Protein 1HFO (pdb70)

InterPro domains:
  IPR001398 Macrophage migration inhibitory factor [PF01187] (2-114)
  IPR001398 Macrophage migration inhibitory factor [PTHR11954] (1-114)
  IPR014347 Tautomerase/MIF superfamily [G3DSA:3.30.429.10] (1-114)
  IPR014347 Tautomerase/MIF superfamily [SSF55331] (2-114)

CATH classification: 3.30.429.10

Foldseek 3Di:
DEKEKEKQDDPVLQDPCNQVVVLVLLCVQLVHDSVPYYYYYHYNDQDDFPRHNPIAMEIEDEDQHSDDPVRVVVVLVVVLVSCCVRRVGDSVRYYYHYYHDHQQVDDDPNRTD/DEKEKEKQADPVLADPCLQVVVLVVLCVVLVHDSVPYYYYYHYNDQDDFPNHRPIAMEIEDEDAQPPDDDCVVVVLVSVLVSCCVRNVGDSVRYYYHYYHDHQQPDDDPNRTD/DEKEKEKQDDPVLQDPCNQVVVLVLLCVQQVHDSVPYYYYYHYNDPDDAVNDRDIAMEIEDEEQGNFDPVRVVVVLVSVLVSCCVRRVGDSVRYYYHYYHDHQQPDDDPHHTD/DEKEKEKQADPVLFDPCLFVVLLVLLCVLQVHPSVPYYYYYHYNDQDAFPNHNPIAMEIEDEEADQDDPVRVVVVLVSVLVSCCVRRVGDSVRYYYHYHYDHFVPDDDPNRTD/DEKEKEKQDDPVLFDPCLQVVVLVLLCVQQVHDSVPYHYYYHYNDQDDFPNHRPIAMEIEDEEQDNDDPVSVVVSLVSVLVSCCVRRVGDSVRYYYHYYHDHQCPDDDPRHTD/DEKEKEKQADPVQQDPCLQVVVLVVLCVQQVHPSVPYHYYYHYNDQDDAPNHNPIAMEIEDEDQGNQDPVRVVVVLVVVLVSCCVRRVGDSVRYYYHYYHDHQQVADDPNHTD

Secondary structure (DSSP, 8-state):
-EEEEEESS-GGGS-TTHHHHHHHHHHHHHT--GGG-EEEEE-S-EEEETTB-SS-EEEEEEESSS-SHHHHHHHHHHHHHHHHHHH---GGGEEEEEEE--GGGEEETTEE-/-EEEEEE-S-GGGS-TTHHHHHHHHHHHHHT--GGG-EEEEE-S-EEEETTB-SS-EEEEEEEE--S----HHHHHHHHHHHHHHHH---GGGEEEEEEEE-GGGEEETTEE-/-EEEEEESS-GGGS-TTHHHHHHHHHHHHHT--GGG-EEEEE-S-EEEETTB-SS-EEEEEEESSS--TTTHHHHHHHHHHHHHHHH---GGGEEEEEEEPPGGGEEETTB--/-EEEEEESS-GGGS-TTHHHHHHHHHHHHTT--GGG-EEEEE-S-EEEETTB-SS-EEEEEEESSS--TTTHHHHHHHHHHHHHHHH---GGGEEEEEEE--GGGEEETTEE-/-EEEEEESS-GGGS-TTHHHHHHHHHHHHHT--GGG-EEEEE-S-EEEETTB-SS-EEEEEEESSS-SHHHHHHHHHHHHHHHHHHH---GGGEEEEEEEPPGGGEEETTEE-/-EEEEEESS-TTTS-TTHHHHHHHHHHHHHT--GGG-EEEEE-S-EEEETTB-SS-EEEEEEESSS--HHHHHHHHHHHHHHHHHHH---GGGEEEEEEEPPGGGEEETTEE-

Solvent-accessible surface area: 25885 Å² total; per-residue (Å²): 14,9,2,20,0,25,0,25,13,116,44,108,80,21,46,126,65,1,28,63,30,3,10,52,38,2,5,115,19,5,96,66,76,42,74,71,0,0,0,4,1,8,13,82,25,105,0,5,3,31,56,37,96,89,63,0,0,14,6,31,0,19,1,55,28,24,5,82,76,96,86,0,133,75,5,0,46,88,5,0,76,22,2,51,96,61,17,52,0,53,72,76,33,0,8,0,37,3,33,88,14,101,16,65,29,7,0,45,68,14,50,11,96,16,10,0,18,0,24,0,20,16,123,57,118,84,30,37,127,60,1,28,72,28,0,7,61,21,0,8,108,32,25,98,59,76,39,73,69,0,0,0,4,3,8,20,80,24,61,2,2,4,33,53,40,95,87,67,0,0,16,6,28,5,22,15,56,41,60,97,44,128,69,150,22,138,83,18,0,41,112,0,0,68,20,0,44,113,62,19,52,1,52,63,72,32,0,11,0,38,12,36,104,13,78,7,60,34,8,0,45,67,17,51,12,86,12,10,1,21,0,24,0,25,17,42,47,131,93,14,42,125,62,1,17,70,28,0,7,64,34,0,6,118,18,3,97,60,77,37,72,73,0,0,0,4,2,10,14,85,24,56,1,0,5,40,36,35,81,95,63,0,1,12,3,24,0,24,0,56,26,10,5,84,90,103,78,0,128,103,7,0,42,105,0,0,71,21,0,51,103,66,18,52,0,52,66,77,37,0,11,0,33,3,34,81,15,88,8,75,37,5,0,47,64,22,64,12,97,15,13,0,20,0,22,0,28,16,61,46,133,99,18,45,125,67,2,17,66,30,0,5,59,33,0,3,114,22,11,103,61,80,39,71,76,0,0,0,4,3,9,16,84,25,106,2,2,3,33,50,37,90,91,68,0,0,18,3,29,0,23,3,54,31,30,12,78,86,95,129,0,136,86,7,0,42,94,0,0,72,25,0,42,97,52,21,56,0,54,60,75,35,0,10,0,31,3,27,70,26,85,10,63,33,14,0,50,67,13,54,10,93,13,9,0,24,0,23,0,26,18,123,50,124,93,29,48,125,56,3,18,65,30,0,6,70,37,0,7,114,12,7,102,59,76,39,72,73,0,0,0,5,5,7,21,89,24,75,2,3,6,29,57,34,89,94,65,0,0,12,2,25,0,25,1,57,26,37,9,93,72,98,86,0,134,64,0,0,43,86,0,0,77,17,0,50,100,60,17,56,0,54,70,73,40,0,8,0,34,3,31,78,16,103,11,61,35,7,0,46,69,14,50,10,86,14,9,0,20,0,25,0,32,19,34,46,129,98,16,39,126,60,2,21,81,30,0,8,58,37,0,5,107,16,4,92,51,75,41,73,79,0,0,0,2,3,11,17,93,25,85,3,2,5,32,51,34,96,93,64,0,0,11,5,24,0,23,0,61,25,15,2,74,82,104,86,0,132,91,4,0,40,110,0,0,74,23,0,49,102,55,20,53,0,50,63,70,31,0,7,0,31,3,32,74,14,91,13,60,29,7,0,49,65,15,47,8,83

B-factor: mean 31.27, std 10.81, range [10.62, 74.81]

Organism: Trichinella spiralis (NCBI:txid6334)

Radius of gyration: 38.46 Å; Cα contacts (8 Å, |Δi|>4): 1638; chains: 6; bounding box: 83×84×82 Å

Structure (mmCIF, N/CA/C/O backbone):
data_1HFO
#
_entry.id   1HFO
#
_cell.length_a   110.128
_cell.length_b   88.344
_cell.length_c   86.355
_cell.angle_alpha   90.00
_cell.angle_beta   131.13
_cell.angle_gamma   90.00
#
_symmetry.space_group_name_H-M   'C 1 2 1'
#
loop_
_entity.id
_entity.type
_entity.pdbx_description
1 polymer 'MIGRATION INHIBITORY FACTOR'
2 water water
#
loop_
_atom_site.group_PDB
_atom_site.id
_atom_site.type_symbol
_atom_site.label_atom_id
_atom_site.label_alt_id
_atom_site.label_comp_id
_atom_site.label_asym_id
_atom_site.label_entity_id
_atom_site.label_seq_id
_atom_site.pdbx_PDB_ins_code
_atom_site.Cartn_x
_atom_site.Cartn_y
_atom_site.Cartn_z
_atom_site.occupancy
_atom_site.B_iso_or_equiv
_atom_site.auth_seq_id
_atom_site.auth_comp_id
_atom_site.auth_asym_id
_atom_site.auth_atom_id
_atom_site.pdbx_PDB_model_num
ATOM 1 N N . PRO A 1 1 ? 35.472 10.645 17.383 1.00 16.02 1 PRO A N 1
ATOM 2 C CA . PRO A 1 1 ? 35.177 10.499 15.931 1.00 21.31 1 PRO A CA 1
ATOM 3 C C . PRO A 1 1 ? 36.359 10.024 15.109 1.00 18.57 1 PRO A C 1
ATOM 4 O O . PRO A 1 1 ? 37.520 10.265 15.454 1.00 19.38 1 PRO A O 1
ATOM 8 N N . ILE A 1 2 ? 36.051 9.367 13.992 1.00 17.45 2 ILE A N 1
ATOM 9 C CA . ILE A 1 2 ? 37.073 8.888 13.102 1.00 17.96 2 ILE A CA 1
ATOM 10 C C . ILE A 1 2 ? 36.669 9.281 11.701 1.00 17.05 2 ILE A C 1
ATOM 11 O O . ILE A 1 2 ? 35.511 9.081 11.296 1.00 18.36 2 ILE A O 1
ATOM 16 N N . PHE A 1 3 ? 37.610 9.870 10.989 1.00 19.39 3 PHE A N 1
ATOM 17 C CA . PHE A 1 3 ? 37.386 10.192 9.597 1.00 18.61 3 PHE A CA 1
ATOM 18 C C . PHE A 1 3 ? 38.512 9.484 8.887 1.00 19.40 3 PHE A C 1
ATOM 19 O O . PHE A 1 3 ? 39.692 9.749 9.138 1.00 20.81 3 PHE A O 1
ATOM 27 N N . THR A 1 4 ? 38.156 8.559 8.008 1.00 18.53 4 THR A N 1
ATOM 28 C CA . THR A 1 4 ? 39.146 7.798 7.275 1.00 17.71 4 THR A CA 1
ATOM 29 C C . THR A 1 4 ? 38.822 7.895 5.781 1.00 20.73 4 THR A C 1
ATOM 30 O O . THR A 1 4 ? 37.661 7.768 5.383 1.00 22.44 4 THR A O 1
ATOM 34 N N . LEU A 1 5 ? 39.854 8.136 4.981 1.00 16.10 5 LEU A N 1
ATOM 35 C CA . LEU A 1 5 ? 39.708 8.314 3.536 1.00 19.27 5 LEU A CA 1
ATOM 36 C C . LEU A 1 5 ? 40.733 7.535 2.734 1.00 21.25 5 LEU A C 1
ATOM 37 O O . LEU A 1 5 ? 41.910 7.437 3.103 1.00 20.95 5 LEU A O 1
ATOM 42 N N . ASN A 1 6 ? 40.272 6.980 1.619 1.00 19.83 6 ASN A N 1
ATOM 43 C CA . ASN A 1 6 ? 41.135 6.251 0.714 1.00 17.69 6 ASN A CA 1
ATOM 44 C C . ASN A 1 6 ? 41.116 7.038 -0.594 1.00 16.64 6 ASN A C 1
ATOM 45 O O . ASN A 1 6 ? 40.054 7.440 -1.076 1.00 19.91 6 ASN A O 1
ATOM 50 N N . THR A 1 7 ? 42.293 7.256 -1.157 1.00 20.24 7 THR A N 1
ATOM 51 C CA . THR A 1 7 ? 42.383 8.050 -2.377 1.00 19.31 7 THR A CA 1
ATOM 52 C C . THR A 1 7 ? 43.502 7.593 -3.299 1.00 20.02 7 THR A C 1
ATOM 53 O O . THR A 1 7 ? 44.470 6.964 -2.865 1.00 20.33 7 THR A O 1
ATOM 57 N N . ASN A 1 8 ? 43.371 7.931 -4.583 1.00 24.62 8 ASN A N 1
ATOM 58 C CA . ASN A 1 8 ? 44.388 7.573 -5.557 1.00 26.40 8 ASN A CA 1
ATOM 59 C C . ASN A 1 8 ? 45.429 8.669 -5.762 1.00 28.42 8 ASN A C 1
ATOM 60 O O . ASN A 1 8 ? 46.428 8.454 -6.448 1.00 28.85 8 ASN A O 1
ATOM 65 N N . ILE A 1 9 ? 45.218 9.836 -5.159 1.00 27.24 9 ILE A N 1
ATOM 66 C CA . ILE A 1 9 ? 46.192 10.910 -5.318 1.00 29.27 9 ILE A CA 1
ATOM 67 C C . ILE A 1 9 ? 47.498 10.561 -4.621 1.00 29.38 9 ILE A C 1
ATOM 68 O O . ILE A 1 9 ? 47.583 9.582 -3.880 1.00 28.61 9 ILE A O 1
ATOM 73 N N . LYS A 1 10 ? 48.518 11.375 -4.854 1.00 30.39 10 LYS A N 1
ATOM 74 C CA . LYS A 1 10 ? 49.835 11.145 -4.281 1.00 30.61 10 LYS A CA 1
ATOM 75 C C . LYS A 1 10 ? 49.961 11.703 -2.867 1.00 28.58 10 LYS A C 1
ATOM 76 O O . LYS A 1 10 ? 49.319 12.691 -2.528 1.00 29.50 10 LYS A O 1
ATOM 82 N N . ALA A 1 11 ? 50.798 11.067 -2.056 1.00 27.77 11 ALA A N 1
ATOM 83 C CA . ALA A 1 11 ? 51.006 11.501 -0.674 1.00 23.45 11 ALA A CA 1
ATOM 84 C C . ALA A 1 11 ? 51.600 12.891 -0.660 1.00 28.84 11 ALA A C 1
ATOM 85 O O . ALA A 1 11 ? 51.275 13.724 0.195 1.00 26.38 11 ALA A O 1
ATOM 87 N N . THR A 1 12 ? 52.478 13.145 -1.618 1.00 28.79 12 THR A N 1
ATOM 88 C CA . THR A 1 12 ? 53.119 14.442 -1.677 1.00 31.02 12 THR A CA 1
ATOM 89 C C . THR A 1 12 ? 52.111 15.531 -2.052 1.00 26.32 12 THR A C 1
ATOM 90 O O . THR A 1 12 ? 52.426 16.723 -2.018 1.00 33.18 12 THR A O 1
ATOM 94 N N . ASP A 1 13 ? 50.888 15.128 -2.384 1.00 27.74 13 ASP A N 1
ATOM 95 C CA . ASP A 1 13 ? 49.860 16.097 -2.731 1.00 27.96 13 ASP A CA 1
ATOM 96 C C . ASP A 1 13 ? 48.891 16.364 -1.585 1.00 28.46 13 ASP A C 1
ATOM 97 O O . ASP A 1 13 ? 47.901 17.083 -1.736 1.00 28.78 13 ASP A O 1
ATOM 102 N N . VAL A 1 14 ? 49.176 15.765 -0.436 1.00 26.85 14 VAL A N 1
ATOM 103 C CA . VAL A 1 14 ? 48.379 15.991 0.772 1.00 21.46 14 VAL A CA 1
ATOM 104 C C . VAL A 1 14 ? 49.164 17.097 1.491 1.00 19.83 14 VAL A C 1
ATOM 105 O O . VAL A 1 14 ? 50.327 16.911 1.862 1.00 21.50 14 VAL A O 1
ATOM 109 N N . PRO A 1 15 ? 48.545 18.258 1.674 1.00 17.73 15 PRO A N 1
ATOM 110 C CA . PRO A 1 15 ? 49.254 19.352 2.349 1.00 22.21 15 PRO A CA 1
ATOM 111 C C . PRO A 1 15 ? 49.622 19.038 3.800 1.00 24.38 15 PRO A C 1
ATOM 112 O O . PRO A 1 15 ? 48.998 18.192 4.440 1.00 22.69 15 PRO A O 1
ATOM 116 N N . SER A 1 16 ? 50.636 19.740 4.310 1.00 21.06 16 SER A N 1
ATOM 117 C CA . SER A 1 16 ? 51.109 19.557 5.676 1.00 22.83 16 SER A CA 1
ATOM 118 C C . SER A 1 16 ? 50.027 19.859 6.721 1.00 23.44 16 SER A C 1
ATOM 119 O O . SER A 1 16 ? 50.086 19.330 7.830 1.00 24.60 16 SER A O 1
ATOM 122 N N . ASP A 1 17 ? 49.059 20.713 6.381 1.00 21.62 17 ASP A N 1
ATOM 123 C CA . ASP A 1 17 ? 47.980 21.038 7.317 1.00 23.22 17 ASP A CA 1
ATOM 124 C C . ASP A 1 17 ? 46.697 20.263 7.055 1.00 22.90 17 ASP A C 1
ATOM 125 O O . ASP A 1 17 ? 45.614 20.689 7.454 1.00 19.36 17 ASP A O 1
ATOM 130 N N . PHE A 1 18 ? 46.805 19.125 6.387 1.00 21.46 18 PHE A N 1
ATOM 131 C CA . PHE A 1 18 ? 45.592 18.356 6.129 1.00 19.15 18 PHE A CA 1
ATOM 132 C C . PHE A 1 18 ? 45.017 17.728 7.410 1.00 17.82 18 PHE A C 1
ATOM 133 O O . PHE A 1 18 ? 43.824 17.842 7.676 1.00 18.71 18 PHE A O 1
ATOM 141 N N . LEU A 1 19 ? 45.869 17.071 8.187 1.00 19.01 19 LEU A N 1
ATOM 142 C CA . LEU A 1 19 ? 45.415 16.407 9.407 1.00 18.11 19 LEU A CA 1
ATOM 143 C C . LEU A 1 19 ? 44.893 17.422 10.408 1.00 20.61 19 LEU A C 1
ATOM 144 O O . LEU A 1 19 ? 43.850 17.219 11.021 1.00 19.31 19 LEU A O 1
ATOM 149 N N . SER A 1 20 ? 45.594 18.541 10.571 1.00 20.77 20 SER A N 1
ATOM 150 C CA . SER A 1 20 ? 45.100 19.529 11.510 1.00 21.16 20 SER A CA 1
ATOM 151 C C . SER A 1 20 ? 43.761 20.140 11.074 1.00 17.65 20 SER A C 1
ATOM 152 O O . SER A 1 20 ? 42.824 20.213 11.862 1.00 19.01 20 SER A O 1
ATOM 155 N N . SER A 1 21 ? 43.667 20.578 9.820 1.00 19.19 21 SER A N 1
ATOM 156 C CA . SER A 1 21 ? 42.439 21.210 9.352 1.00 16.30 21 SER A CA 1
ATOM 157 C C . SER A 1 21 ? 41.259 20.254 9.359 1.00 15.76 21 SER A C 1
ATOM 158 O O . SER A 1 21 ? 40.139 20.670 9.629 1.00 20.16 21 SER A O 1
ATOM 161 N N . THR A 1 22 ? 41.526 18.991 9.053 1.00 17.52 22 THR A N 1
ATOM 162 C CA . THR A 1 22 ? 40.472 17.987 9.024 1.00 18.05 22 THR A CA 1
ATOM 163 C C . THR A 1 22 ? 40.069 17.655 10.468 1.00 16.31 22 THR A C 1
ATOM 164 O O . THR A 1 22 ? 38.883 17.544 10.778 1.00 17.37 22 THR A O 1
ATOM 168 N N . SER A 1 23 ? 41.053 17.534 11.357 1.00 16.57 23 SER A N 1
ATOM 169 C CA . SER A 1 23 ? 40.736 17.244 12.772 1.00 16.81 23 SER A CA 1
ATOM 170 C C . SER A 1 23 ? 39.856 18.359 13.338 1.00 17.71 23 SER A C 1
ATOM 171 O O . SER A 1 23 ? 38.879 18.122 14.040 1.00 17.69 23 SER A O 1
ATOM 174 N N . ALA A 1 24 ? 40.228 19.597 13.034 1.00 16.53 24 ALA A N 1
ATOM 175 C CA . ALA A 1 24 ? 39.468 20.746 13.486 1.00 17.31 24 ALA A CA 1
ATOM 176 C C . ALA A 1 24 ? 38.038 20.712 12.946 1.00 18.22 24 ALA A C 1
ATOM 177 O O . ALA A 1 24 ? 37.092 20.886 13.685 1.00 20.39 24 ALA A O 1
ATOM 179 N N . LEU A 1 25 ? 37.882 20.474 11.646 1.00 18.28 25 LEU A N 1
ATOM 180 C CA . LEU A 1 25 ? 36.555 20.455 11.051 1.00 19.22 25 LEU A CA 1
ATOM 181 C C . LEU A 1 25 ? 35.653 19.347 11.605 1.00 19.80 25 LEU A C 1
ATOM 182 O O . LEU A 1 25 ? 34.477 19.580 11.889 1.00 21.15 25 LEU A O 1
ATOM 187 N N . VAL A 1 26 ? 36.212 18.148 11.747 1.00 19.91 26 VAL A N 1
ATOM 188 C CA . VAL A 1 26 ? 35.434 17.030 12.265 1.00 18.84 26 VAL A CA 1
ATOM 189 C C . VAL A 1 26 ? 34.947 17.306 13.686 1.00 18.06 26 VAL A C 1
ATOM 190 O O . VAL A 1 26 ? 33.796 17.065 14.010 1.00 20.79 26 VAL A O 1
ATOM 194 N N . GLY A 1 27 ? 35.833 17.800 14.540 1.00 18.84 27 GLY A N 1
ATOM 195 C CA . GLY A 1 27 ? 35.445 18.077 15.913 1.00 19.48 27 GLY A CA 1
ATOM 196 C C . GLY A 1 27 ? 34.422 19.186 15.991 1.00 23.54 27 GLY A C 1
ATOM 197 O O . GLY A 1 27 ? 33.438 19.113 16.727 1.00 24.80 27 GLY A O 1
ATOM 198 N N . ASN A 1 28 ? 34.653 20.234 15.221 1.00 26.29 28 ASN A N 1
ATOM 199 C CA . ASN A 1 28 ? 33.726 21.336 15.240 1.00 28.00 28 ASN A CA 1
ATOM 200 C C . ASN A 1 28 ? 32.338 20.920 14.702 1.00 27.50 28 ASN A C 1
ATOM 201 O O . ASN A 1 28 ? 31.329 21.259 15.319 1.00 29.08 28 ASN A O 1
ATOM 206 N N . ILE A 1 29 ? 32.250 20.159 13.605 1.00 25.54 29 ILE A N 1
ATOM 207 C CA . ILE A 1 29 ? 30.921 19.782 13.106 1.00 26.12 29 ILE A CA 1
ATOM 208 C C . ILE A 1 29 ? 30.163 18.760 13.955 1.00 26.31 29 ILE A C 1
ATOM 209 O O . ILE A 1 29 ? 28.934 18.753 13.962 1.00 27.84 29 ILE A O 1
ATOM 214 N N . LEU A 1 30 ? 30.884 17.881 14.648 1.00 25.60 30 LEU A N 1
ATOM 215 C CA . LEU A 1 30 ? 30.236 16.882 15.494 1.00 24.76 30 LEU A CA 1
ATOM 216 C C . LEU A 1 30 ? 30.183 17.364 16.940 1.00 27.93 30 LEU A C 1
ATOM 217 O O . LEU A 1 30 ? 29.570 16.728 17.783 1.00 27.46 30 LEU A O 1
ATOM 222 N N . SER A 1 31 ? 30.809 18.503 17.215 1.00 27.07 31 SER A N 1
ATOM 223 C CA . SER A 1 31 ? 30.836 19.058 18.570 1.00 28.11 31 SER A CA 1
ATOM 224 C C . SER A 1 31 ? 31.498 18.110 19.564 1.00 28.30 31 SER A C 1
ATOM 225 O O . SER A 1 31 ? 30.984 17.874 20.666 1.00 29.85 31 SER A O 1
ATOM 228 N N . LYS A 1 32 ? 32.639 17.553 19.160 1.00 24.14 32 LYS A N 1
ATOM 229 C CA . LYS A 1 32 ? 33.402 16.655 20.020 1.00 24.52 32 LYS A CA 1
ATOM 230 C C . LYS A 1 32 ? 34.773 17.268 20.288 1.00 21.94 32 LYS A C 1
ATOM 231 O O . LYS A 1 32 ? 35.270 18.057 19.493 1.00 21.85 32 LYS A O 1
ATOM 237 N N . PRO A 1 33 ? 35.402 16.902 21.407 1.00 20.89 33 PRO A N 1
ATOM 238 C CA . PRO A 1 33 ? 36.721 17.467 21.697 1.00 23.12 33 PRO A CA 1
ATOM 239 C C . PRO A 1 33 ? 37.744 16.944 20.707 1.00 23.16 33 PRO A C 1
ATOM 240 O O . PRO A 1 33 ? 37.690 15.783 20.296 1.00 23.41 33 PRO A O 1
ATOM 244 N N . GLY A 1 34 ? 38.697 17.793 20.339 1.00 24.60 34 GLY A N 1
ATOM 245 C CA . GLY A 1 34 ? 39.719 17.371 19.403 1.00 22.59 34 GLY A CA 1
ATOM 246 C C . GLY A 1 34 ? 40.529 16.169 19.858 1.00 19.02 34 GLY A C 1
ATOM 247 O O . GLY A 1 34 ? 41.069 15.437 19.033 1.00 21.22 34 GLY A O 1
ATOM 248 N N . SER A 1 35 ? 40.625 15.952 21.170 1.00 21.44 35 SER A N 1
ATOM 249 C CA . SER A 1 35 ? 41.397 14.851 21.702 1.00 21.86 35 SER A CA 1
ATOM 250 C C . SER A 1 35 ? 40.813 13.487 21.338 1.00 20.10 35 SER A C 1
ATOM 251 O O . SER A 1 35 ? 41.515 12.477 21.339 1.00 24.35 35 SER A O 1
ATOM 254 N N . TYR A 1 36 ? 39.524 13.475 21.007 1.00 17.50 36 TYR A N 1
ATOM 255 C CA . TYR A 1 36 ? 38.840 12.246 20.608 1.00 17.09 36 TYR A CA 1
ATOM 256 C C . TYR A 1 36 ? 38.725 12.127 19.085 1.00 17.20 36 TYR A C 1
ATOM 257 O O . TYR A 1 36 ? 38.137 11.175 18.585 1.00 17.06 36 TYR A O 1
ATOM 266 N N . VAL A 1 37 ? 39.280 13.086 18.345 1.00 14.00 37 VAL A N 1
ATOM 267 C CA . VAL A 1 37 ? 39.176 13.025 16.885 1.00 15.69 37 VAL A CA 1
ATOM 268 C C . VAL A 1 37 ? 40.370 12.359 16.214 1.00 15.87 37 VAL A C 1
ATOM 269 O O . VAL A 1 37 ? 41.529 12.766 16.421 1.00 17.25 37 VAL A O 1
ATOM 273 N N . ALA A 1 38 ? 40.095 11.327 15.413 1.00 15.94 38 ALA A N 1
ATOM 274 C CA . ALA A 1 38 ? 41.156 10.645 14.691 1.00 14.60 38 ALA A CA 1
ATOM 275 C C . ALA A 1 38 ? 40.909 10.854 13.210 1.00 15.32 38 ALA A C 1
ATOM 276 O O . ALA A 1 38 ? 39.773 10.749 12.735 1.00 16.45 38 ALA A O 1
ATOM 278 N N . VAL A 1 39 ? 41.982 11.175 12.503 1.00 16.62 39 VAL A N 1
ATOM 279 C CA . VAL A 1 39 ? 41.922 11.401 11.062 1.00 16.77 39 VAL A CA 1
ATOM 280 C C . VAL A 1 39 ? 42.960 10.539 10.386 1.00 16.42 39 VAL A C 1
ATOM 281 O O . VAL A 1 39 ? 44.120 10.496 10.791 1.00 15.70 39 VAL A O 1
ATOM 285 N N . HIS A 1 40 ? 42.549 9.887 9.297 1.00 19.09 40 HIS A N 1
ATOM 286 C CA . HIS A 1 40 ? 43.425 8.992 8.567 1.00 17.61 40 HIS A CA 1
ATOM 287 C C . HIS A 1 40 ? 43.212 9.178 7.071 1.00 14.72 40 HIS A C 1
ATOM 288 O O . HIS A 1 40 ? 42.068 9.301 6.637 1.00 16.30 40 HIS A O 1
ATOM 295 N N . ILE A 1 41 ? 44.307 9.212 6.318 1.00 19.28 41 ILE A N 1
ATOM 296 C CA . ILE A 1 41 ? 44.208 9.288 4.861 1.00 17.55 41 ILE A CA 1
ATOM 297 C C . ILE A 1 41 ? 45.197 8.289 4.294 1.00 20.82 41 ILE A C 1
ATOM 2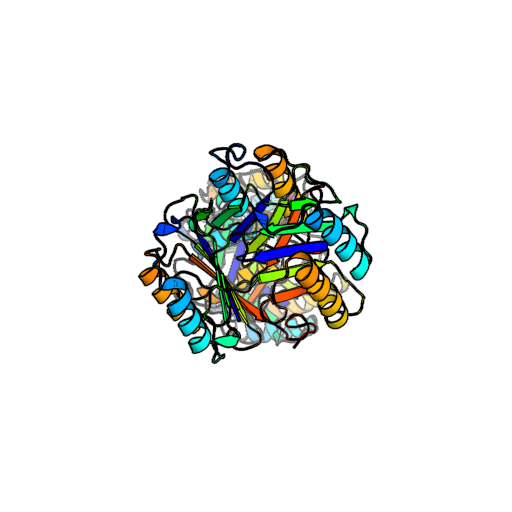98 O O . ILE A 1 41 ? 46.375 8.274 4.654 1.00 19.49 41 ILE A O 1
ATOM 303 N N . ASN A 1 42 ? 44.686 7.420 3.428 1.00 21.67 42 ASN A N 1
ATOM 304 C CA . ASN A 1 42 ? 45.464 6.379 2.778 1.00 19.03 42 ASN A CA 1
ATOM 305 C C . ASN A 1 42 ? 45.554 6.814 1.316 1.00 22.04 42 ASN A C 1
ATOM 306 O O . ASN A 1 42 ? 44.554 6.810 0.599 1.00 21.15 42 ASN A O 1
ATOM 311 N N . THR A 1 43 ? 46.751 7.207 0.898 1.00 22.55 43 THR A N 1
ATOM 312 C CA . THR A 1 43 ? 46.967 7.715 -0.462 1.00 24.32 43 THR A CA 1
ATOM 313 C C . THR A 1 43 ? 47.640 6.727 -1.392 1.00 24.49 43 THR A C 1
ATOM 314 O O . THR A 1 43 ? 48.035 5.632 -0.985 1.00 27.99 43 THR A O 1
ATOM 318 N N . ASP A 1 44 ? 47.794 7.144 -2.648 1.00 25.12 44 ASP A N 1
ATOM 319 C CA . ASP A 1 44 ? 48.446 6.330 -3.668 1.00 28.50 44 ASP A CA 1
ATOM 320 C C . ASP A 1 44 ? 47.791 4.965 -3.824 1.00 23.44 44 ASP A C 1
ATOM 321 O O . ASP A 1 44 ? 48.460 3.954 -4.033 1.00 28.18 44 ASP A O 1
ATOM 326 N N . GLN A 1 45 ? 46.473 4.955 -3.729 1.00 27.78 45 GLN A N 1
ATOM 327 C CA . GLN A 1 45 ? 45.733 3.714 -3.839 1.00 24.33 45 GLN A CA 1
ATOM 328 C C . GLN A 1 45 ? 45.237 3.497 -5.265 1.00 25.25 45 GLN A C 1
ATOM 329 O O . GLN A 1 45 ? 45.073 4.441 -6.044 1.00 28.60 45 GLN A O 1
ATOM 335 N N . GLN A 1 46 ? 45.020 2.233 -5.595 1.00 28.60 46 GLN A N 1
ATOM 336 C CA . GLN A 1 46 ? 44.498 1.871 -6.895 1.00 28.26 46 GLN A CA 1
ATOM 337 C C . GLN A 1 46 ? 43.019 2.046 -6.676 1.00 27.85 46 GLN A C 1
ATOM 338 O O . GLN A 1 46 ? 42.382 1.262 -5.965 1.00 31.55 46 GLN A O 1
ATOM 344 N N . LEU A 1 47 ? 42.473 3.088 -7.274 1.00 26.14 47 LEU A N 1
ATOM 345 C CA . LEU A 1 47 ? 41.066 3.395 -7.111 1.00 29.94 47 LEU A CA 1
ATOM 346 C C . LEU A 1 47 ? 40.456 3.939 -8.389 1.00 30.68 47 LEU A C 1
ATOM 347 O O . LEU A 1 47 ? 41.000 4.857 -8.999 1.00 33.47 47 LEU A O 1
ATOM 352 N N . SER A 1 48 ? 39.320 3.376 -8.783 1.00 30.03 48 SER A N 1
ATOM 353 C CA . SER A 1 48 ? 38.628 3.823 -9.970 1.00 32.79 48 SER A CA 1
ATOM 354 C C . SER A 1 48 ? 37.252 4.295 -9.539 1.00 32.91 48 SER A C 1
ATOM 355 O O . SER A 1 48 ? 36.598 3.680 -8.686 1.00 36.79 48 SER A O 1
ATOM 358 N N . PHE A 1 49 ? 36.820 5.404 -10.115 1.00 27.26 49 PHE A N 1
ATOM 359 C CA . PHE A 1 49 ? 35.532 5.967 -9.796 1.00 26.91 49 PHE A CA 1
ATOM 360 C C . PHE A 1 49 ? 34.854 6.300 -11.120 1.00 30.35 49 PHE A C 1
ATOM 361 O O . PHE A 1 49 ? 35.435 6.987 -11.965 1.00 29.57 49 PHE A O 1
ATOM 369 N N . GLY A 1 50 ? 33.639 5.786 -11.311 1.00 29.15 50 GLY A N 1
ATOM 370 C CA . GLY A 1 50 ? 32.922 6.047 -12.544 1.00 29.81 50 GLY A CA 1
ATOM 371 C C . GLY A 1 50 ? 33.691 5.554 -13.754 1.00 30.91 50 GLY A C 1
ATOM 372 O O . GLY A 1 50 ? 33.572 6.109 -14.849 1.00 34.46 50 GLY A O 1
ATOM 373 N N . GLY A 1 51 ? 34.502 4.522 -13.562 1.00 31.97 51 GLY A N 1
ATOM 374 C CA . GLY A 1 51 ? 35.268 3.980 -14.670 1.00 35.57 51 GLY A CA 1
ATOM 375 C C . GLY A 1 51 ? 36.534 4.722 -15.068 1.00 35.89 51 GLY A C 1
ATOM 376 O O . GLY A 1 51 ? 37.030 4.548 -16.180 1.00 37.22 51 GLY A O 1
ATOM 377 N N . SER A 1 52 ? 37.066 5.551 -14.179 1.00 35.20 52 SER A N 1
ATOM 378 C CA . SER A 1 52 ? 38.294 6.278 -14.477 1.00 37.20 52 SER A CA 1
ATOM 379 C C . SER A 1 52 ? 39.170 6.353 -13.243 1.00 38.58 52 SER A C 1
ATOM 380 O O . SER A 1 52 ? 38.677 6.399 -12.113 1.00 38.07 52 SER A O 1
ATOM 383 N N . THR A 1 53 ? 40.476 6.349 -13.476 1.00 35.83 53 THR A N 1
ATOM 384 C CA . THR A 1 53 ? 41.448 6.400 -12.404 1.00 35.01 53 THR A CA 1
ATOM 385 C C . THR A 1 53 ? 41.857 7.834 -12.064 1.00 30.65 53 THR A C 1
ATOM 386 O O . THR A 1 53 ? 42.892 8.050 -11.444 1.00 35.31 53 THR A O 1
ATOM 390 N N . ASN A 1 54 ? 41.052 8.813 -12.466 1.00 30.31 54 ASN A N 1
ATOM 391 C CA . ASN A 1 54 ? 41.373 10.204 -12.157 1.00 28.28 54 ASN A CA 1
ATOM 392 C C . ASN A 1 54 ? 41.117 10.426 -10.671 1.00 29.02 54 ASN A C 1
ATOM 393 O O . ASN A 1 54 ? 40.371 9.668 -10.058 1.00 27.53 54 ASN A O 1
ATOM 398 N N . PRO A 1 55 ? 41.731 11.469 -10.080 1.00 26.17 55 PRO A N 1
ATOM 399 C CA . PRO A 1 55 ? 41.556 11.774 -8.658 1.00 25.40 55 PRO A CA 1
ATOM 400 C C . PRO A 1 55 ? 40.145 11.526 -8.120 1.00 26.91 55 PRO A C 1
ATOM 401 O O . PRO A 1 55 ? 39.161 12.094 -8.600 1.00 24.24 55 PRO A O 1
ATOM 405 N N . ALA A 1 56 ? 40.075 10.693 -7.084 1.00 24.69 56 ALA A N 1
ATOM 406 C CA . ALA A 1 56 ? 38.826 10.312 -6.445 1.00 25.14 56 ALA A CA 1
ATOM 407 C C . ALA A 1 56 ? 39.161 9.809 -5.049 1.00 21.71 56 ALA A C 1
ATOM 408 O O . ALA A 1 56 ? 40.329 9.598 -4.734 1.00 22.49 56 ALA A O 1
ATOM 410 N N . ALA A 1 57 ? 38.121 9.583 -4.250 1.00 24.04 57 ALA A N 1
ATOM 411 C CA . ALA A 1 57 ? 38.274 9.061 -2.892 1.00 23.45 57 ALA A CA 1
ATOM 412 C C . ALA A 1 57 ? 36.938 8.600 -2.325 1.00 22.76 57 ALA A C 1
ATOM 413 O O . ALA A 1 57 ? 35.880 8.982 -2.803 1.00 22.24 57 ALA A O 1
ATOM 415 N N . PHE A 1 58 ? 36.991 7.755 -1.299 1.00 20.22 58 PHE A N 1
ATOM 416 C CA . PHE A 1 58 ? 35.773 7.327 -0.635 1.00 20.63 58 PHE A CA 1
ATOM 417 C C . PHE A 1 58 ? 36.250 7.140 0.792 1.00 14.95 58 PHE A C 1
ATOM 418 O O . PHE A 1 58 ? 37.418 6.787 1.022 1.00 17.95 58 PHE A O 1
ATOM 426 N N . GLY A 1 59 ? 35.363 7.413 1.733 1.00 17.44 59 GLY A N 1
ATOM 427 C CA . GLY A 1 59 ? 35.756 7.272 3.122 1.00 18.16 59 GLY A CA 1
ATOM 428 C C . GLY A 1 59 ? 34.569 7.155 4.031 1.00 20.02 59 GLY A C 1
ATOM 429 O O . GLY A 1 59 ? 33.426 7.069 3.590 1.00 19.54 59 GLY A O 1
ATOM 430 N N . THR A 1 60 ? 34.840 7.197 5.325 1.00 18.22 60 THR A N 1
ATOM 431 C CA . THR A 1 60 ? 33.791 7.054 6.310 1.00 18.34 60 THR A CA 1
ATOM 432 C C . THR A 1 60 ? 34.000 8.048 7.426 1.00 13.44 60 THR A C 1
ATOM 433 O O . THR A 1 60 ? 35.132 8.336 7.761 1.00 17.98 60 THR A O 1
ATOM 437 N N . LEU A 1 61 ? 32.919 8.592 7.960 1.00 17.95 61 LEU A N 1
ATOM 438 C CA . LEU A 1 61 ? 32.995 9.463 9.125 1.00 18.59 61 LEU A CA 1
ATOM 439 C C . LEU A 1 61 ? 32.122 8.773 10.166 1.00 17.47 61 LEU A C 1
ATOM 440 O O . LEU A 1 61 ? 30.906 8.682 9.996 1.00 18.20 61 LEU A O 1
ATOM 445 N N . MET A 1 62 ? 32.725 8.258 11.240 1.00 17.21 62 MET A N 1
ATOM 446 C CA . MET A 1 62 ? 31.928 7.596 12.265 1.00 15.95 62 MET A CA 1
ATOM 447 C C . MET A 1 62 ? 32.063 8.330 13.593 1.00 18.51 62 MET A C 1
ATOM 448 O O . MET A 1 62 ? 33.113 8.895 13.900 1.00 19.72 62 MET A O 1
ATOM 453 N N . SER A 1 63 ? 30.988 8.328 14.369 1.00 15.72 63 SER A N 1
ATOM 454 C CA . SER A 1 63 ? 30.988 9.011 15.659 1.00 14.92 63 SER A CA 1
ATOM 455 C C . SER A 1 63 ? 29.836 8.571 16.536 1.00 16.29 63 SER A C 1
ATOM 456 O O . SER A 1 63 ? 28.773 8.183 16.036 1.00 15.83 63 SER A O 1
ATOM 459 N N . ILE A 1 64 ? 30.026 8.632 17.852 1.00 19.53 64 ILE A N 1
ATOM 460 C CA . ILE A 1 64 ? 28.948 8.266 18.751 1.00 18.16 64 ILE A CA 1
ATOM 461 C C . ILE A 1 64 ? 28.119 9.544 18.897 1.00 22.36 64 ILE A C 1
ATOM 462 O O . ILE A 1 64 ? 28.475 10.447 19.646 1.00 26.30 64 ILE A O 1
ATOM 467 N N . GLY A 1 65 ? 27.036 9.624 18.134 1.00 25.55 65 GLY A N 1
ATOM 468 C CA . GLY A 1 65 ? 26.200 10.808 18.177 1.00 26.58 65 GLY A CA 1
ATOM 469 C C . GLY A 1 65 ? 26.666 11.884 17.207 1.00 27.48 65 GLY A C 1
ATOM 470 O O . GLY A 1 65 ? 27.785 11.855 16.685 1.00 28.33 65 GLY A O 1
ATOM 471 N N . GLY A 1 66 ? 25.794 12.848 16.955 1.00 30.33 66 GLY A N 1
ATOM 472 C CA . GLY A 1 66 ? 26.141 13.922 16.042 1.00 30.48 66 GLY A CA 1
ATOM 473 C C . GLY A 1 66 ? 25.898 13.564 14.594 1.00 32.17 66 GLY A C 1
ATOM 474 O O . GLY A 1 66 ? 25.910 14.436 13.722 1.00 30.92 66 GLY A O 1
ATOM 475 N N . ILE A 1 67 ? 25.683 12.279 14.329 1.00 31.21 67 ILE A N 1
ATOM 476 C CA . ILE A 1 67 ? 25.432 11.812 12.972 1.00 31.07 67 ILE A CA 1
ATOM 477 C C . ILE A 1 67 ? 24.044 11.197 12.891 1.00 33.33 67 ILE A C 1
ATOM 478 O O . ILE A 1 67 ? 23.684 10.327 13.691 1.00 33.66 67 ILE A O 1
ATOM 483 N N . GLU A 1 68 ? 23.265 11.669 11.925 1.00 33.61 68 GLU A N 1
ATOM 484 C CA . GLU A 1 68 ? 21.915 11.185 11.710 1.00 34.61 68 GLU A CA 1
ATOM 485 C C . GLU A 1 68 ? 21.395 11.826 10.438 1.00 35.67 68 GLU A C 1
ATOM 486 O O . GLU A 1 68 ? 21.907 12.855 10.002 1.00 33.93 68 GLU A O 1
ATOM 492 N N . PRO A 1 69 ? 20.375 11.214 9.818 1.00 38.48 69 PRO A N 1
ATOM 493 C CA . PRO A 1 69 ? 19.766 11.710 8.583 1.00 40.12 69 PRO A CA 1
ATOM 494 C C . PRO A 1 69 ? 19.538 13.223 8.543 1.00 39.49 69 PRO A C 1
ATOM 495 O O . PRO A 1 69 ? 19.897 13.880 7.570 1.00 41.36 69 PRO A O 1
ATOM 499 N N . SER A 1 70 ? 18.958 13.767 9.609 1.00 41.06 70 SER A N 1
ATOM 500 C CA . SER A 1 70 ? 18.655 15.193 9.674 1.00 41.84 70 SER A CA 1
ATOM 501 C C . SER A 1 70 ? 19.880 16.086 9.826 1.00 41.87 70 SER A C 1
ATOM 502 O O . SER A 1 70 ? 19.743 17.284 10.081 1.00 44.76 70 SER A O 1
ATOM 505 N N . ARG A 1 71 ? 21.072 15.516 9.672 1.00 39.04 71 ARG A N 1
ATOM 506 C CA . ARG A 1 71 ? 22.291 16.303 9.802 1.00 34.69 71 ARG A CA 1
ATOM 507 C C . ARG A 1 71 ? 23.365 15.990 8.782 1.00 30.25 71 ARG A C 1
ATOM 508 O O . ARG A 1 71 ? 24.257 16.802 8.546 1.00 28.52 71 ARG A O 1
ATOM 516 N N . ASN A 1 72 ? 23.285 14.811 8.178 1.00 29.02 72 ASN A N 1
ATOM 517 C CA . ASN A 1 72 ? 24.292 14.393 7.219 1.00 28.08 72 ASN A CA 1
ATOM 518 C C . ASN A 1 72 ? 24.438 15.263 5.988 1.00 27.24 72 ASN A C 1
ATOM 519 O O . ASN A 1 72 ? 25.508 15.305 5.392 1.00 26.87 72 ASN A O 1
ATOM 524 N N . ARG A 1 73 ? 23.373 15.947 5.591 1.00 28.84 73 ARG A N 1
ATOM 525 C CA . ARG A 1 73 ? 23.462 16.809 4.421 1.00 29.95 73 ARG A CA 1
ATOM 526 C C . ARG A 1 73 ? 24.431 17.959 4.698 1.00 27.92 73 ARG A C 1
ATOM 527 O O . ARG A 1 73 ? 25.289 18.269 3.876 1.00 31.79 73 ARG A O 1
ATOM 535 N N . ASP A 1 74 ? 24.293 18.589 5.858 1.00 30.96 74 ASP A N 1
ATOM 536 C CA . ASP A 1 74 ? 25.181 19.690 6.215 1.00 31.64 74 ASP A CA 1
ATOM 537 C C . ASP A 1 74 ? 26.596 19.138 6.395 1.00 29.47 74 ASP A C 1
ATOM 538 O O . ASP A 1 74 ? 27.577 19.721 5.922 1.00 26.23 74 ASP A O 1
ATOM 543 N N . HIS A 1 75 ? 26.709 18.007 7.082 1.00 25.47 75 HIS A N 1
ATOM 544 C CA . HIS A 1 75 ? 28.021 17.406 7.270 1.00 24.11 75 HIS A CA 1
ATOM 545 C C . HIS A 1 75 ? 28.711 17.244 5.926 1.00 19.41 75 HIS A C 1
ATOM 546 O O . HIS A 1 75 ? 29.895 17.549 5.777 1.00 23.12 75 HIS A O 1
ATOM 553 N N . SER A 1 76 ? 27.963 16.725 4.952 1.00 20.87 76 SER A N 1
ATOM 554 C CA . SER A 1 76 ? 28.492 16.462 3.616 1.00 19.87 76 SER A CA 1
ATOM 555 C C . SER A 1 76 ? 28.968 17.686 2.840 1.00 21.97 76 SER A C 1
ATOM 556 O O . SER A 1 76 ? 30.012 17.652 2.175 1.00 23.37 76 SER A O 1
ATOM 559 N N . ALA A 1 77 ? 28.182 18.751 2.898 1.00 25.41 77 ALA A N 1
ATOM 560 C CA . ALA A 1 77 ? 28.525 19.973 2.191 1.00 26.94 77 ALA A CA 1
ATOM 561 C C . ALA A 1 77 ? 29.885 20.452 2.692 1.00 25.36 77 ALA A C 1
ATOM 562 O O . ALA A 1 77 ? 30.797 20.703 1.906 1.00 26.65 77 ALA A O 1
ATOM 564 N N . LYS A 1 78 ? 30.018 20.541 4.010 1.00 25.36 78 LYS A N 1
ATOM 565 C CA . LYS A 1 78 ? 31.258 21.011 4.630 1.00 24.68 78 LYS A CA 1
ATOM 566 C C . LYS A 1 78 ? 32.472 20.117 4.375 1.00 25.02 78 LYS A C 1
ATOM 567 O O . LYS A 1 78 ? 33.567 20.604 4.053 1.00 21.47 78 LYS A O 1
ATOM 573 N N . LEU A 1 79 ? 32.288 18.806 4.544 1.00 24.55 79 LEU A N 1
ATOM 574 C CA . LEU A 1 79 ? 33.377 17.870 4.332 1.00 22.59 79 LEU A CA 1
ATOM 575 C C . LEU A 1 79 ? 33.832 17.842 2.878 1.00 18.76 79 LEU A C 1
ATOM 576 O O . LEU A 1 79 ? 35.025 17.769 2.599 1.00 20.40 79 LEU A O 1
ATOM 581 N N . PHE A 1 80 ? 32.891 17.875 1.942 1.00 20.74 80 PHE A N 1
ATOM 582 C CA . PHE A 1 80 ? 33.271 17.847 0.541 1.00 21.17 80 PHE A CA 1
ATOM 583 C C . PHE A 1 80 ? 33.989 19.117 0.112 1.00 21.46 80 PHE A C 1
ATOM 584 O O . PHE A 1 80 ? 34.949 19.060 -0.655 1.00 22.42 80 PHE A O 1
ATOM 592 N N . ASP A 1 81 ? 33.527 20.254 0.611 1.00 24.09 81 ASP A N 1
ATOM 593 C CA . ASP A 1 81 ? 34.182 21.523 0.300 1.00 26.68 81 ASP A CA 1
ATOM 594 C C . ASP A 1 81 ? 35.619 21.451 0.822 1.00 23.61 81 ASP A C 1
ATOM 595 O O . ASP A 1 81 ? 36.577 21.772 0.117 1.00 24.80 81 ASP A O 1
ATOM 600 N N . HIS A 1 82 ? 35.768 20.977 2.053 1.00 22.81 82 HIS A N 1
ATOM 601 C CA . HIS A 1 82 ? 37.080 20.854 2.663 1.00 20.56 82 HIS A CA 1
ATOM 602 C C . HIS A 1 82 ? 38.017 19.938 1.871 1.00 19.97 82 HIS A C 1
ATOM 603 O O . HIS A 1 82 ? 39.149 20.300 1.566 1.00 20.97 82 HIS A O 1
ATOM 610 N N . LEU A 1 83 ? 37.551 18.737 1.527 1.00 16.81 83 LEU A N 1
ATOM 611 C CA . LEU A 1 83 ? 38.385 17.811 0.783 1.00 18.40 83 LEU A CA 1
ATOM 612 C C . LEU A 1 83 ? 38.742 18.313 -0.637 1.00 17.50 83 LEU A C 1
ATOM 613 O O . LEU A 1 83 ? 39.868 18.137 -1.102 1.00 22.49 83 LEU A O 1
ATOM 618 N N . ASN A 1 84 ? 37.774 18.915 -1.317 1.00 21.79 84 ASN A N 1
ATOM 619 C CA . ASN A 1 84 ? 38.015 19.454 -2.653 1.00 23.72 84 ASN A CA 1
ATOM 620 C C . ASN A 1 84 ? 39.097 20.542 -2.553 1.00 26.90 84 ASN A C 1
ATOM 621 O O . ASN A 1 84 ? 40.015 20.602 -3.364 1.00 27.48 84 ASN A O 1
ATOM 626 N N . THR A 1 85 ? 39.000 21.381 -1.529 1.00 25.76 85 THR A N 1
ATOM 627 C CA . THR A 1 85 ? 39.975 22.453 -1.340 1.00 25.73 85 THR A CA 1
ATOM 628 C C . THR A 1 85 ? 41.389 21.984 -0.997 1.00 28.57 85 THR A C 1
ATOM 629 O O . THR A 1 85 ? 42.369 22.518 -1.515 1.00 28.93 85 THR A O 1
ATOM 633 N N . LYS A 1 86 ? 41.506 20.978 -0.130 1.00 25.07 86 LYS A N 1
ATOM 634 C CA . LYS A 1 86 ? 42.816 20.490 0.295 1.00 20.30 86 LYS A CA 1
ATOM 635 C C . LYS A 1 86 ? 43.494 19.456 -0.589 1.00 24.54 86 LYS A C 1
ATOM 636 O O . LYS A 1 86 ? 44.726 19.412 -0.675 1.00 26.58 86 LYS A O 1
ATOM 642 N N . LEU A 1 87 ? 42.697 18.608 -1.231 1.00 22.91 87 LEU A N 1
ATOM 643 C CA . LEU A 1 87 ? 43.241 17.559 -2.075 1.00 24.68 87 LEU A CA 1
ATOM 644 C C . LEU A 1 87 ? 42.982 17.792 -3.557 1.00 23.33 87 LEU A C 1
ATOM 645 O O . LEU A 1 87 ? 43.570 17.112 -4.401 1.00 28.85 87 LEU A O 1
ATOM 650 N N . GLY A 1 88 ? 42.091 18.729 -3.856 1.00 26.53 88 GLY A N 1
ATOM 651 C CA . GLY A 1 88 ? 41.781 19.046 -5.240 1.00 28.22 88 GLY A CA 1
ATOM 652 C C . GLY A 1 88 ? 40.909 18.026 -5.949 1.00 31.90 88 GLY A C 1
ATOM 653 O O . GLY A 1 88 ? 40.757 18.077 -7.171 1.00 31.61 88 GLY A O 1
ATOM 654 N N . ILE A 1 89 ? 40.315 17.113 -5.189 1.00 27.02 89 ILE A N 1
ATOM 655 C CA . ILE A 1 89 ? 39.464 16.079 -5.786 1.00 28.00 89 ILE A CA 1
ATOM 656 C C . ILE A 1 89 ? 38.056 16.600 -6.064 1.00 24.67 89 ILE A C 1
ATOM 657 O O . ILE A 1 89 ? 37.443 17.250 -5.218 1.00 25.08 89 ILE A O 1
ATOM 662 N N . PRO A 1 90 ? 37.520 16.327 -7.271 1.00 27.56 90 PRO A N 1
ATOM 663 C CA . PRO A 1 90 ? 36.176 16.776 -7.639 1.00 27.05 90 PRO A CA 1
ATOM 664 C C . PRO A 1 90 ? 35.125 16.196 -6.691 1.00 27.84 90 PRO A C 1
ATOM 665 O O . PRO A 1 90 ? 35.190 15.022 -6.330 1.00 27.50 90 PRO A O 1
ATOM 669 N N . LYS A 1 91 ? 34.153 17.015 -6.311 1.00 27.23 91 LYS A N 1
ATOM 670 C CA . LYS A 1 91 ? 33.103 16.583 -5.399 1.00 29.81 91 LYS A CA 1
ATOM 671 C C . LYS A 1 91 ? 32.248 15.428 -5.910 1.00 32.12 91 LYS A C 1
ATOM 672 O O . LYS A 1 91 ? 31.665 14.694 -5.111 1.00 30.77 91 LYS A O 1
ATOM 678 N N . ASN A 1 92 ? 32.155 15.261 -7.229 1.00 29.58 92 ASN A N 1
ATOM 679 C CA . ASN A 1 92 ? 31.374 14.150 -7.763 1.00 29.03 92 ASN A CA 1
ATOM 680 C C . ASN A 1 92 ? 32.204 12.882 -7.901 1.00 28.61 92 ASN A C 1
ATOM 681 O O . ASN A 1 92 ? 31.741 11.901 -8.487 1.00 29.87 92 ASN A O 1
ATOM 686 N N . ARG A 1 93 ? 33.426 12.902 -7.362 1.00 26.84 93 ARG A N 1
ATOM 687 C CA . ARG A 1 93 ? 34.302 11.743 -7.404 1.00 23.61 93 ARG A CA 1
ATOM 688 C C . ARG A 1 93 ? 34.708 11.326 -5.998 1.00 18.20 93 ARG A C 1
ATOM 689 O O . ARG A 1 93 ? 35.791 10.807 -5.792 1.00 19.42 93 ARG A O 1
ATOM 697 N N . MET A 1 94 ? 33.810 11.569 -5.051 1.00 23.75 94 MET A N 1
ATOM 698 C CA . MET A 1 94 ? 34.044 11.193 -3.654 1.00 24.09 94 MET A CA 1
ATOM 699 C C . MET A 1 94 ? 32.772 10.722 -2.966 1.00 20.76 94 MET A C 1
ATOM 700 O O . MET A 1 94 ? 31.690 11.274 -3.164 1.00 19.73 94 MET A O 1
ATOM 705 N N . TYR A 1 95 ? 32.910 9.680 -2.146 1.00 18.37 95 TYR A N 1
ATOM 706 C CA . TYR A 1 95 ? 31.787 9.177 -1.379 1.00 18.43 95 TYR A CA 1
ATOM 707 C C . TYR A 1 95 ? 32.202 9.200 0.080 1.00 17.58 95 TYR A C 1
ATOM 708 O O . TYR A 1 95 ? 33.349 8.897 0.395 1.00 19.79 95 TYR A O 1
ATOM 717 N N . ILE A 1 96 ? 31.263 9.539 0.948 1.00 18.21 96 ILE A N 1
ATOM 718 C CA . ILE A 1 96 ? 31.521 9.504 2.380 1.00 19.42 96 ILE A CA 1
ATOM 719 C C . ILE A 1 96 ? 30.365 8.768 3.059 1.00 21.84 96 ILE A C 1
ATOM 720 O O . ILE A 1 96 ? 29.203 9.144 2.911 1.00 20.05 96 ILE A O 1
ATOM 725 N N . HIS A 1 97 ? 30.691 7.713 3.802 1.00 19.69 97 HIS A N 1
ATOM 726 C CA . HIS A 1 97 ? 29.674 6.971 4.512 1.00 18.38 97 HIS A CA 1
ATOM 727 C C . HIS A 1 97 ? 29.611 7.496 5.936 1.00 16.65 97 HIS A C 1
ATOM 728 O O . HIS A 1 97 ? 30.617 7.463 6.657 1.00 19.20 97 HIS A O 1
ATOM 735 N N . PHE A 1 98 ? 28.440 7.979 6.326 1.00 17.02 98 PHE A N 1
ATOM 736 C CA . PHE A 1 98 ? 28.223 8.518 7.663 1.00 20.22 98 PHE A CA 1
ATOM 737 C C . PHE A 1 98 ? 27.677 7.421 8.573 1.00 20.43 98 PHE A C 1
ATOM 738 O O . PHE A 1 98 ? 26.653 6.786 8.278 1.00 19.95 98 PHE A O 1
ATOM 746 N N . VAL A 1 99 ? 28.385 7.182 9.673 1.00 19.50 99 VAL A N 1
ATOM 747 C CA . VAL A 1 99 ? 28.001 6.138 10.610 1.00 18.19 99 VAL A CA 1
ATOM 748 C C . VAL A 1 99 ? 27.801 6.624 12.032 1.00 19.13 99 VAL A C 1
ATOM 749 O O . VAL A 1 99 ? 28.718 7.181 12.635 1.00 21.37 99 VAL A O 1
ATOM 753 N N . ASN A 1 100 ? 26.609 6.396 12.570 1.00 18.72 100 ASN A N 1
ATOM 754 C CA . ASN A 1 100 ? 26.279 6.777 13.938 1.00 21.88 100 ASN A CA 1
ATOM 755 C C . ASN A 1 100 ? 26.547 5.529 14.784 1.00 21.54 100 ASN A C 1
ATOM 756 O O . ASN A 1 100 ? 25.840 4.529 14.664 1.00 22.11 100 ASN A O 1
ATOM 761 N N . LEU A 1 101 ? 27.589 5.583 15.609 1.00 18.19 101 LEU A N 1
ATOM 762 C CA . LEU A 1 101 ? 27.984 4.451 16.448 1.00 18.10 101 LEU A CA 1
ATOM 763 C C . LEU A 1 101 ? 27.296 4.415 17.809 1.00 17.88 101 LEU A C 1
ATOM 764 O O . LEU A 1 101 ? 26.910 5.446 18.349 1.00 17.11 101 LEU A O 1
ATOM 769 N N . ASN A 1 102 ? 27.145 3.214 18.362 1.00 17.56 102 ASN A N 1
ATOM 770 C CA . ASN A 1 102 ? 26.589 3.086 19.709 1.00 19.95 102 ASN A CA 1
ATOM 771 C C . ASN A 1 102 ? 27.807 2.996 20.610 1.00 17.39 102 ASN A C 1
ATOM 772 O O . ASN A 1 102 ? 28.785 2.334 20.272 1.00 20.09 102 ASN A O 1
ATOM 777 N N . GLY A 1 103 ? 27.743 3.666 21.749 1.00 22.40 103 GLY A N 1
ATOM 778 C CA . GLY A 1 103 ? 28.862 3.658 22.666 1.00 21.50 103 GLY A CA 1
ATOM 779 C C . GLY A 1 103 ? 29.363 2.272 22.994 1.00 19.45 103 GLY A C 1
ATOM 780 O O . GLY A 1 103 ? 30.570 2.071 23.126 1.00 18.51 103 GLY A O 1
ATOM 781 N N . ASP A 1 104 ? 28.440 1.318 23.132 1.00 20.49 104 ASP A N 1
ATOM 782 C CA . ASP A 1 104 ? 28.826 -0.053 23.465 1.00 22.18 104 ASP A CA 1
ATOM 783 C C . ASP A 1 104 ? 29.624 -0.757 22.382 1.00 20.19 104 ASP A C 1
ATOM 784 O O . ASP A 1 104 ? 30.211 -1.803 22.649 1.00 21.52 104 ASP A O 1
ATOM 789 N N . ASP A 1 105 ? 29.657 -0.205 21.170 1.00 16.91 105 ASP A N 1
ATOM 790 C CA . ASP A 1 105 ? 30.404 -0.839 20.082 1.00 17.32 105 ASP A CA 1
ATOM 791 C C . ASP A 1 105 ? 31.756 -0.175 19.826 1.00 15.46 105 ASP A C 1
ATOM 792 O O . ASP A 1 105 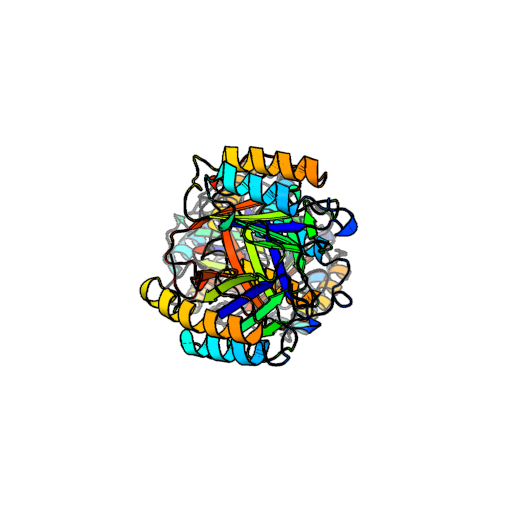? 32.431 -0.459 18.841 1.00 16.73 105 ASP A O 1
ATOM 797 N N . VAL A 1 106 ? 32.172 0.695 20.733 1.00 14.32 106 VAL A N 1
ATOM 798 C CA . VAL A 1 106 ? 33.429 1.403 20.542 1.00 12.44 106 VAL A CA 1
ATOM 799 C C . VAL A 1 106 ? 34.394 1.267 21.701 1.00 13.56 106 VAL A C 1
ATOM 800 O O . VAL A 1 106 ? 34.089 1.677 22.821 1.00 16.90 106 VAL A O 1
ATOM 804 N N . GLY A 1 107 ? 35.529 0.639 21.418 1.00 11.64 107 GLY A N 1
ATOM 805 C CA . GLY A 1 107 ? 36.562 0.489 22.430 1.00 13.58 107 GLY A CA 1
ATOM 806 C C . GLY A 1 107 ? 37.527 1.660 22.374 1.00 14.60 107 GLY A C 1
ATOM 807 O O . GLY A 1 107 ? 37.930 2.1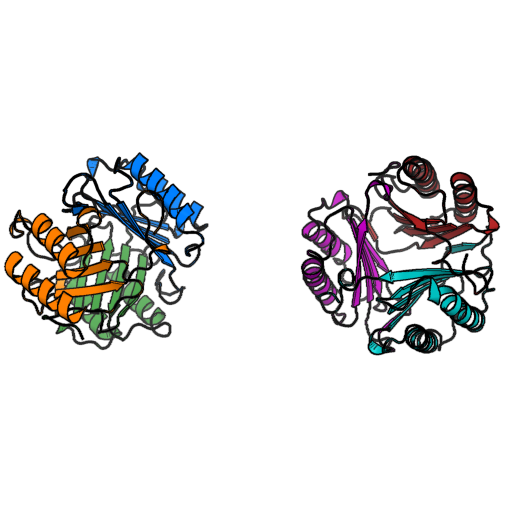38 21.316 1.00 12.40 107 GLY A O 1
ATOM 808 N N . TRP A 1 108 ? 37.906 2.135 23.551 1.00 12.09 108 TRP A N 1
ATOM 809 C CA . TRP A 1 108 ? 38.842 3.233 23.664 1.00 12.76 108 TRP A CA 1
ATOM 810 C C . TRP A 1 108 ? 39.404 3.186 25.073 1.00 15.25 108 TRP A C 1
ATOM 811 O O . TRP A 1 108 ? 38.656 2.952 26.018 1.00 13.69 108 TRP A O 1
ATOM 822 N N . ASN A 1 109 ? 40.706 3.420 25.220 1.00 12.96 109 ASN A N 1
ATOM 823 C CA . ASN A 1 109 ? 41.323 3.415 26.553 1.00 15.14 109 ASN A CA 1
ATOM 824 C C . ASN A 1 109 ? 41.110 2.085 27.277 1.00 16.26 109 ASN A C 1
ATOM 825 O O . ASN A 1 109 ? 41.086 2.065 28.499 1.00 15.36 109 ASN A O 1
ATOM 830 N N . GLY A 1 110 ? 40.965 0.987 26.530 1.00 13.74 110 GLY A N 1
ATOM 831 C CA . GLY A 1 110 ? 40.773 -0.334 27.122 1.00 16.17 110 GLY A CA 1
ATOM 832 C C . GLY A 1 110 ? 39.387 -0.631 27.674 1.00 17.46 110 GLY A C 1
ATOM 833 O O . GLY A 1 110 ? 39.160 -1.661 28.326 1.00 16.45 110 GLY A O 1
ATOM 834 N N . THR A 1 111 ? 38.445 0.265 27.418 1.00 15.50 111 THR A N 1
ATOM 835 C CA . THR A 1 111 ? 37.087 0.078 27.892 1.00 15.17 111 THR A CA 1
ATOM 836 C C . THR A 1 111 ? 36.173 0.453 26.727 1.00 17.01 111 THR A C 1
ATOM 837 O O . THR A 1 111 ? 36.638 0.578 25.594 1.00 16.27 111 THR A O 1
ATOM 841 N N . THR A 1 112 ? 34.885 0.571 26.978 1.00 18.33 112 THR A N 1
ATOM 842 C CA . THR A 1 112 ? 33.951 0.959 25.920 1.00 18.79 112 THR A CA 1
ATOM 843 C C . THR A 1 112 ? 33.167 2.126 26.460 1.00 23.34 112 THR A C 1
ATOM 844 O O . THR A 1 112 ? 33.125 2.354 27.673 1.00 21.39 112 THR A O 1
ATOM 848 N N . PHE A 1 113 ? 32.538 2.858 25.555 1.00 21.16 113 PHE A N 1
ATOM 849 C CA . PHE A 1 113 ? 31.741 4.010 25.938 1.00 25.48 113 PHE A CA 1
ATOM 850 C C . PHE A 1 113 ? 30.336 3.607 26.380 1.00 29.49 113 PHE A C 1
ATOM 851 O O . PHE A 1 113 ? 29.624 4.489 26.902 1.00 36.01 113 PHE A O 1
ATOM 860 N N . PRO B 1 1 ? 27.656 2.567 -5.856 1.00 28.81 1 PRO B N 1
ATOM 861 C CA . PRO B 1 1 ? 28.146 1.431 -5.031 1.00 28.48 1 PRO B CA 1
ATOM 862 C C . PRO B 1 1 ? 29.657 1.485 -4.856 1.00 27.66 1 PRO B C 1
ATOM 863 O O . PRO B 1 1 ? 30.357 2.154 -5.616 1.00 26.91 1 PRO B O 1
ATOM 867 N N . ILE B 1 2 ? 30.156 0.789 -3.844 1.00 25.86 2 ILE B N 1
ATOM 868 C CA . ILE B 1 2 ? 31.587 0.770 -3.581 1.00 26.40 2 ILE B CA 1
ATOM 869 C C . ILE B 1 2 ? 32.099 -0.615 -3.315 1.00 28.52 2 ILE B C 1
ATOM 870 O O . ILE B 1 2 ? 31.544 -1.334 -2.479 1.00 27.98 2 ILE B O 1
ATOM 875 N N . PHE B 1 3 ? 33.164 -0.992 -4.008 1.00 27.64 3 PHE B N 1
ATOM 876 C CA . PHE B 1 3 ? 33.780 -2.279 -3.749 1.00 26.24 3 PHE B CA 1
ATOM 877 C C . PHE B 1 3 ? 35.231 -2.012 -3.367 1.00 28.23 3 PHE B C 1
ATOM 878 O O . PHE B 1 3 ? 35.998 -1.458 -4.161 1.00 28.85 3 PHE B O 1
ATOM 886 N N . THR B 1 4 ? 35.605 -2.394 -2.148 1.00 24.88 4 THR B N 1
ATOM 887 C CA . THR B 1 4 ? 36.970 -2.192 -1.676 1.00 23.00 4 THR B CA 1
ATOM 888 C C . THR B 1 4 ? 37.514 -3.503 -1.150 1.00 25.46 4 THR B C 1
ATOM 889 O O . THR B 1 4 ? 36.861 -4.212 -0.386 1.00 25.11 4 THR B O 1
ATOM 893 N N . LEU B 1 5 ? 38.730 -3.828 -1.561 1.00 21.22 5 LEU B N 1
ATOM 894 C CA . LEU B 1 5 ? 39.330 -5.089 -1.193 1.00 23.83 5 LEU B CA 1
ATOM 895 C C . LEU B 1 5 ? 40.737 -4.900 -0.664 1.00 24.12 5 LEU B C 1
ATOM 896 O O . LEU B 1 5 ? 41.496 -4.086 -1.178 1.00 26.96 5 LEU B O 1
ATOM 901 N N . ASN B 1 6 ? 41.066 -5.643 0.383 1.00 24.13 6 ASN B N 1
ATOM 902 C CA . ASN B 1 6 ? 42.397 -5.595 0.969 1.00 19.69 6 ASN B CA 1
ATOM 903 C C . ASN B 1 6 ? 42.950 -6.981 0.745 1.00 26.10 6 ASN B C 1
ATOM 904 O O . ASN B 1 6 ? 42.228 -7.957 0.902 1.00 26.25 6 ASN B O 1
ATOM 909 N N . THR B 1 7 ? 44.227 -7.078 0.389 1.00 28.57 7 THR B N 1
ATOM 910 C CA . THR B 1 7 ? 44.823 -8.381 0.133 1.00 28.55 7 THR B CA 1
ATOM 911 C C . THR B 1 7 ? 46.321 -8.336 0.361 1.00 27.83 7 THR B C 1
ATOM 912 O O . THR B 1 7 ? 46.922 -7.269 0.329 1.00 31.14 7 THR B O 1
ATOM 916 N N . ASN B 1 8 ? 46.927 -9.497 0.572 1.00 31.72 8 ASN B N 1
ATOM 917 C CA . ASN B 1 8 ? 48.363 -9.557 0.813 1.00 32.99 8 ASN B CA 1
ATOM 918 C C . ASN B 1 8 ? 49.191 -9.869 -0.438 1.00 38.15 8 ASN B C 1
ATOM 919 O O . ASN B 1 8 ? 50.414 -9.965 -0.364 1.00 38.79 8 ASN B O 1
ATOM 924 N N . ILE B 1 9 ? 48.536 -10.019 -1.584 1.00 39.29 9 ILE B N 1
ATOM 925 C CA . ILE B 1 9 ? 49.272 -10.317 -2.814 1.00 40.82 9 ILE B CA 1
ATOM 926 C C . ILE B 1 9 ? 50.037 -9.088 -3.291 1.00 42.80 9 ILE B C 1
ATOM 927 O O . ILE B 1 9 ? 49.702 -7.954 -2.935 1.00 41.90 9 ILE B O 1
ATOM 932 N N . LYS B 1 10 ? 51.070 -9.320 -4.097 1.00 44.62 10 LYS B N 1
ATOM 933 C CA . LYS B 1 10 ? 51.881 -8.232 -4.630 1.00 45.91 10 LYS B CA 1
ATOM 934 C C . LYS B 1 10 ? 51.074 -7.430 -5.648 1.00 45.52 10 LYS B C 1
ATOM 935 O O . LYS B 1 10 ? 50.188 -7.966 -6.315 1.00 44.75 10 LYS B O 1
ATOM 941 N N . ALA B 1 11 ? 51.392 -6.145 -5.762 1.00 45.54 11 ALA B N 1
ATOM 942 C CA . ALA B 1 11 ? 50.708 -5.251 -6.685 1.00 45.87 11 ALA B CA 1
ATOM 943 C C . ALA B 1 11 ? 50.932 -5.656 -8.139 1.00 47.44 11 ALA B C 1
ATOM 944 O O . ALA B 1 11 ? 50.115 -5.352 -9.015 1.00 45.26 11 ALA B O 1
ATOM 946 N N . THR B 1 12 ? 52.035 -6.356 -8.391 1.00 46.67 12 THR B N 1
ATOM 947 C CA . THR B 1 12 ? 52.366 -6.794 -9.739 1.00 46.23 12 THR B CA 1
ATOM 948 C C . THR B 1 12 ? 51.451 -7.910 -10.227 1.00 46.32 12 THR B C 1
ATOM 949 O O . THR B 1 12 ? 51.263 -8.086 -11.434 1.00 46.10 12 THR B O 1
ATOM 953 N N . ASP B 1 13 ? 50.872 -8.662 -9.293 1.00 45.01 13 ASP B N 1
ATOM 954 C CA . ASP B 1 13 ? 50.000 -9.767 -9.665 1.00 43.25 13 ASP B CA 1
ATOM 955 C C . ASP B 1 13 ? 48.573 -9.343 -9.983 1.00 42.92 13 ASP B C 1
ATOM 956 O O . ASP B 1 13 ? 47.734 -10.177 -10.322 1.00 46.45 13 ASP B O 1
ATOM 961 N N . VAL B 1 14 ? 48.295 -8.049 -9.885 1.00 41.66 14 VAL B N 1
ATOM 962 C CA . VAL B 1 14 ? 46.961 -7.555 -10.197 1.00 43.67 14 VAL B CA 1
ATOM 963 C C . VAL B 1 14 ? 46.870 -7.209 -11.684 1.00 45.37 14 VAL B C 1
ATOM 964 O O . VAL B 1 14 ? 47.659 -6.411 -12.187 1.00 46.45 14 VAL B O 1
ATOM 968 N N . PRO B 1 15 ? 45.905 -7.809 -12.406 1.00 46.27 15 PRO B N 1
ATOM 969 C CA . PRO B 1 15 ? 45.748 -7.529 -13.839 1.00 45.50 15 PRO B CA 1
ATOM 970 C C . PRO B 1 15 ? 45.471 -6.051 -14.090 1.00 46.18 15 PRO B C 1
ATOM 971 O O . PRO B 1 15 ? 44.778 -5.399 -13.308 1.00 41.62 15 PRO B O 1
ATOM 975 N N . SER B 1 16 ? 46.024 -5.522 -15.177 1.00 45.39 16 SER B N 1
ATOM 976 C CA . SER B 1 16 ? 45.841 -4.116 -15.505 1.00 44.94 16 SER B CA 1
ATOM 977 C C . SER B 1 16 ? 44.393 -3.775 -15.857 1.00 43.62 16 SER B C 1
ATOM 978 O O . SER B 1 16 ? 44.017 -2.605 -15.886 1.00 45.91 16 SER B O 1
ATOM 981 N N . ASP B 1 17 ? 43.580 -4.794 -16.112 1.00 42.46 17 ASP B N 1
ATOM 982 C CA . ASP B 1 17 ? 42.177 -4.567 -16.452 1.00 42.60 17 ASP B CA 1
ATOM 983 C C . ASP B 1 17 ? 41.287 -4.802 -15.227 1.00 40.75 17 ASP B C 1
ATOM 984 O O . ASP B 1 17 ? 40.067 -4.633 -15.282 1.00 40.86 17 ASP B O 1
ATOM 989 N N . PHE B 1 18 ? 41.912 -5.181 -14.119 1.00 38.45 18 PHE B N 1
ATOM 990 C CA . PHE B 1 18 ? 41.185 -5.442 -12.878 1.00 36.08 18 PHE B CA 1
ATOM 991 C C . PHE B 1 18 ? 40.185 -4.341 -12.509 1.00 34.27 18 PHE B C 1
ATOM 992 O O . PHE B 1 18 ? 39.002 -4.605 -12.308 1.00 36.36 18 PHE B O 1
ATOM 1000 N N . LEU B 1 19 ? 40.657 -3.106 -12.410 1.00 32.04 19 LEU B N 1
ATOM 1001 C CA . LEU B 1 19 ? 39.763 -2.017 -12.051 1.00 32.06 19 LEU B CA 1
ATOM 1002 C C . LEU B 1 19 ? 38.594 -1.858 -13.016 1.00 33.79 19 LEU B C 1
ATOM 1003 O O . LEU B 1 19 ? 37.433 -1.849 -12.598 1.00 31.57 19 LEU B O 1
ATOM 1008 N N . SER B 1 20 ? 38.897 -1.746 -14.306 1.00 32.00 20 SER B N 1
ATOM 1009 C CA . SER B 1 20 ? 37.853 -1.589 -15.312 1.00 33.83 20 SER B CA 1
ATOM 1010 C C . SER B 1 20 ? 36.899 -2.782 -15.317 1.00 30.77 20 SER B C 1
ATOM 1011 O O . SER B 1 20 ? 35.677 -2.609 -15.357 1.00 34.05 20 SER B O 1
ATOM 1014 N N . SER B 1 21 ? 37.456 -3.990 -15.267 1.00 32.24 21 SER B N 1
ATOM 1015 C CA . SER B 1 21 ? 36.648 -5.210 -15.293 1.00 31.03 21 SER B CA 1
ATOM 1016 C C . SER B 1 21 ? 35.853 -5.430 -14.012 1.00 31.22 21 SER B C 1
ATOM 1017 O O . SER B 1 21 ? 34.759 -6.005 -14.038 1.00 31.78 21 SER B O 1
ATOM 1020 N N . THR B 1 22 ? 36.403 -4.984 -12.890 1.00 29.28 22 THR B N 1
ATOM 1021 C CA . THR B 1 22 ? 35.698 -5.147 -11.631 1.00 28.50 22 THR B CA 1
ATOM 1022 C C . THR B 1 22 ? 34.591 -4.099 -11.557 1.00 28.90 22 THR B C 1
ATOM 1023 O O . THR B 1 22 ? 33.498 -4.383 -11.080 1.00 29.22 22 THR B O 1
ATOM 1027 N N . SER B 1 23 ? 34.867 -2.896 -12.054 1.00 30.95 23 SER B N 1
ATOM 1028 C CA . SER B 1 23 ? 33.883 -1.818 -12.035 1.00 30.65 23 SER B CA 1
ATOM 1029 C C . SER B 1 23 ? 32.659 -2.198 -12.858 1.00 30.65 23 SER B C 1
ATOM 1030 O O . SER B 1 23 ? 31.519 -1.979 -12.438 1.00 30.38 23 SER B O 1
ATOM 1033 N N . ALA B 1 24 ? 32.900 -2.735 -14.049 1.00 31.12 24 ALA B N 1
ATOM 1034 C CA . ALA B 1 24 ? 31.799 -3.148 -14.913 1.00 29.86 24 ALA B CA 1
ATOM 1035 C C . ALA B 1 24 ? 31.021 -4.279 -14.237 1.00 27.76 24 ALA B C 1
ATOM 1036 O O . ALA B 1 24 ? 29.794 -4.279 -14.235 1.00 26.79 24 ALA B O 1
ATOM 1038 N N . LEU B 1 25 ? 31.741 -5.236 -13.660 1.00 29.06 25 LEU B N 1
ATOM 1039 C CA . LEU B 1 25 ? 31.106 -6.357 -12.972 1.00 29.58 25 LEU B CA 1
ATOM 1040 C C . LEU B 1 25 ? 30.207 -5.899 -11.814 1.00 31.49 25 LEU B C 1
ATOM 1041 O O . LEU B 1 25 ? 29.079 -6.376 -11.658 1.00 32.53 25 LEU B O 1
ATOM 1046 N N . VAL B 1 26 ? 30.704 -4.967 -11.006 1.00 30.82 26 VAL B N 1
ATOM 1047 C CA . VAL B 1 26 ? 29.940 -4.468 -9.867 1.00 26.72 26 VAL B CA 1
ATOM 1048 C C . VAL B 1 26 ? 28.666 -3.771 -10.322 1.00 29.99 26 VAL B C 1
ATOM 1049 O O . VAL B 1 26 ? 27.590 -3.981 -9.755 1.00 29.52 26 VAL B O 1
ATOM 1053 N N . GLY B 1 27 ? 28.795 -2.923 -11.339 1.00 26.96 27 GLY B N 1
ATOM 1054 C CA . GLY B 1 27 ? 27.630 -2.239 -11.862 1.00 29.00 27 GLY B CA 1
ATOM 1055 C C . GLY B 1 27 ? 26.634 -3.261 -12.385 1.00 26.82 27 GLY B C 1
ATOM 1056 O O . GLY B 1 27 ? 25.428 -3.055 -12.282 1.00 28.79 27 GLY B O 1
ATOM 1057 N N . ASN B 1 28 ? 27.125 -4.373 -12.930 1.00 29.17 28 ASN B N 1
ATOM 1058 C CA . ASN B 1 28 ? 26.220 -5.396 -13.450 1.00 32.87 28 ASN B CA 1
ATOM 1059 C C . ASN B 1 28 ? 25.413 -6.104 -12.378 1.00 32.82 28 ASN B C 1
ATOM 1060 O O . ASN B 1 28 ? 24.186 -6.079 -12.418 1.00 36.63 28 ASN B O 1
ATOM 1065 N N . ILE B 1 29 ? 26.089 -6.734 -11.418 1.00 34.71 29 ILE B N 1
ATOM 1066 C CA . ILE B 1 29 ? 25.385 -7.467 -10.370 1.00 33.40 29 ILE B CA 1
ATOM 1067 C C . ILE B 1 29 ? 24.446 -6.622 -9.516 1.00 33.31 29 ILE B C 1
ATOM 1068 O O . ILE B 1 29 ? 23.404 -7.104 -9.071 1.00 32.29 29 ILE B O 1
ATOM 1073 N N . LEU B 1 30 ? 24.808 -5.362 -9.298 1.00 33.06 30 LEU B N 1
ATOM 1074 C CA . LEU B 1 30 ? 23.986 -4.465 -8.497 1.00 36.50 30 LEU B CA 1
ATOM 1075 C C . LEU B 1 30 ? 23.034 -3.651 -9.368 1.00 36.84 30 LEU B C 1
ATOM 1076 O O . LEU B 1 30 ? 22.209 -2.892 -8.854 1.00 37.69 30 LEU B O 1
ATOM 1081 N N . SER B 1 31 ? 23.139 -3.818 -10.685 1.00 37.02 31 SER B N 1
ATOM 1082 C CA . SER B 1 31 ? 22.285 -3.087 -11.619 1.00 36.24 31 SER B CA 1
ATOM 1083 C C . SER B 1 31 ? 22.367 -1.575 -11.366 1.00 35.80 31 SER B C 1
ATOM 1084 O O . SER B 1 31 ? 21.353 -0.881 -11.259 1.00 33.75 31 SER B O 1
ATOM 1087 N N . LYS B 1 32 ? 23.593 -1.078 -11.249 1.00 35.59 32 LYS B N 1
ATOM 1088 C CA . LYS B 1 32 ? 23.832 0.340 -11.020 1.00 37.35 32 LYS B CA 1
ATOM 1089 C C . LYS B 1 32 ? 24.733 0.841 -12.140 1.00 37.12 32 LYS B C 1
ATOM 1090 O O . LYS B 1 32 ? 25.600 0.106 -12.614 1.00 34.04 32 LYS B O 1
ATOM 1096 N N . PRO B 1 33 ? 24.534 2.093 -12.587 1.00 38.10 33 PRO B N 1
ATOM 1097 C CA . PRO B 1 33 ? 25.358 2.659 -13.660 1.00 39.81 33 PRO B CA 1
ATOM 1098 C C . PRO B 1 33 ? 26.828 2.737 -13.251 1.00 39.45 33 PRO B C 1
ATOM 1099 O O . PRO B 1 33 ? 27.149 2.898 -12.073 1.00 38.88 33 PRO B O 1
ATOM 1103 N N . GLY B 1 34 ? 27.719 2.617 -14.229 1.00 38.62 34 GLY B N 1
ATOM 1104 C CA . GLY B 1 34 ? 29.137 2.674 -13.933 1.00 40.53 34 GLY B CA 1
ATOM 1105 C C . GLY B 1 34 ? 29.571 4.027 -13.399 1.00 38.61 34 GLY B C 1
ATOM 1106 O O . GLY B 1 34 ? 30.586 4.131 -12.716 1.00 40.22 34 GLY B O 1
ATOM 1107 N N . SER B 1 35 ? 28.795 5.065 -13.701 1.00 37.86 35 SER B N 1
ATOM 1108 C CA . SER B 1 35 ? 29.111 6.422 -13.261 1.00 38.57 35 SER B CA 1
ATOM 1109 C C . SER B 1 35 ? 29.119 6.561 -11.743 1.00 37.00 35 SER B C 1
ATOM 1110 O O . SER B 1 35 ? 29.707 7.495 -11.193 1.00 36.36 35 SER B O 1
ATOM 1113 N N . TYR B 1 36 ? 28.448 5.639 -11.071 1.00 34.61 36 TYR B N 1
ATOM 1114 C CA . TYR B 1 36 ? 28.369 5.668 -9.622 1.00 33.60 36 TYR B CA 1
ATOM 1115 C C . TYR B 1 36 ? 29.184 4.565 -8.970 1.00 31.44 36 TYR B C 1
ATOM 1116 O O . TYR B 1 36 ? 29.143 4.386 -7.745 1.00 30.49 36 TYR B O 1
ATOM 1125 N N . VAL B 1 37 ? 29.937 3.832 -9.779 1.00 30.23 37 VAL B N 1
ATOM 1126 C CA . VAL B 1 37 ? 30.728 2.728 -9.252 1.00 27.51 37 VAL B CA 1
ATOM 1127 C C . VAL B 1 37 ? 32.163 3.081 -8.904 1.00 29.15 37 VAL B C 1
ATOM 1128 O O . VAL B 1 37 ? 32.881 3.693 -9.693 1.00 28.87 37 VAL B O 1
ATOM 1132 N N . ALA B 1 38 ? 32.570 2.688 -7.701 1.00 26.50 38 ALA B N 1
ATOM 1133 C CA . ALA B 1 38 ? 33.927 2.929 -7.233 1.00 28.31 38 ALA B CA 1
ATOM 1134 C C . ALA B 1 38 ? 34.538 1.579 -6.902 1.00 27.90 38 ALA B C 1
ATOM 1135 O O . ALA B 1 38 ? 33.892 0.723 -6.285 1.00 28.69 38 ALA B O 1
ATOM 1137 N N . VAL B 1 39 ? 35.785 1.387 -7.309 1.00 26.67 39 VAL B N 1
ATOM 1138 C CA . VAL B 1 39 ? 36.483 0.141 -7.053 1.00 24.91 39 VAL B CA 1
ATOM 1139 C C . VAL B 1 39 ? 37.827 0.480 -6.464 1.00 26.10 39 VAL B C 1
ATOM 1140 O O . VAL B 1 39 ? 38.500 1.407 -6.913 1.00 29.39 39 VAL B O 1
ATOM 1144 N N . HIS B 1 40 ? 38.218 -0.273 -5.443 1.00 25.39 40 HIS B N 1
ATOM 1145 C CA . HIS B 1 40 ? 39.484 -0.031 -4.769 1.00 26.72 40 HIS B CA 1
ATOM 1146 C C . HIS B 1 40 ? 40.130 -1.310 -4.283 1.00 28.94 40 HIS B C 1
ATOM 1147 O O . HIS B 1 40 ? 39.468 -2.170 -3.706 1.00 28.51 40 HIS B O 1
ATOM 1154 N N . ILE B 1 41 ? 41.434 -1.421 -4.504 1.00 27.45 41 ILE B N 1
ATOM 1155 C CA . ILE B 1 41 ? 42.172 -2.581 -4.053 1.00 28.89 41 ILE B CA 1
ATOM 1156 C C . ILE B 1 41 ? 43.464 -2.110 -3.401 1.00 31.19 41 ILE B C 1
ATOM 1157 O O . ILE B 1 41 ? 44.219 -1.313 -3.970 1.00 30.70 41 ILE B O 1
ATOM 1162 N N . ASN B 1 42 ? 43.681 -2.580 -2.177 1.00 31.10 42 ASN B N 1
ATOM 1163 C CA . ASN B 1 42 ? 44.870 -2.249 -1.408 1.00 31.75 42 ASN B CA 1
ATOM 1164 C C . ASN B 1 42 ? 45.699 -3.528 -1.380 1.00 34.03 42 ASN B C 1
ATOM 1165 O O . ASN B 1 42 ? 45.312 -4.512 -0.758 1.00 32.02 42 ASN B O 1
ATOM 1170 N N . THR B 1 43 ? 46.843 -3.511 -2.054 1.00 33.59 43 THR B N 1
ATOM 1171 C CA . THR B 1 43 ? 47.691 -4.690 -2.132 1.00 33.86 43 THR B CA 1
ATOM 1172 C C . THR B 1 43 ? 48.907 -4.629 -1.228 1.00 33.15 43 THR B C 1
ATOM 1173 O O . THR B 1 43 ? 49.152 -3.621 -0.575 1.00 38.58 43 THR B O 1
ATOM 1177 N N . ASP B 1 44 ? 49.661 -5.728 -1.201 1.00 37.72 44 ASP B N 1
ATOM 1178 C CA . ASP B 1 44 ? 50.884 -5.854 -0.399 1.00 36.48 44 ASP B CA 1
ATOM 1179 C C . ASP B 1 44 ? 50.659 -5.681 1.102 1.00 37.22 44 ASP B C 1
ATOM 1180 O O . ASP B 1 44 ? 51.586 -5.376 1.852 1.00 36.14 44 ASP B O 1
ATOM 1185 N N . GLN B 1 45 ? 49.428 -5.893 1.541 1.00 33.33 45 GLN B N 1
ATOM 1186 C CA . GLN B 1 45 ? 49.088 -5.740 2.949 1.00 30.49 45 GLN B CA 1
ATOM 1187 C C . GLN B 1 45 ? 49.538 -6.898 3.826 1.00 30.84 45 GLN B C 1
ATOM 1188 O O . GLN B 1 45 ? 49.584 -8.044 3.376 1.00 29.66 45 GLN B O 1
ATOM 1194 N N . GLN B 1 46 ? 49.879 -6.582 5.077 1.00 31.31 46 GLN B N 1
ATOM 1195 C CA . GLN B 1 46 ? 50.274 -7.582 6.065 1.00 31.34 46 GLN B CA 1
ATOM 1196 C C . GLN B 1 46 ? 48.943 -8.196 6.516 1.00 31.01 46 GLN B C 1
ATOM 1197 O O . GLN B 1 46 ? 48.206 -7.620 7.319 1.00 26.00 46 GLN B O 1
ATOM 1203 N N . LEU B 1 47 ? 48.631 -9.363 5.972 1.00 31.80 47 LEU B N 1
ATOM 1204 C CA . LEU B 1 47 ? 47.376 -10.034 6.273 1.00 31.26 47 LEU B CA 1
ATOM 1205 C C . LEU B 1 47 ? 47.529 -11.529 6.461 1.00 32.54 47 LEU B C 1
ATOM 1206 O O . LEU B 1 47 ? 48.109 -12.207 5.612 1.00 34.05 47 LEU B O 1
ATOM 1211 N N . SER B 1 48 ? 46.987 -12.043 7.560 1.00 29.97 48 SER B N 1
ATOM 1212 C CA . SER B 1 48 ? 47.044 -13.473 7.843 1.00 31.35 48 SER B CA 1
ATOM 1213 C C . SER B 1 48 ? 45.626 -14.025 7.857 1.00 31.87 48 SER B C 1
ATOM 1214 O O . SER B 1 48 ? 44.707 -13.404 8.399 1.00 31.71 48 SER B O 1
ATOM 1217 N N . PHE B 1 49 ? 45.441 -15.184 7.239 1.00 28.23 49 PHE B N 1
ATOM 1218 C CA . PHE B 1 49 ? 44.142 -15.825 7.203 1.00 29.12 49 PHE B CA 1
ATOM 1219 C C . PHE B 1 49 ? 44.389 -17.239 7.705 1.00 32.74 49 PHE B C 1
ATOM 1220 O O . PHE B 1 49 ? 45.276 -17.931 7.199 1.00 33.68 49 PHE B O 1
ATOM 1228 N N . GLY B 1 50 ? 43.631 -17.653 8.715 1.00 34.32 50 GLY B N 1
ATOM 1229 C CA . GLY B 1 50 ? 43.802 -18.991 9.259 1.00 34.65 50 GLY B CA 1
ATOM 1230 C C . GLY B 1 50 ? 45.174 -19.236 9.865 1.00 37.02 50 GLY B C 1
ATOM 1231 O O . GLY B 1 50 ? 45.615 -20.392 9.986 1.00 39.52 50 GLY B O 1
ATOM 1232 N N . GLY B 1 51 ? 45.861 -18.162 10.236 1.00 35.10 51 GLY B N 1
ATOM 1233 C CA . GLY B 1 51 ? 47.174 -18.298 10.841 1.00 35.99 51 GLY B CA 1
ATOM 1234 C C . GLY B 1 51 ? 48.342 -18.284 9.870 1.00 37.39 51 GLY B C 1
ATOM 1235 O O . GLY B 1 51 ? 49.500 -18.227 10.288 1.00 39.85 51 GLY B O 1
ATOM 1236 N N . SER B 1 52 ? 48.053 -18.343 8.577 1.00 38.28 52 SER B N 1
ATOM 1237 C CA . SER B 1 52 ? 49.113 -18.325 7.577 1.00 39.29 52 SER B CA 1
ATOM 1238 C C . SER B 1 52 ? 49.051 -17.045 6.767 1.00 38.35 52 SER B C 1
ATOM 1239 O O . SER B 1 52 ? 47.985 -16.449 6.609 1.00 40.14 52 SER B O 1
ATOM 1242 N N . THR B 1 53 ? 50.199 -16.638 6.243 1.00 40.25 53 THR B N 1
ATOM 1243 C CA . THR B 1 53 ? 50.297 -15.427 5.446 1.00 41.07 53 THR B CA 1
ATOM 1244 C C . THR B 1 53 ? 50.197 -15.697 3.947 1.00 40.56 53 THR B C 1
ATOM 1245 O O . THR B 1 53 ? 50.662 -14.899 3.138 1.00 39.14 53 THR B O 1
ATOM 1249 N N . ASN B 1 54 ? 49.595 -16.824 3.577 1.00 40.83 54 ASN B N 1
ATOM 1250 C CA . ASN B 1 54 ? 49.430 -17.156 2.166 1.00 40.17 54 ASN B CA 1
ATOM 1251 C C . ASN B 1 54 ? 48.401 -16.227 1.540 1.00 40.61 54 ASN B C 1
ATOM 1252 O O . ASN B 1 54 ? 47.640 -15.580 2.247 1.00 37.14 54 ASN B O 1
ATOM 1257 N N . PRO B 1 55 ? 48.367 -16.153 0.200 1.00 40.47 55 PRO B N 1
ATOM 1258 C CA . PRO B 1 55 ? 47.423 -15.291 -0.512 1.00 40.28 55 PRO B CA 1
ATOM 1259 C C . PRO B 1 55 ? 46.010 -15.359 0.045 1.00 38.98 55 PRO B C 1
ATOM 1260 O O . PRO B 1 55 ? 45.408 -16.431 0.117 1.00 38.79 55 PRO B O 1
ATOM 1264 N N . ALA B 1 56 ? 45.492 -14.200 0.439 1.00 37.15 56 ALA B N 1
ATOM 1265 C CA . ALA B 1 56 ? 44.152 -14.093 0.993 1.00 34.54 56 ALA B CA 1
ATOM 1266 C C . ALA B 1 56 ? 43.707 -12.648 0.865 1.00 32.09 56 ALA B C 1
ATOM 1267 O O . ALA B 1 56 ? 44.500 -11.790 0.490 1.00 32.40 56 ALA B O 1
ATOM 1269 N N . ALA B 1 57 ? 42.441 -12.388 1.179 1.00 32.79 57 ALA B N 1
ATOM 1270 C CA . ALA B 1 57 ? 41.892 -11.043 1.087 1.00 30.20 57 ALA B CA 1
ATOM 1271 C C . ALA B 1 57 ? 40.537 -10.898 1.774 1.00 28.73 57 ALA B C 1
ATOM 1272 O O . ALA B 1 57 ? 39.836 -11.879 2.013 1.00 25.71 57 ALA B O 1
ATOM 1274 N N . PHE B 1 58 ? 40.177 -9.662 2.110 1.00 26.52 58 PHE B N 1
ATOM 1275 C CA . PHE B 1 58 ? 38.875 -9.407 2.690 1.00 24.88 58 PHE B CA 1
ATOM 1276 C C . PHE B 1 58 ? 38.412 -8.062 2.161 1.00 20.44 58 PHE B C 1
ATOM 1277 O O . PHE B 1 58 ? 39.233 -7.181 1.895 1.00 25.07 58 PHE B O 1
ATOM 1285 N N . GLY B 1 59 ? 37.105 -7.897 1.995 1.00 21.81 59 GLY B N 1
ATOM 1286 C CA . GLY B 1 59 ? 36.628 -6.631 1.476 1.00 22.48 59 GLY B CA 1
ATOM 1287 C C . GLY B 1 59 ? 35.166 -6.413 1.748 1.00 21.49 59 GLY B C 1
ATOM 1288 O O . GLY B 1 59 ? 34.526 -7.220 2.408 1.00 23.13 59 GLY B O 1
ATOM 1289 N N . THR B 1 60 ? 34.640 -5.323 1.218 1.00 18.23 60 THR B N 1
ATOM 1290 C CA . THR B 1 60 ? 33.250 -4.953 1.402 1.00 21.65 60 THR B CA 1
ATOM 1291 C C . THR B 1 60 ? 32.658 -4.483 0.081 1.00 22.19 60 THR B C 1
ATOM 1292 O O . THR B 1 60 ? 33.365 -3.900 -0.747 1.00 23.98 60 THR B O 1
ATOM 1296 N N . LEU B 1 61 ? 31.368 -4.745 -0.106 1.00 22.30 61 LEU B N 1
ATOM 1297 C CA . LEU B 1 61 ? 30.631 -4.284 -1.267 1.00 21.90 61 LEU B CA 1
ATOM 1298 C C . LEU B 1 61 ? 29.464 -3.538 -0.626 1.00 23.13 61 LEU B C 1
ATOM 1299 O O . LEU B 1 61 ? 28.660 -4.138 0.077 1.00 22.66 61 LEU B O 1
ATOM 1304 N N . MET B 1 62 ? 29.402 -2.227 -0.844 1.00 22.68 62 MET B N 1
ATOM 1305 C CA . MET B 1 62 ? 28.346 -1.383 -0.288 1.00 25.46 62 MET B CA 1
ATOM 1306 C C . MET B 1 62 ? 27.525 -0.792 -1.430 1.00 26.02 62 MET B C 1
ATOM 1307 O O . MET B 1 62 ? 28.069 -0.454 -2.474 1.00 29.14 62 MET B O 1
ATOM 1312 N N . SER B 1 63 ? 26.225 -0.645 -1.218 1.00 27.77 63 SER B N 1
ATOM 1313 C CA . SER B 1 63 ? 25.354 -0.053 -2.223 1.00 29.85 63 SER B CA 1
ATOM 1314 C C . SER B 1 63 ? 24.049 0.320 -1.543 1.00 31.73 63 SER B C 1
ATOM 1315 O O . SER B 1 63 ? 23.723 -0.207 -0.481 1.00 30.88 63 SER B O 1
ATOM 1318 N N . ILE B 1 64 ? 23.312 1.248 -2.137 1.00 32.65 64 ILE B N 1
ATOM 1319 C CA . ILE B 1 64 ? 22.025 1.644 -1.583 1.00 37.43 64 ILE B CA 1
ATOM 1320 C C . ILE B 1 64 ? 20.991 0.732 -2.250 1.00 42.68 64 ILE B C 1
ATOM 1321 O O . ILE B 1 64 ? 20.712 0.875 -3.444 1.00 44.97 64 ILE B O 1
ATOM 1326 N N . GLY B 1 65 ? 20.435 -0.207 -1.487 1.00 46.43 65 GLY B N 1
ATOM 1327 C CA . GLY B 1 65 ? 19.468 -1.140 -2.047 1.00 49.38 65 GLY B CA 1
ATOM 1328 C C . GLY B 1 65 ? 18.000 -0.774 -1.903 1.00 53.52 65 GLY B C 1
ATOM 1329 O O . GLY B 1 65 ? 17.172 -1.175 -2.725 1.00 53.50 65 GLY B O 1
ATOM 1330 N N . GLY B 1 66 ? 17.667 -0.027 -0.857 1.00 55.40 66 GLY B N 1
ATOM 1331 C CA . GLY B 1 66 ? 16.284 0.372 -0.646 1.00 59.09 66 GLY B CA 1
ATOM 1332 C C . GLY B 1 66 ? 15.284 -0.774 -0.563 1.00 60.75 66 GLY B C 1
ATOM 1333 O O . GLY B 1 66 ? 15.472 -1.723 0.203 1.00 61.66 66 GLY B O 1
ATOM 1334 N N . ILE B 1 67 ? 14.214 -0.682 -1.353 1.00 61.95 67 ILE B N 1
ATOM 1335 C CA . ILE B 1 67 ? 13.167 -1.704 -1.365 1.00 61.52 67 ILE B CA 1
ATOM 1336 C C . ILE B 1 67 ? 13.446 -2.841 -2.347 1.00 61.41 67 ILE B C 1
ATOM 1337 O O . ILE B 1 67 ? 12.653 -3.092 -3.256 1.00 60.40 67 ILE B O 1
ATOM 1338 N N . GLU B 1 68 ? 14.570 -3.528 -2.152 1.00 61.43 68 GLU B N 1
ATOM 1339 C CA . GLU B 1 68 ? 14.959 -4.641 -3.013 1.00 62.33 68 GLU B CA 1
ATOM 1340 C C . GLU B 1 68 ? 15.435 -5.848 -2.200 1.00 62.05 68 GLU B C 1
ATOM 1341 O O . GLU B 1 68 ? 15.720 -5.735 -1.008 1.00 63.42 68 GLU B O 1
ATOM 1342 N N . PRO B 1 69 ? 15.526 -7.024 -2.843 1.00 62.53 69 PRO B N 1
ATOM 1343 C CA . PRO B 1 69 ? 15.967 -8.271 -2.200 1.00 61.47 69 PRO B CA 1
ATOM 1344 C C . PRO B 1 69 ? 17.399 -8.209 -1.663 1.00 60.95 69 PRO B C 1
ATOM 1345 O O . PRO B 1 69 ? 17.939 -7.130 -1.423 1.00 62.85 69 PRO B O 1
ATOM 1349 N N . SER B 1 70 ? 18.009 -9.375 -1.473 1.00 59.24 70 SER B N 1
ATOM 1350 C CA . SER B 1 70 ? 19.378 -9.451 -0.974 1.00 56.80 70 SER B CA 1
ATOM 1351 C C . SER B 1 70 ? 20.313 -9.866 -2.107 1.00 54.71 70 SER B C 1
ATOM 1352 O O . SER B 1 70 ? 21.099 -9.055 -2.599 1.00 54.48 70 SER B O 1
ATOM 1355 N N . ARG B 1 71 ? 20.221 -11.130 -2.514 1.00 51.18 71 ARG B N 1
ATOM 1356 C CA . ARG B 1 71 ? 21.039 -11.666 -3.599 1.00 47.52 71 ARG B CA 1
ATOM 1357 C C . ARG B 1 71 ? 22.518 -11.768 -3.259 1.00 42.24 71 ARG B C 1
ATOM 1358 O O . ARG B 1 71 ? 23.353 -11.938 -4.150 1.00 40.91 71 ARG B O 1
ATOM 1366 N N . ASN B 1 72 ? 22.853 -11.666 -1.979 1.00 38.24 72 ASN B N 1
ATOM 1367 C CA . ASN B 1 72 ? 24.253 -11.739 -1.584 1.00 34.66 72 ASN B CA 1
ATOM 1368 C C . ASN B 1 72 ? 24.907 -13.063 -1.951 1.00 34.60 72 ASN B C 1
ATOM 1369 O O . ASN B 1 72 ? 26.104 -13.113 -2.248 1.00 35.16 72 ASN B O 1
ATOM 1374 N N . ARG B 1 73 ? 24.130 -14.142 -1.938 1.00 34.42 73 ARG B N 1
ATOM 1375 C CA . ARG B 1 73 ? 24.698 -15.441 -2.268 1.00 34.97 73 ARG B CA 1
ATOM 1376 C C . ARG B 1 73 ? 25.060 -15.478 -3.748 1.00 31.76 73 ARG B C 1
ATOM 1377 O O . ARG B 1 73 ? 26.108 -16.009 -4.130 1.00 31.15 73 ARG B O 1
ATOM 1385 N N . ASP B 1 74 ? 24.201 -14.898 -4.579 1.00 31.51 74 ASP B N 1
ATOM 1386 C CA . ASP B 1 74 ? 24.477 -14.862 -6.006 1.00 34.22 74 ASP B CA 1
ATOM 1387 C C . ASP B 1 74 ? 25.623 -13.885 -6.269 1.00 33.56 74 ASP B C 1
ATOM 1388 O O . ASP B 1 74 ? 26.470 -14.135 -7.126 1.00 34.50 74 ASP B O 1
ATOM 1393 N N . HIS B 1 75 ? 25.649 -12.779 -5.522 1.00 32.96 75 HIS B N 1
ATOM 1394 C CA . HIS B 1 75 ? 26.705 -11.773 -5.667 1.00 31.92 75 HIS B CA 1
ATOM 1395 C C . HIS B 1 75 ? 28.048 -12.371 -5.257 1.00 29.57 75 HIS B C 1
ATOM 1396 O O . HIS B 1 75 ? 29.064 -12.154 -5.906 1.00 29.35 75 HIS B O 1
ATOM 1403 N N . SER B 1 76 ? 28.054 -13.126 -4.167 1.00 31.72 76 SER B N 1
ATOM 1404 C CA . SER B 1 76 ? 29.287 -13.743 -3.692 1.00 30.28 76 SER B CA 1
ATOM 1405 C C . SER B 1 76 ? 29.858 -14.764 -4.671 1.00 33.04 76 SER B C 1
ATOM 1406 O O . SER B 1 76 ? 31.084 -14.888 -4.821 1.00 33.08 76 SER B O 1
ATOM 1409 N N . ALA B 1 77 ? 28.979 -15.522 -5.320 1.00 32.44 77 ALA B N 1
ATOM 1410 C CA . ALA B 1 77 ? 29.452 -16.514 -6.270 1.00 33.75 77 ALA B CA 1
ATOM 1411 C C . ALA B 1 77 ? 30.074 -15.800 -7.463 1.00 31.88 77 ALA B C 1
ATOM 1412 O O . ALA B 1 77 ? 31.193 -16.116 -7.863 1.00 31.61 77 ALA B O 1
ATOM 1414 N N . LYS B 1 78 ? 29.363 -14.816 -8.008 1.00 33.78 78 LYS B N 1
ATOM 1415 C CA . LYS B 1 78 ? 29.874 -14.070 -9.158 1.00 35.06 78 LYS B CA 1
ATOM 1416 C C . LYS B 1 78 ? 31.140 -13.282 -8.796 1.00 34.71 78 LYS B C 1
ATOM 1417 O O . LYS B 1 78 ? 32.065 -13.195 -9.598 1.00 34.41 78 LYS B O 1
ATOM 1423 N N . LEU B 1 79 ? 31.188 -12.713 -7.589 1.00 33.88 79 LEU B N 1
ATOM 1424 C CA . LEU B 1 79 ? 32.365 -11.941 -7.165 1.00 32.04 79 LEU B CA 1
ATOM 1425 C C . LEU B 1 79 ? 33.588 -12.811 -6.888 1.00 29.63 79 LEU B C 1
ATOM 1426 O O . LEU B 1 79 ? 34.696 -12.468 -7.283 1.00 28.28 79 LEU B O 1
ATOM 1431 N N . PHE B 1 80 ? 33.393 -13.921 -6.186 1.00 30.71 80 PHE B N 1
ATOM 1432 C CA . PHE B 1 80 ? 34.513 -14.808 -5.889 1.00 33.17 80 PHE B CA 1
ATOM 1433 C C . PHE B 1 80 ? 35.128 -15.399 -7.162 1.00 34.84 80 PHE B C 1
ATOM 1434 O O . PHE B 1 80 ? 36.346 -15.551 -7.250 1.00 35.47 80 PHE B O 1
ATOM 1442 N N . ASP B 1 81 ? 34.299 -15.733 -8.149 1.00 37.60 81 ASP B N 1
ATOM 1443 C CA . ASP B 1 81 ? 34.837 -16.252 -9.407 1.00 38.25 81 ASP B CA 1
ATOM 1444 C C . ASP B 1 81 ? 35.730 -15.170 -10.007 1.00 37.83 81 ASP B C 1
ATOM 1445 O O . ASP B 1 81 ? 36.880 -15.419 -10.359 1.00 36.32 81 ASP B O 1
ATOM 1450 N N . HIS B 1 82 ? 35.181 -13.963 -10.111 1.00 36.87 82 HIS B N 1
ATOM 1451 C CA . HIS B 1 82 ? 35.915 -12.829 -10.657 1.00 35.90 82 HIS B CA 1
ATOM 1452 C C . HIS B 1 82 ? 37.262 -12.689 -9.958 1.00 35.05 82 HIS B C 1
ATOM 1453 O O . HIS B 1 82 ? 38.316 -12.768 -10.588 1.00 35.11 82 HIS B O 1
ATOM 1460 N N . LEU B 1 83 ? 37.221 -12.499 -8.644 1.00 35.16 83 LEU B N 1
ATOM 1461 C CA . LEU B 1 83 ? 38.440 -12.326 -7.863 1.00 35.43 83 LEU B CA 1
ATOM 1462 C C . LEU B 1 83 ? 39.381 -13.511 -7.931 1.00 35.68 83 LEU B C 1
ATOM 1463 O O . LEU B 1 83 ? 40.597 -13.348 -7.866 1.00 34.22 83 LEU B O 1
ATOM 1468 N N . ASN B 1 84 ? 38.815 -14.706 -8.045 1.00 40.01 84 ASN B N 1
ATOM 1469 C CA . ASN B 1 84 ? 39.618 -15.922 -8.109 1.00 43.10 84 ASN B CA 1
ATOM 1470 C C . ASN B 1 84 ? 40.279 -16.080 -9.479 1.00 44.08 84 ASN B C 1
ATOM 1471 O O . ASN B 1 84 ? 41.451 -16.448 -9.577 1.00 41.66 84 ASN B O 1
ATOM 1476 N N . THR B 1 85 ? 39.529 -15.788 -10.534 1.00 43.72 85 THR B N 1
ATOM 1477 C CA . THR B 1 85 ? 40.062 -15.893 -11.889 1.00 45.72 85 THR B CA 1
ATOM 1478 C C . THR B 1 85 ? 41.070 -14.784 -12.168 1.00 46.07 85 THR B C 1
ATOM 1479 O O . THR B 1 85 ? 42.073 -15.006 -12.847 1.00 48.86 85 THR B O 1
ATOM 1483 N N . LYS B 1 86 ? 40.802 -13.594 -11.637 1.00 44.91 86 LYS B N 1
ATOM 1484 C CA . LYS B 1 86 ? 41.668 -12.439 -11.844 1.00 42.89 86 LYS B CA 1
ATOM 1485 C C . LYS B 1 86 ? 42.883 -12.365 -10.915 1.00 40.56 86 LYS B C 1
ATOM 1486 O O . LYS B 1 86 ? 43.979 -12.005 -11.345 1.00 38.84 86 LYS B O 1
ATOM 1492 N N . LEU B 1 87 ? 42.687 -12.693 -9.642 1.00 41.55 87 LEU B N 1
ATOM 1493 C CA . LEU B 1 87 ? 43.776 -12.631 -8.669 1.00 40.09 87 LEU B CA 1
ATOM 1494 C C . LEU B 1 87 ? 44.334 -14.007 -8.335 1.00 39.49 87 LEU B C 1
ATOM 1495 O O . LEU B 1 87 ? 45.428 -14.126 -7.783 1.00 38.36 87 LEU B O 1
ATOM 1500 N N . GLY B 1 88 ? 43.573 -15.043 -8.673 1.00 41.08 88 GLY B N 1
ATOM 1501 C CA . GLY B 1 88 ? 44.001 -16.401 -8.404 1.00 40.65 88 GLY B CA 1
ATOM 1502 C C . GLY B 1 88 ? 43.942 -16.737 -6.926 1.00 40.34 88 GLY B C 1
ATOM 1503 O O . GLY B 1 88 ? 44.343 -17.819 -6.510 1.00 40.88 88 GLY B O 1
ATOM 1504 N N . ILE B 1 89 ? 43.443 -15.806 -6.123 1.00 41.65 89 ILE B N 1
ATOM 1505 C CA . ILE B 1 89 ? 43.348 -16.035 -4.690 1.00 40.42 89 ILE B CA 1
ATOM 1506 C C . ILE B 1 89 ? 42.332 -17.134 -4.401 1.00 38.09 89 ILE B C 1
ATOM 1507 O O . ILE B 1 89 ? 41.248 -17.165 -4.993 1.00 38.29 89 ILE B O 1
ATOM 1512 N N . PRO B 1 90 ? 42.676 -18.063 -3.495 1.00 38.89 90 PRO B N 1
ATOM 1513 C CA . PRO B 1 90 ? 41.785 -19.168 -3.123 1.00 38.64 90 PRO B CA 1
ATOM 1514 C C . PRO B 1 90 ? 40.479 -18.644 -2.540 1.00 39.01 90 PRO B C 1
ATOM 1515 O O . PRO B 1 90 ? 40.486 -17.806 -1.635 1.00 39.77 90 PRO B O 1
ATOM 1519 N N . LYS B 1 91 ? 39.361 -19.143 -3.053 1.00 38.61 91 LYS B N 1
ATOM 1520 C CA . LYS B 1 91 ? 38.047 -18.700 -2.596 1.00 40.50 91 LYS B CA 1
ATOM 1521 C C . LYS B 1 91 ? 37.772 -18.937 -1.108 1.00 41.21 91 LYS B C 1
ATOM 1522 O O . LYS B 1 91 ? 36.931 -18.258 -0.512 1.00 42.82 91 LYS B O 1
ATOM 1528 N N . ASN B 1 92 ? 38.467 -19.899 -0.507 1.00 39.43 92 ASN B N 1
ATOM 1529 C CA . ASN B 1 92 ? 38.262 -20.200 0.909 1.00 37.53 92 ASN B CA 1
ATOM 1530 C C . ASN B 1 92 ? 39.177 -19.316 1.755 1.00 34.39 92 ASN B C 1
ATOM 1531 O O . ASN B 1 92 ? 39.359 -19.547 2.951 1.00 34.18 92 ASN B O 1
ATOM 1536 N N . ARG B 1 93 ? 39.768 -18.315 1.119 1.00 33.18 93 ARG B N 1
ATOM 1537 C CA . ARG B 1 93 ? 40.659 -17.407 1.819 1.00 32.49 93 ARG B CA 1
ATOM 1538 C C . ARG B 1 93 ? 40.284 -15.965 1.504 1.00 28.83 93 ARG B C 1
ATOM 1539 O O . ARG B 1 93 ? 41.137 -15.088 1.394 1.00 30.49 93 ARG B O 1
ATOM 1547 N N . MET B 1 94 ? 38.978 -15.739 1.377 1.00 32.56 94 MET B N 1
ATOM 1548 C CA . MET B 1 94 ? 38.439 -14.417 1.107 1.00 30.26 94 MET B CA 1
ATOM 1549 C C . MET B 1 94 ? 37.071 -14.200 1.744 1.00 30.11 94 MET B C 1
ATOM 1550 O O . MET B 1 94 ? 36.184 -15.051 1.668 1.00 27.59 94 MET B O 1
ATOM 1555 N N . TYR B 1 95 ? 36.918 -13.058 2.403 1.00 25.92 95 TYR B N 1
ATOM 1556 C CA . TYR B 1 95 ? 35.660 -12.686 3.023 1.00 27.16 95 TYR B CA 1
ATOM 1557 C C . TYR B 1 95 ? 35.162 -11.444 2.306 1.00 24.03 95 TYR B C 1
ATOM 1558 O O . TYR B 1 95 ? 35.957 -10.586 1.919 1.00 29.77 95 TYR B O 1
ATOM 1567 N N . ILE B 1 96 ? 33.851 -11.324 2.141 1.00 26.66 96 ILE B N 1
ATOM 1568 C CA . ILE B 1 96 ? 33.306 -10.125 1.534 1.00 25.96 96 ILE B CA 1
ATOM 1569 C C . ILE B 1 96 ? 32.089 -9.727 2.332 1.00 27.22 96 ILE B C 1
ATOM 1570 O O . ILE B 1 96 ? 31.111 -10.462 2.404 1.00 27.25 96 ILE B O 1
ATOM 1575 N N . HIS B 1 97 ? 32.168 -8.566 2.977 1.00 24.51 97 HIS B N 1
ATOM 1576 C CA . HIS B 1 97 ? 31.057 -8.084 3.777 1.00 23.32 97 HIS B CA 1
ATOM 1577 C C . HIS B 1 97 ? 30.102 -7.325 2.864 1.00 24.18 97 HIS B C 1
ATOM 1578 O O . HIS B 1 97 ? 30.487 -6.328 2.245 1.00 23.19 97 HIS B O 1
ATOM 1585 N N . PHE B 1 98 ? 28.861 -7.796 2.776 1.00 22.46 98 PHE B N 1
ATOM 1586 C CA . PHE B 1 98 ? 27.863 -7.120 1.956 1.00 25.86 98 PHE B CA 1
ATOM 1587 C C . PHE B 1 98 ? 27.122 -6.112 2.829 1.00 25.42 98 PHE B C 1
ATOM 1588 O O . PHE B 1 98 ? 26.577 -6.461 3.877 1.00 26.19 98 PHE B O 1
ATOM 1596 N N . VAL B 1 99 ? 27.116 -4.858 2.394 1.00 26.03 99 VAL B N 1
ATOM 1597 C CA . VAL B 1 99 ? 26.479 -3.791 3.143 1.00 26.77 99 VAL B CA 1
ATOM 1598 C C . VAL B 1 99 ? 25.415 -3.059 2.337 1.00 27.14 99 VAL B C 1
ATOM 1599 O O . VAL B 1 99 ? 25.671 -2.558 1.233 1.00 29.34 99 VAL B O 1
ATOM 1603 N N . ASN B 1 100 ? 24.214 -3.014 2.891 1.00 28.08 100 ASN B N 1
ATOM 1604 C CA . ASN B 1 100 ? 23.120 -2.310 2.252 1.00 30.94 100 ASN B CA 1
ATOM 1605 C C . ASN B 1 100 ? 23.102 -0.930 2.899 1.00 32.63 100 ASN B C 1
ATOM 1606 O O . ASN B 1 100 ? 22.781 -0.794 4.076 1.00 32.20 100 ASN B O 1
ATOM 1611 N N . LEU B 1 101 ? 23.461 0.087 2.120 1.00 31.48 101 LEU B N 1
ATOM 1612 C CA . LEU B 1 101 ? 23.513 1.466 2.597 1.00 32.39 101 LEU B CA 1
ATOM 1613 C C . LEU B 1 101 ? 22.192 2.211 2.493 1.00 32.00 101 LEU B C 1
ATOM 1614 O O . LEU B 1 101 ? 21.391 1.958 1.590 1.00 31.21 101 LEU B O 1
ATOM 1619 N N . ASN B 1 102 ? 21.966 3.129 3.429 1.00 33.25 102 ASN B N 1
ATOM 1620 C CA . ASN B 1 102 ? 20.769 3.961 3.402 1.00 31.22 102 ASN B CA 1
ATOM 1621 C C . ASN B 1 102 ? 21.239 5.225 2.697 1.00 31.39 102 ASN B C 1
ATOM 1622 O O . ASN B 1 102 ? 22.324 5.738 2.983 1.00 31.03 102 ASN B O 1
ATOM 1627 N N . GLY B 1 103 ? 20.437 5.722 1.767 1.00 29.56 103 GLY B N 1
ATOM 1628 C CA . GLY B 1 103 ? 20.839 6.909 1.037 1.00 30.92 103 GLY B CA 1
ATOM 1629 C C . GLY B 1 103 ? 21.201 8.096 1.902 1.00 27.74 103 GLY B C 1
ATOM 1630 O O . GLY B 1 103 ? 22.160 8.807 1.602 1.00 31.50 103 GLY B O 1
ATOM 1631 N N . ASP B 1 104 ? 20.429 8.314 2.967 1.00 29.68 104 ASP B N 1
ATOM 1632 C CA . ASP B 1 104 ? 20.643 9.436 3.876 1.00 30.53 104 ASP B CA 1
ATOM 1633 C C . ASP B 1 104 ? 21.995 9.388 4.577 1.00 28.24 104 ASP B C 1
ATOM 1634 O O . ASP B 1 104 ? 22.451 10.399 5.109 1.00 27.09 104 ASP B O 1
ATOM 1639 N N . ASP B 1 105 ? 22.620 8.213 4.588 1.00 27.36 105 ASP B N 1
ATOM 1640 C CA . ASP B 1 105 ? 23.921 8.047 5.231 1.00 26.67 105 ASP B CA 1
ATOM 1641 C C . ASP B 1 105 ? 25.056 8.090 4.226 1.00 25.42 105 ASP B C 1
ATOM 1642 O O . ASP B 1 105 ? 26.206 7.845 4.573 1.00 23.50 105 ASP B O 1
ATOM 1647 N N . VAL B 1 106 ? 24.740 8.385 2.968 1.00 26.65 106 VAL B N 1
ATOM 1648 C CA . VAL B 1 106 ? 25.783 8.442 1.953 1.00 23.74 106 VAL B CA 1
ATOM 1649 C C . VAL B 1 106 ? 25.965 9.829 1.347 1.00 28.14 106 VAL B C 1
ATOM 1650 O O . VAL B 1 106 ? 25.029 10.407 0.775 1.00 28.68 106 VAL B O 1
ATOM 1654 N N . GLY B 1 107 ? 27.178 10.359 1.483 1.00 25.92 107 GLY B N 1
ATOM 1655 C CA . GLY B 1 107 ? 27.482 11.674 0.951 1.00 23.75 107 GLY B CA 1
ATOM 1656 C C . GLY B 1 107 ? 28.147 11.581 -0.401 1.00 23.09 107 GLY B C 1
ATOM 1657 O O . GLY B 1 107 ? 29.037 10.755 -0.610 1.00 22.23 107 GLY B O 1
ATOM 1658 N N . TRP B 1 108 ? 27.697 12.429 -1.330 1.00 26.76 108 TRP B N 1
ATOM 1659 C CA . TRP B 1 108 ? 28.242 12.476 -2.681 1.00 27.01 108 TRP B CA 1
ATOM 1660 C C . TRP B 1 108 ? 27.959 13.845 -3.303 1.00 22.76 108 TRP B C 1
ATOM 1661 O O . TRP B 1 108 ? 26.881 14.408 -3.118 1.00 27.65 108 TRP B O 1
ATOM 1672 N N . ASN B 1 109 ? 28.945 14.372 -4.024 1.00 27.78 109 ASN B N 1
ATOM 1673 C CA . ASN B 1 109 ? 28.818 15.665 -4.696 1.00 28.37 109 ASN B CA 1
ATOM 1674 C C . ASN B 1 109 ? 28.363 16.747 -3.729 1.00 30.47 109 ASN B C 1
ATOM 1675 O O . ASN B 1 109 ? 27.509 17.561 -4.060 1.00 32.29 109 ASN B O 1
ATOM 1680 N N . GLY B 1 110 ? 28.928 16.748 -2.524 1.00 27.67 110 GLY B N 1
ATOM 1681 C CA . GLY B 1 110 ? 28.559 17.748 -1.545 1.00 28.34 110 GLY B CA 1
ATOM 1682 C C . GLY B 1 110 ? 27.163 17.650 -0.963 1.00 27.62 110 GLY B C 1
ATOM 1683 O O . GLY B 1 110 ? 26.715 18.561 -0.281 1.00 27.96 110 GLY B O 1
ATOM 1684 N N . THR B 1 111 ? 26.459 16.555 -1.224 1.00 29.69 111 THR B N 1
ATOM 1685 C CA . THR B 1 111 ? 25.118 16.386 -0.679 1.00 29.36 111 THR B CA 1
ATOM 1686 C C . THR B 1 111 ? 24.947 14.927 -0.248 1.00 32.21 111 THR B C 1
ATOM 1687 O O . THR B 1 111 ? 25.938 14.209 -0.132 1.00 29.18 111 THR B O 1
ATOM 1691 N N . THR B 1 112 ? 23.711 14.498 0.005 1.00 31.36 112 THR B N 1
ATOM 1692 C CA . THR B 1 112 ? 23.447 13.109 0.395 1.00 35.65 112 THR B CA 1
ATOM 1693 C C . THR B 1 112 ? 22.346 12.494 -0.459 1.00 36.75 112 THR B C 1
ATOM 1694 O O . THR B 1 112 ? 21.554 13.210 -1.078 1.00 37.39 112 THR B O 1
ATOM 1698 N N . PHE B 1 113 ? 22.301 11.165 -0.502 1.00 36.46 113 PHE B N 1
ATOM 1699 C CA . PHE B 1 113 ? 21.262 10.487 -1.256 1.00 38.80 113 PHE B CA 1
ATOM 1700 C C . PHE B 1 113 ? 20.102 10.254 -0.295 1.00 41.86 113 PHE B C 1
ATOM 1701 O O . PHE B 1 113 ? 19.496 9.161 -0.333 1.00 45.43 113 PHE B O 1
ATOM 1710 N N . PRO C 1 1 ? 36.297 -14.530 11.723 1.00 20.72 1 PRO C N 1
ATOM 1711 C CA . PRO C 1 1 ? 36.348 -13.125 12.218 1.00 20.84 1 PRO C CA 1
ATOM 1712 C C . PRO C 1 1 ? 37.415 -12.325 11.499 1.00 22.35 1 PRO C C 1
ATOM 1713 O O . PRO C 1 1 ? 38.309 -12.890 10.893 1.00 19.70 1 PRO C O 1
ATOM 1717 N N . ILE C 1 2 ? 37.314 -11.001 11.564 1.00 20.01 2 ILE C N 1
ATOM 1718 C CA . ILE C 1 2 ? 38.317 -10.157 10.943 1.00 19.32 2 ILE C CA 1
ATOM 1719 C C . ILE C 1 2 ? 38.705 -9.029 11.885 1.00 16.07 2 ILE C C 1
ATOM 1720 O O . ILE C 1 2 ? 37.842 -8.328 12.402 1.00 19.70 2 ILE C O 1
ATOM 1725 N N . PHE C 1 3 ? 39.997 -8.881 12.131 1.00 20.04 3 PHE C N 1
ATOM 1726 C CA . PHE C 1 3 ? 40.489 -7.771 12.939 1.00 18.54 3 PHE C CA 1
ATOM 1727 C C . PHE C 1 3 ? 41.400 -7.020 11.981 1.00 20.47 3 PHE C C 1
ATOM 1728 O O . PHE C 1 3 ? 42.411 -7.562 11.526 1.00 20.73 3 PHE C O 1
ATOM 1736 N N . THR C 1 4 ? 41.035 -5.779 11.665 1.00 16.09 4 THR C N 1
ATOM 1737 C CA . THR C 1 4 ? 41.799 -4.963 10.730 1.00 19.70 4 THR C CA 1
ATOM 1738 C C . THR C 1 4 ? 42.164 -3.668 11.445 1.00 16.39 4 THR C C 1
ATOM 1739 O O . THR C 1 4 ? 41.305 -3.030 12.063 1.00 18.85 4 THR C O 1
ATOM 1743 N N . LEU C 1 5 ? 43.428 -3.279 11.359 1.00 18.48 5 LEU C N 1
ATOM 1744 C CA . LEU C 1 5 ? 43.889 -2.100 12.075 1.00 17.65 5 LEU C CA 1
ATOM 1745 C C . LEU C 1 5 ? 44.752 -1.209 11.217 1.00 20.65 5 LEU C C 1
ATOM 1746 O O . LEU C 1 5 ? 45.574 -1.699 10.444 1.00 21.65 5 LEU C O 1
ATOM 1751 N N . ASN C 1 6 ? 44.555 0.093 11.377 1.00 15.41 6 ASN C N 1
ATOM 1752 C CA . ASN C 1 6 ? 45.322 1.104 10.664 1.00 19.66 6 ASN C CA 1
ATOM 1753 C C . ASN C 1 6 ? 46.188 1.819 11.700 1.00 21.31 6 ASN C C 1
ATOM 1754 O O . ASN C 1 6 ? 45.715 2.148 12.789 1.00 19.00 6 ASN C O 1
ATOM 1759 N N . THR C 1 7 ? 47.455 2.049 11.376 1.00 21.82 7 THR C N 1
ATOM 1760 C CA . THR C 1 7 ? 48.333 2.724 12.328 1.00 21.83 7 THR C CA 1
ATOM 1761 C C . THR C 1 7 ? 49.414 3.548 11.649 1.00 23.74 7 THR C C 1
ATOM 1762 O O . THR C 1 7 ? 49.786 3.303 10.495 1.00 23.84 7 THR C O 1
ATOM 1766 N N . ASN C 1 8 ? 49.900 4.551 12.371 1.00 26.51 8 ASN C N 1
ATOM 1767 C CA . ASN C 1 8 ? 50.948 5.404 11.835 1.00 27.11 8 ASN C CA 1
ATOM 1768 C C . ASN C 1 8 ? 52.353 4.887 12.161 1.00 28.83 8 ASN C C 1
ATOM 1769 O O . ASN C 1 8 ? 53.332 5.384 11.610 1.00 29.98 8 ASN C O 1
ATOM 1774 N N . ILE C 1 9 ? 52.470 3.888 13.033 1.00 28.36 9 ILE C N 1
ATOM 1775 C CA . ILE C 1 9 ? 53.799 3.366 13.366 1.00 32.22 9 ILE C CA 1
ATOM 1776 C C . ILE C 1 9 ? 54.434 2.665 12.151 1.00 33.33 9 ILE C C 1
ATOM 1777 O O . ILE C 1 9 ? 53.732 2.169 11.263 1.00 33.92 9 ILE C O 1
ATOM 1782 N N . LYS C 1 10 ? 55.763 2.629 12.119 1.00 35.99 10 LYS C N 1
ATOM 1783 C CA . LYS C 1 10 ? 56.495 2.013 11.011 1.00 40.66 10 LYS C CA 1
ATOM 1784 C C . LYS C 1 10 ? 56.215 0.523 10.855 1.00 41.46 10 LYS C C 1
ATOM 1785 O O . LYS C 1 10 ? 55.960 -0.176 11.828 1.00 43.50 10 LYS C O 1
ATOM 1787 N N . ALA C 1 11 ? 56.281 0.039 9.619 1.00 43.03 11 ALA C N 1
ATOM 1788 C CA . ALA C 1 11 ? 56.035 -1.370 9.340 1.00 43.11 11 ALA C CA 1
ATOM 1789 C C . ALA C 1 11 ? 57.015 -2.306 10.052 1.00 42.78 11 ALA C C 1
ATOM 1790 O O . ALA C 1 11 ? 56.623 -3.364 10.544 1.00 42.63 11 ALA C O 1
ATOM 1792 N N . THR C 1 12 ? 58.286 -1.920 10.114 1.00 44.15 12 THR C N 1
ATOM 1793 C CA . THR C 1 12 ? 59.296 -2.761 10.759 1.00 45.60 12 THR C CA 1
ATOM 1794 C C . THR C 1 12 ? 59.148 -2.784 12.269 1.00 45.26 12 THR C C 1
ATOM 1795 O O . THR C 1 12 ? 59.708 -3.651 12.943 1.00 46.92 12 THR C O 1
ATOM 1799 N N . ASP C 1 13 ? 58.400 -1.829 12.803 1.00 46.31 13 ASP C N 1
ATOM 1800 C CA . ASP C 1 13 ? 58.203 -1.774 14.241 1.00 45.89 13 ASP C CA 1
ATOM 1801 C C . ASP C 1 13 ? 57.135 -2.760 14.700 1.00 43.62 13 ASP C C 1
ATOM 1802 O O . ASP C 1 13 ? 56.893 -2.914 15.894 1.00 44.09 13 ASP C O 1
ATOM 1807 N N . VAL C 1 14 ? 56.495 -3.424 13.741 1.00 42.01 14 VAL C N 1
ATOM 1808 C CA . VAL C 1 14 ? 55.488 -4.429 14.055 1.00 37.84 14 VAL C CA 1
ATOM 1809 C C . VAL C 1 14 ? 56.253 -5.739 14.263 1.00 40.07 14 VAL C C 1
ATOM 1810 O O . VAL C 1 14 ? 56.943 -6.224 13.358 1.00 39.28 14 VAL C O 1
ATOM 1814 N N . PRO C 1 15 ? 56.156 -6.320 15.466 1.00 36.70 15 PRO C N 1
ATOM 1815 C CA . PRO C 1 15 ? 56.854 -7.573 15.760 1.00 39.86 15 PRO C CA 1
ATOM 1816 C C . PRO C 1 15 ? 56.445 -8.722 14.832 1.00 39.60 15 PRO C C 1
ATOM 1817 O O . PRO C 1 15 ? 55.263 -8.912 14.541 1.00 40.37 15 PRO C O 1
ATOM 1821 N N . SER C 1 16 ? 57.436 -9.481 14.373 1.00 39.48 16 SER C N 1
ATOM 1822 C CA . SER C 1 16 ? 57.213 -10.601 13.459 1.00 40.75 16 SER C CA 1
ATOM 1823 C C . SER C 1 16 ? 56.086 -11.554 13.864 1.00 40.09 16 SER C C 1
ATOM 1824 O O . SER C 1 16 ? 55.510 -12.223 13.007 1.00 41.34 16 SER C O 1
ATOM 1827 N N . ASP C 1 17 ? 55.775 -11.617 15.158 1.00 37.40 17 ASP C N 1
ATOM 1828 C CA . ASP C 1 17 ? 54.721 -12.503 15.643 1.00 38.21 17 ASP C CA 1
ATOM 1829 C C . ASP C 1 17 ? 53.395 -11.787 15.897 1.00 36.06 17 ASP C C 1
ATOM 1830 O O . ASP C 1 17 ? 52.447 -12.388 16.402 1.00 36.32 17 ASP C O 1
ATOM 1835 N N . PHE C 1 18 ? 53.320 -10.511 15.550 1.00 35.71 18 PHE C N 1
ATOM 1836 C CA . PHE C 1 18 ? 52.084 -9.776 15.768 1.00 32.13 18 PHE C CA 1
ATOM 1837 C C . PHE C 1 18 ? 50.870 -10.500 15.182 1.00 32.96 18 PHE C C 1
ATOM 1838 O O . PHE C 1 18 ? 49.887 -10.728 15.881 1.00 30.41 18 PHE C O 1
ATOM 1846 N N . LEU C 1 19 ? 50.935 -10.861 13.901 1.00 33.56 19 LEU C N 1
ATOM 1847 C CA . LEU C 1 19 ? 49.820 -11.547 13.253 1.00 33.45 19 LEU C CA 1
ATOM 1848 C C . LEU C 1 19 ? 49.452 -12.844 13.959 1.00 34.05 19 LEU C C 1
ATOM 1849 O O . LEU C 1 19 ? 48.277 -13.132 14.159 1.00 30.45 19 LEU C O 1
ATOM 1854 N N . SER C 1 20 ? 50.467 -13.622 14.325 1.00 34.16 20 SER C N 1
ATOM 1855 C CA . SER C 1 20 ? 50.272 -14.887 15.019 1.00 35.03 20 SER C CA 1
ATOM 1856 C C . SER C 1 20 ? 49.569 -14.753 16.364 1.00 32.80 20 SER C C 1
ATOM 1857 O O . SER C 1 20 ? 48.552 -15.400 16.619 1.00 29.08 20 SER C O 1
ATOM 1860 N N . SER C 1 21 ? 50.133 -13.932 17.243 1.00 30.94 21 SER C N 1
ATOM 1861 C CA . SER C 1 21 ? 49.565 -13.747 18.569 1.00 29.48 21 SER C CA 1
ATOM 1862 C C . SER C 1 21 ? 48.203 -13.065 18.519 1.00 25.72 21 SER C C 1
ATOM 1863 O O . SER C 1 21 ? 47.329 -13.340 19.337 1.00 27.48 21 SER C O 1
ATOM 1866 N N . THR C 1 22 ? 48.029 -12.164 17.564 1.00 23.73 22 THR C N 1
ATOM 1867 C CA . THR C 1 22 ? 46.758 -11.459 17.449 1.00 21.66 22 THR C CA 1
ATOM 1868 C C . THR C 1 22 ? 45.682 -12.421 16.952 1.00 22.51 22 THR C C 1
ATOM 1869 O O . THR C 1 22 ? 44.544 -12.415 17.435 1.00 19.95 22 THR C O 1
ATOM 1873 N N . SER C 1 23 ? 46.056 -13.260 15.995 1.00 23.58 23 SER C N 1
ATOM 1874 C CA . SER C 1 23 ? 45.125 -14.233 15.437 1.00 25.11 23 SER C CA 1
ATOM 1875 C C . SER C 1 23 ? 44.676 -15.172 16.552 1.00 23.89 23 SER C C 1
ATOM 1876 O O . SER C 1 23 ? 43.490 -15.429 16.729 1.00 22.21 23 SER C O 1
ATOM 1879 N N . ALA C 1 24 ? 45.634 -15.677 17.319 1.00 25.35 24 ALA C N 1
ATOM 1880 C CA . ALA C 1 24 ? 45.308 -16.578 18.416 1.00 26.69 24 ALA C CA 1
ATOM 1881 C C . ALA C 1 24 ? 44.379 -15.906 19.421 1.00 25.15 24 ALA C C 1
ATOM 1882 O O . ALA C 1 24 ? 43.403 -16.501 19.881 1.00 23.58 24 ALA C O 1
ATOM 1884 N N . LEU C 1 25 ? 44.678 -14.653 19.752 1.00 21.65 25 LEU C N 1
ATOM 1885 C CA . LEU C 1 25 ? 43.880 -13.912 20.714 1.00 21.07 25 LEU C CA 1
ATOM 1886 C C . LEU C 1 25 ? 42.462 -13.645 20.230 1.00 17.80 25 LEU C C 1
ATOM 1887 O O . LEU C 1 25 ? 41.510 -13.739 20.991 1.00 18.04 25 LEU C O 1
ATOM 1892 N N . VAL C 1 26 ? 42.330 -13.269 18.966 1.00 18.73 26 VAL C N 1
ATOM 1893 C CA . VAL C 1 26 ? 41.021 -12.994 18.428 1.00 17.41 26 VAL C CA 1
ATOM 1894 C C . VAL C 1 26 ? 40.206 -14.271 18.477 1.00 19.76 26 VAL C C 1
ATOM 1895 O O . VAL C 1 26 ? 39.070 -14.274 18.952 1.00 19.30 26 VAL C O 1
ATOM 1899 N N . GLY C 1 27 ? 40.800 -15.366 18.010 1.00 23.21 27 GLY C N 1
ATOM 1900 C CA . GLY C 1 27 ? 40.098 -16.631 18.044 1.00 24.00 27 GLY C CA 1
ATOM 1901 C C . GLY C 1 27 ? 39.668 -16.955 19.467 1.00 22.41 27 GLY C C 1
ATOM 1902 O O . GLY C 1 27 ? 38.540 -17.379 19.698 1.00 22.61 27 GLY C O 1
ATOM 1903 N N . ASN C 1 28 ? 40.556 -16.738 20.432 1.00 24.27 28 ASN C N 1
ATOM 1904 C CA . ASN C 1 28 ? 40.231 -17.022 21.826 1.00 25.85 28 ASN C CA 1
ATOM 1905 C C . ASN C 1 28 ? 39.082 -16.216 22.409 1.00 25.38 28 ASN C C 1
ATOM 1906 O O . ASN C 1 28 ? 38.138 -16.779 22.960 1.00 29.06 28 ASN C O 1
ATOM 1911 N N . ILE C 1 29 ? 39.135 -14.896 22.284 1.00 21.05 29 ILE C N 1
ATOM 1912 C CA . ILE C 1 29 ? 38.077 -14.087 22.858 1.00 19.97 29 ILE C CA 1
ATOM 1913 C C . ILE C 1 29 ? 36.696 -14.275 22.225 1.00 19.33 29 ILE C C 1
ATOM 1914 O O . ILE C 1 29 ? 35.680 -14.055 22.874 1.00 23.04 29 ILE C O 1
ATOM 1919 N N . LEU C 1 30 ? 36.662 -14.692 20.959 1.00 21.34 30 LEU C N 1
ATOM 1920 C CA . LEU C 1 30 ? 35.401 -14.881 20.243 1.00 19.84 30 LEU C CA 1
ATOM 1921 C C . LEU C 1 30 ? 34.979 -16.346 20.175 1.00 25.00 30 LEU C C 1
ATOM 1922 O O . LEU C 1 30 ? 33.916 -16.670 19.619 1.00 23.78 30 LEU C O 1
ATOM 1927 N N . SER C 1 31 ? 35.796 -17.224 20.753 1.00 25.04 31 SER C N 1
ATOM 1928 C CA . SER C 1 31 ? 35.509 -18.663 20.719 1.00 28.64 31 SER C CA 1
ATOM 1929 C C . SER C 1 31 ? 35.251 -19.048 19.276 1.00 28.55 31 SER C C 1
ATOM 1930 O O . SER C 1 31 ? 34.177 -19.551 18.927 1.00 31.32 31 SER C O 1
ATOM 1933 N N . LYS C 1 32 ? 36.239 -18.768 18.431 1.00 28.02 32 LYS C N 1
ATOM 1934 C CA . LYS C 1 32 ? 36.168 -19.086 17.016 1.00 30.18 32 LYS C CA 1
ATOM 1935 C C . LYS C 1 32 ? 37.481 -19.757 16.646 1.00 30.23 32 LYS C C 1
ATOM 1936 O O . LYS C 1 32 ? 38.534 -19.417 17.179 1.00 31.53 32 LYS C O 1
ATOM 1942 N N . PRO C 1 33 ? 37.434 -20.736 15.738 1.00 32.75 33 PRO C N 1
ATOM 1943 C CA . PRO C 1 33 ? 38.650 -21.436 15.319 1.00 34.11 33 PRO C CA 1
ATOM 1944 C C . PRO C 1 33 ? 39.578 -20.545 14.505 1.00 34.62 33 PRO C C 1
ATOM 1945 O O . PRO C 1 33 ? 39.135 -19.773 13.651 1.00 33.79 33 PRO C O 1
ATOM 1949 N N . GLY C 1 34 ? 40.872 -20.658 14.776 1.00 34.64 34 GLY C N 1
ATOM 1950 C CA . GLY C 1 34 ? 41.843 -19.849 14.068 1.00 35.38 34 GLY C CA 1
ATOM 1951 C C . GLY C 1 34 ? 41.692 -19.886 12.562 1.00 36.10 34 GLY C C 1
ATOM 1952 O O . GLY C 1 34 ? 41.963 -18.896 11.888 1.00 33.91 34 GLY C O 1
ATOM 1953 N N . SER C 1 35 ? 41.249 -21.022 12.031 1.00 37.52 35 SER C N 1
ATOM 1954 C CA . SER C 1 35 ? 41.088 -21.188 10.584 1.00 36.80 35 SER C CA 1
ATOM 1955 C C . SER C 1 35 ? 40.145 -20.174 9.927 1.00 34.96 35 SER C C 1
ATOM 1956 O O . SER C 1 35 ? 40.196 -19.964 8.714 1.00 33.92 35 SER C O 1
ATOM 1959 N N . TYR C 1 36 ? 39.288 -19.549 10.723 1.00 30.43 36 TYR C N 1
ATOM 1960 C CA . TYR C 1 36 ? 38.349 -18.565 10.196 1.00 26.66 36 TYR C CA 1
ATOM 1961 C C . TYR C 1 36 ? 38.750 -17.140 10.584 1.00 24.60 36 TYR C C 1
ATOM 1962 O O . TYR C 1 36 ? 38.042 -16.182 10.266 1.00 23.28 36 TYR C O 1
ATOM 1971 N N . VAL C 1 37 ? 39.888 -17.011 11.252 1.00 22.93 37 VAL C N 1
ATOM 1972 C CA . VAL C 1 37 ? 40.356 -15.703 11.692 1.00 23.74 37 VAL C CA 1
ATOM 1973 C C . VAL C 1 37 ? 41.303 -15.055 10.695 1.00 21.88 37 VAL C C 1
ATOM 1974 O O . VAL C 1 37 ? 42.259 -15.684 10.228 1.00 22.05 37 VAL C O 1
ATOM 1978 N N . ALA C 1 38 ? 41.017 -13.799 10.367 1.00 22.36 38 ALA C N 1
ATOM 1979 C CA . ALA C 1 38 ? 41.841 -13.008 9.454 1.00 22.25 38 ALA C CA 1
ATOM 1980 C C . ALA C 1 38 ? 42.290 -11.797 10.253 1.00 23.08 38 ALA C C 1
ATOM 1981 O O . ALA C 1 38 ? 41.474 -11.170 10.927 1.00 22.44 38 ALA C O 1
ATOM 1983 N N . VAL C 1 39 ? 43.579 -11.490 10.190 1.00 23.55 39 VAL C N 1
ATOM 1984 C CA . VAL C 1 39 ? 44.127 -10.336 10.892 1.00 22.25 39 VAL C CA 1
ATOM 1985 C C . VAL C 1 39 ? 44.868 -9.488 9.881 1.00 22.26 39 VAL C C 1
ATOM 1986 O O . VAL C 1 39 ? 45.625 -9.999 9.055 1.00 26.10 39 VAL C O 1
ATOM 1990 N N . HIS C 1 40 ? 44.632 -8.182 9.948 1.00 19.80 40 HIS C N 1
ATOM 1991 C CA . HIS C 1 40 ? 45.231 -7.248 9.019 1.00 24.02 40 HIS C CA 1
ATOM 1992 C C . HIS C 1 40 ? 45.708 -5.975 9.705 1.00 23.20 40 HIS C C 1
ATOM 1993 O O . HIS C 1 40 ? 44.985 -5.378 10.512 1.00 24.58 40 HIS C O 1
ATOM 2000 N N . ILE C 1 41 ? 46.943 -5.583 9.409 1.00 23.84 41 ILE C N 1
ATOM 2001 C CA . ILE C 1 41 ? 47.460 -4.336 9.943 1.00 24.27 41 ILE C CA 1
ATOM 2002 C C . ILE C 1 41 ? 48.078 -3.535 8.808 1.00 26.85 41 ILE C C 1
ATOM 2003 O O . ILE C 1 41 ? 48.936 -4.016 8.055 1.00 28.02 41 ILE C O 1
ATOM 2008 N N . ASN C 1 42 ? 47.582 -2.317 8.675 1.00 23.48 42 ASN C N 1
ATOM 2009 C CA . ASN C 1 42 ? 48.023 -1.377 7.648 1.00 25.94 42 ASN C CA 1
ATOM 2010 C C . ASN C 1 42 ? 48.863 -0.352 8.391 1.00 25.40 42 ASN C C 1
ATOM 2011 O O . ASN C 1 42 ? 48.318 0.478 9.114 1.00 25.28 42 ASN C O 1
ATOM 2016 N N . THR C 1 43 ? 50.180 -0.424 8.225 1.00 27.26 43 THR C N 1
ATOM 2017 C CA . THR C 1 43 ? 51.095 0.488 8.906 1.00 29.31 43 THR C CA 1
ATOM 2018 C C . THR C 1 43 ? 51.536 1.662 8.038 1.00 29.86 43 THR C C 1
ATOM 2019 O O . THR C 1 43 ? 51.082 1.821 6.905 1.00 28.95 43 THR C O 1
ATOM 2023 N N . ASP C 1 44 ? 52.410 2.492 8.603 1.00 31.88 44 ASP C N 1
ATOM 2024 C CA . ASP C 1 44 ? 52.975 3.650 7.907 1.00 34.22 44 ASP C CA 1
ATOM 2025 C C . ASP C 1 44 ? 51.892 4.593 7.378 1.00 32.64 44 ASP C C 1
ATOM 2026 O O . ASP C 1 44 ? 52.070 5.269 6.359 1.00 31.61 44 ASP C O 1
ATOM 2031 N N . GLN C 1 45 ? 50.761 4.641 8.073 1.00 30.57 45 GLN C N 1
ATOM 2032 C CA . GLN C 1 45 ? 49.664 5.486 7.633 1.00 27.17 45 GLN C CA 1
ATOM 2033 C C . GLN C 1 45 ? 49.721 6.897 8.160 1.00 24.86 45 GLN C C 1
ATOM 2034 O O . GLN C 1 45 ? 50.259 7.153 9.241 1.00 26.93 45 GLN C O 1
ATOM 2040 N N . GLN C 1 46 ? 49.165 7.805 7.363 1.00 24.60 46 GLN C N 1
ATOM 2041 C CA . GLN C 1 46 ? 49.062 9.203 7.720 1.00 23.31 46 GLN C CA 1
ATOM 2042 C C . GLN C 1 46 ? 47.815 9.210 8.580 1.00 20.86 46 GLN C C 1
ATOM 2043 O O . GLN C 1 46 ? 46.696 9.205 8.078 1.00 23.55 46 GLN C O 1
ATOM 2049 N N . LEU C 1 47 ? 48.031 9.213 9.888 1.00 19.56 47 LEU C N 1
ATOM 2050 C CA . LEU C 1 47 ? 46.945 9.163 10.843 1.00 21.47 47 LEU C CA 1
ATOM 2051 C C . LEU C 1 47 ? 47.261 10.003 12.074 1.00 16.18 47 LEU C C 1
ATOM 2052 O O . LEU C 1 47 ? 48.345 9.909 12.635 1.00 19.07 47 LEU C O 1
ATOM 2057 N N . SER C 1 48 ? 46.314 10.836 12.465 1.00 17.90 48 SER C N 1
ATOM 2058 C CA . SER C 1 48 ? 46.479 11.639 13.664 1.00 18.66 48 SER C CA 1
ATOM 2059 C C . SER C 1 48 ? 45.373 11.282 14.655 1.00 19.28 48 SER C C 1
ATOM 2060 O O . SER C 1 48 ? 44.325 10.758 14.275 1.00 17.35 48 SER C O 1
ATOM 2063 N N . PHE C 1 49 ? 45.639 11.532 15.937 1.00 15.99 49 PHE C N 1
ATOM 2064 C CA . PHE C 1 49 ? 44.680 11.310 17.005 1.00 19.52 49 PHE C CA 1
ATOM 2065 C C . PHE C 1 49 ? 44.918 12.578 17.840 1.00 16.68 49 PHE C C 1
ATOM 2066 O O . PHE C 1 49 ? 46.055 12.832 18.273 1.00 18.39 49 PHE C O 1
ATOM 2074 N N . GLY C 1 50 ? 43.879 13.392 18.013 1.00 17.34 50 GLY C N 1
ATOM 2075 C CA . GLY C 1 50 ? 44.053 14.634 18.754 1.00 22.85 50 GLY C CA 1
ATOM 2076 C C . GLY C 1 50 ? 44.944 15.584 17.952 1.00 22.36 50 GLY C C 1
ATOM 2077 O O . GLY C 1 50 ? 45.575 16.476 18.511 1.00 25.80 50 GLY C O 1
ATOM 2078 N N . GLY C 1 51 ? 45.019 15.390 16.637 1.00 22.13 51 GLY C N 1
ATOM 2079 C CA . GLY C 1 51 ? 45.843 16.252 15.803 1.00 24.19 51 GLY C CA 1
ATOM 2080 C C . GLY C 1 51 ? 47.310 15.873 15.754 1.00 23.06 51 GLY C C 1
ATOM 2081 O O . GLY C 1 51 ? 48.062 16.394 14.941 1.00 26.01 51 GLY C O 1
ATOM 2082 N N . SER C 1 52 ? 47.712 14.935 16.600 1.00 21.23 52 SER C N 1
ATOM 2083 C CA . SER C 1 52 ? 49.096 14.486 16.653 1.00 21.19 52 SER C CA 1
ATOM 2084 C C . SER C 1 52 ? 49.365 13.196 15.902 1.00 20.62 52 SER C C 1
ATOM 2085 O O . SER C 1 52 ? 48.537 12.272 15.898 1.00 17.29 52 SER C O 1
ATOM 2088 N N . THR C 1 53 ? 50.529 13.114 15.268 1.00 20.23 53 THR C N 1
ATOM 2089 C CA . THR C 1 53 ? 50.866 11.886 14.569 1.00 19.59 53 THR C CA 1
ATOM 2090 C C . THR C 1 53 ? 51.771 10.984 15.400 1.00 17.78 53 THR C C 1
ATOM 2091 O O . THR C 1 53 ? 52.453 10.106 14.870 1.00 21.38 53 THR C O 1
ATOM 2095 N N . ASN C 1 54 ? 51.753 11.191 16.715 1.00 20.46 54 ASN C N 1
ATOM 2096 C CA . ASN C 1 54 ? 52.507 10.329 17.600 1.00 22.29 54 ASN C CA 1
ATOM 2097 C C . ASN C 1 54 ? 51.781 8.975 17.498 1.00 20.99 54 ASN C C 1
ATOM 2098 O O . ASN C 1 54 ? 50.627 8.922 17.072 1.00 22.27 54 ASN C O 1
ATOM 2103 N N . PRO C 1 55 ? 52.451 7.870 17.857 1.00 21.69 55 PRO C N 1
ATOM 2104 C CA . PRO C 1 55 ? 51.826 6.546 17.783 1.00 19.28 55 PRO C CA 1
ATOM 2105 C C . PRO C 1 55 ? 50.353 6.476 18.148 1.00 18.35 55 PRO C C 1
ATOM 2106 O O . PRO C 1 55 ? 49.938 6.888 19.233 1.00 21.50 55 PRO C O 1
ATOM 2110 N N . ALA C 1 56 ? 49.570 5.933 17.220 1.00 17.84 56 ALA C N 1
ATOM 2111 C CA . ALA C 1 56 ? 48.128 5.805 17.389 1.00 18.34 56 ALA C CA 1
ATOM 2112 C C . ALA C 1 56 ? 47.605 4.769 16.387 1.00 19.25 56 ALA C C 1
ATOM 2113 O O . ALA C 1 56 ? 48.319 4.382 15.450 1.00 17.95 56 ALA C O 1
ATOM 2115 N N . ALA C 1 57 ? 46.363 4.327 16.577 1.00 19.21 57 ALA C N 1
ATOM 2116 C CA . ALA C 1 57 ? 45.762 3.359 15.664 1.00 19.39 57 ALA C CA 1
ATOM 2117 C C . ALA C 1 57 ? 44.264 3.258 15.837 1.00 19.54 57 ALA C C 1
ATOM 2118 O O . ALA C 1 57 ? 43.709 3.689 16.846 1.00 19.46 57 ALA C O 1
ATOM 2120 N N . PHE C 1 58 ? 43.596 2.715 14.828 1.00 16.94 58 PHE C N 1
ATOM 2121 C CA . PHE C 1 58 ? 42.168 2.490 14.936 1.00 15.20 58 PHE C CA 1
ATOM 2122 C C . PHE C 1 58 ? 41.866 1.284 14.054 1.00 17.85 58 PHE C C 1
ATOM 2123 O O . PHE C 1 58 ? 42.516 1.051 13.040 1.00 17.60 58 PHE C O 1
ATOM 2131 N N . GLY C 1 59 ? 40.901 0.490 14.475 1.00 18.11 59 GLY C N 1
ATOM 2132 C CA . GLY C 1 59 ? 40.585 -0.697 13.717 1.00 18.86 59 GLY C CA 1
ATOM 2133 C C . GLY C 1 59 ? 39.167 -1.131 13.972 1.00 15.10 59 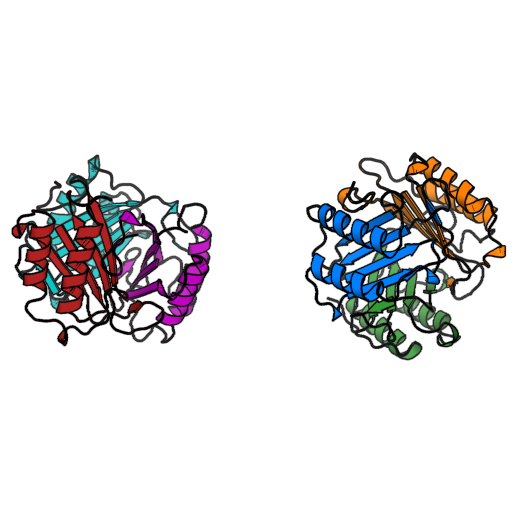GLY C C 1
ATOM 2134 O O . GLY C 1 59 ? 38.387 -0.454 14.645 1.00 15.73 59 GLY C O 1
ATOM 2135 N N . THR C 1 60 ? 38.840 -2.275 13.389 1.00 17.97 60 THR C N 1
ATOM 2136 C CA . THR C 1 60 ? 37.523 -2.853 13.506 1.00 15.62 60 THR C CA 1
ATOM 2137 C C . THR C 1 60 ? 37.715 -4.331 13.775 1.00 14.51 60 THR C C 1
ATOM 2138 O O . THR C 1 60 ? 38.648 -4.939 13.269 1.00 14.32 60 THR C O 1
ATOM 2142 N N . LEU C 1 61 ? 36.860 -4.882 14.624 1.00 13.85 61 LEU C N 1
ATOM 2143 C CA . LEU C 1 61 ? 36.860 -6.320 14.885 1.00 14.42 61 LEU C CA 1
ATOM 2144 C C . LEU C 1 61 ? 35.452 -6.725 14.481 1.00 13.12 61 LEU C C 1
ATOM 2145 O O . LEU C 1 61 ? 34.479 -6.270 15.082 1.00 12.86 61 LEU C O 1
ATOM 2150 N N . MET C 1 62 ? 35.334 -7.579 13.470 1.00 15.92 62 MET C N 1
ATOM 2151 C CA . MET C 1 62 ? 34.022 -8.042 13.051 1.00 15.09 62 MET C CA 1
ATOM 2152 C C . MET C 1 62 ? 33.977 -9.564 13.117 1.00 16.93 62 MET C C 1
ATOM 2153 O O . MET C 1 62 ? 34.977 -10.235 12.889 1.00 19.11 62 MET C O 1
ATOM 2158 N N . SER C 1 63 ? 32.813 -10.089 13.456 1.00 16.74 63 SER C N 1
ATOM 2159 C CA . SER C 1 63 ? 32.649 -11.526 13.577 1.00 16.36 63 SER C CA 1
ATOM 2160 C C . SER C 1 63 ? 31.179 -11.899 13.469 1.00 19.27 63 SER C C 1
ATOM 2161 O O . SER C 1 63 ? 30.298 -11.106 13.789 1.00 18.17 63 SER C O 1
ATOM 2164 N N . ILE C 1 64 ? 30.911 -13.103 12.977 1.00 19.39 64 ILE C N 1
ATOM 2165 C CA . ILE C 1 64 ? 29.538 -13.567 12.920 1.00 22.81 64 ILE C CA 1
ATOM 2166 C C . ILE C 1 64 ? 29.416 -14.206 14.295 1.00 22.71 64 ILE C C 1
ATOM 2167 O O . ILE C 1 64 ? 29.814 -15.353 14.500 1.00 26.78 64 ILE C O 1
ATOM 2172 N N . GLY C 1 65 ? 28.916 -13.434 15.252 1.00 21.62 65 GLY C N 1
ATOM 2173 C CA . GLY C 1 65 ? 28.780 -13.925 16.610 1.00 21.70 65 GLY C CA 1
ATOM 2174 C C . GLY C 1 65 ? 29.980 -13.628 17.501 1.00 21.37 65 GLY C C 1
ATOM 2175 O O . GLY C 1 65 ? 31.114 -13.524 17.046 1.00 23.24 65 GLY C O 1
ATOM 2176 N N . GLY C 1 66 ? 29.724 -13.498 18.795 1.00 21.54 66 GLY C N 1
ATOM 2177 C CA . GLY C 1 66 ? 30.803 -13.230 19.720 1.00 20.53 66 GLY C CA 1
ATOM 2178 C C . GLY C 1 66 ? 30.915 -11.769 20.110 1.00 20.30 66 GLY C C 1
ATOM 2179 O O . GLY C 1 66 ? 31.480 -11.443 21.156 1.00 21.39 66 GLY C O 1
ATOM 2180 N N . ILE C 1 67 ? 30.383 -10.890 19.269 1.00 20.57 67 ILE C N 1
ATOM 2181 C CA . ILE C 1 67 ? 30.421 -9.453 19.508 1.00 19.64 67 ILE C CA 1
ATOM 2182 C C . ILE C 1 67 ? 29.020 -9.014 19.916 1.00 22.42 67 ILE C C 1
ATOM 2183 O O . ILE C 1 67 ? 28.052 -9.206 19.179 1.00 21.83 67 ILE C O 1
ATOM 2188 N N . GLU C 1 68 ? 28.903 -8.459 21.107 1.00 18.38 68 GLU C N 1
ATOM 2189 C CA . GLU C 1 68 ? 27.626 -7.998 21.616 1.00 20.56 68 GLU C CA 1
ATOM 2190 C C . GLU C 1 68 ? 27.896 -6.935 22.642 1.00 17.13 68 GLU C C 1
ATOM 2191 O O . GLU C 1 68 ? 28.986 -6.872 23.202 1.00 19.18 68 GLU C O 1
ATOM 2197 N N . PRO C 1 69 ? 26.918 -6.076 22.894 1.00 18.13 69 PRO C N 1
ATOM 2198 C CA . PRO C 1 69 ? 27.079 -5.002 23.884 1.00 19.08 69 PRO C CA 1
ATOM 2199 C C . PRO C 1 69 ? 27.595 -5.505 25.246 1.00 19.04 69 PRO C C 1
ATOM 2200 O O . PRO C 1 69 ? 28.465 -4.883 25.866 1.00 20.69 69 PRO C O 1
ATOM 2204 N N . SER C 1 70 ? 27.095 -6.652 25.690 1.00 18.39 70 SER C N 1
ATOM 2205 C CA . SER C 1 70 ? 27.509 -7.185 26.977 1.00 19.69 70 SER C CA 1
ATOM 2206 C C . SER C 1 70 ? 28.898 -7.806 26.959 1.00 16.34 70 SER C C 1
ATOM 2207 O O . SER C 1 70 ? 29.428 -8.165 28.013 1.00 20.60 70 SER C O 1
ATOM 2210 N N . ARG C 1 71 ? 29.512 -7.925 25.789 1.00 16.01 71 ARG C N 1
ATOM 2211 C CA . ARG C 1 71 ? 30.821 -8.560 25.714 1.00 18.91 71 ARG C CA 1
ATOM 2212 C C . ARG C 1 71 ? 31.971 -7.679 25.247 1.00 15.83 71 ARG C C 1
ATOM 2213 O O . ARG C 1 71 ? 33.134 -8.011 25.456 1.00 15.66 71 ARG C O 1
ATOM 2221 N N . ASN C 1 72 ? 31.649 -6.574 24.596 1.00 15.21 72 ASN C N 1
ATOM 2222 C CA . ASN C 1 72 ? 32.692 -5.740 24.034 1.00 14.41 72 ASN C CA 1
ATOM 2223 C C . ASN C 1 72 ? 33.654 -5.053 24.998 1.00 13.08 72 ASN C C 1
ATOM 2224 O O . ASN C 1 72 ? 34.797 -4.799 24.639 1.00 14.00 72 ASN C O 1
ATOM 2229 N N . ARG C 1 73 ? 33.213 -4.752 26.218 1.00 15.17 73 ARG C N 1
ATOM 2230 C CA . ARG C 1 73 ? 34.144 -4.088 27.125 1.00 16.19 73 ARG C CA 1
ATOM 2231 C C . ARG C 1 73 ? 35.238 -5.083 27.484 1.00 14.01 73 ARG C C 1
ATOM 2232 O O . ARG C 1 73 ? 36.408 -4.719 27.558 1.00 12.55 73 ARG C O 1
ATOM 2240 N N . ASP C 1 74 ? 34.874 -6.340 27.720 1.00 14.68 74 ASP C N 1
ATOM 2241 C CA . ASP C 1 74 ? 35.905 -7.342 28.034 1.00 13.22 74 ASP C CA 1
ATOM 2242 C C . ASP C 1 74 ? 36.798 -7.565 26.805 1.00 15.27 74 ASP C C 1
ATOM 2243 O O . ASP C 1 74 ? 38.015 -7.769 26.947 1.00 16.16 74 ASP C O 1
ATOM 2248 N N . HIS C 1 75 ? 36.220 -7.521 25.597 1.00 14.04 75 HIS C N 1
ATOM 2249 C CA . HIS C 1 75 ? 37.055 -7.690 24.403 1.00 12.17 75 HIS C CA 1
ATOM 2250 C C . HIS C 1 75 ? 38.030 -6.519 24.370 1.00 13.70 75 HIS C C 1
ATOM 2251 O O . HIS C 1 75 ? 39.225 -6.682 24.097 1.00 13.93 75 HIS C O 1
ATOM 2258 N N . SER C 1 76 ? 37.519 -5.328 24.654 1.00 13.08 76 SER C N 1
ATOM 2259 C CA . SER C 1 76 ? 38.362 -4.138 24.600 1.00 13.66 76 SER C CA 1
ATOM 2260 C C . SER C 1 76 ? 39.537 -4.205 25.550 1.00 15.50 76 SER C C 1
ATOM 2261 O O . SER C 1 76 ? 40.655 -3.924 25.164 1.00 14.22 76 SER C O 1
ATOM 2264 N N . ALA C 1 77 ? 39.299 -4.585 26.801 1.00 14.28 77 ALA C N 1
ATOM 2265 C CA . ALA C 1 77 ? 40.408 -4.652 27.732 1.00 15.56 77 ALA C CA 1
ATOM 2266 C C . ALA C 1 77 ? 41.492 -5.587 27.218 1.00 15.71 77 ALA C C 1
ATOM 2267 O O . ALA C 1 77 ? 42.684 -5.264 27.250 1.00 17.44 77 ALA C O 1
ATOM 2269 N N . LYS C 1 78 ? 41.086 -6.746 26.727 1.00 16.48 78 LYS C N 1
ATOM 2270 C CA . LYS C 1 78 ? 42.039 -7.715 26.224 1.00 16.99 78 LYS C CA 1
ATOM 2271 C C . LYS C 1 78 ? 42.772 -7.220 24.980 1.00 19.11 78 LYS C C 1
ATOM 2272 O O . LYS C 1 78 ? 43.995 -7.355 24.891 1.00 17.57 78 LYS C O 1
ATOM 2278 N N . LEU C 1 79 ? 42.037 -6.629 24.029 1.00 15.19 79 LEU C N 1
ATOM 2279 C CA . LEU C 1 79 ? 42.687 -6.178 22.801 1.00 13.95 79 LEU C CA 1
ATOM 2280 C C . LEU C 1 79 ? 43.605 -4.990 23.015 1.00 14.05 79 LEU C C 1
ATOM 2281 O O . LEU C 1 79 ? 44.687 -4.921 22.416 1.00 15.36 79 LEU C O 1
ATOM 2286 N N . PHE C 1 80 ? 43.173 -4.063 23.855 1.00 14.54 80 PHE C N 1
ATOM 2287 C CA . PHE C 1 80 ? 43.999 -2.883 24.110 1.00 14.31 80 PHE C CA 1
ATOM 2288 C C . PHE C 1 80 ? 45.263 -3.280 24.872 1.00 17.96 80 PHE C C 1
ATOM 2289 O O . PHE C 1 80 ? 46.332 -2.751 24.613 1.00 16.27 80 PHE C O 1
ATOM 2297 N N . ASP C 1 81 ? 45.155 -4.218 25.804 1.00 19.49 81 ASP C N 1
ATOM 2298 C CA . ASP C 1 81 ? 46.349 -4.650 26.524 1.00 19.45 81 ASP C CA 1
ATOM 2299 C C . ASP C 1 81 ? 47.364 -5.223 25.528 1.00 19.76 81 ASP C C 1
ATOM 2300 O O . ASP C 1 81 ? 48.553 -4.876 25.559 1.00 18.22 81 ASP C O 1
ATOM 2305 N N . HIS C 1 82 ? 46.877 -6.092 24.643 1.00 18.13 82 HIS C N 1
ATOM 2306 C CA . HIS C 1 82 ? 47.664 -6.762 23.609 1.00 18.60 82 HIS C CA 1
ATOM 2307 C C . HIS C 1 82 ? 48.329 -5.787 22.646 1.00 19.37 82 HIS C C 1
ATOM 2308 O O . HIS C 1 82 ? 49.517 -5.890 22.349 1.00 20.31 82 HIS C O 1
ATOM 2315 N N . LEU C 1 83 ? 47.555 -4.828 22.158 1.00 18.46 83 LEU C N 1
ATOM 2316 C CA . LEU C 1 83 ? 48.096 -3.850 21.225 1.00 19.20 83 LEU C CA 1
ATOM 2317 C C . LEU C 1 83 ? 49.110 -2.925 21.877 1.00 18.56 83 LEU C C 1
ATOM 2318 O O . LEU C 1 83 ? 50.107 -2.550 21.270 1.00 17.74 83 LEU C O 1
ATOM 2323 N N . ASN C 1 84 ? 48.849 -2.533 23.116 1.00 18.84 84 ASN C N 1
ATOM 2324 C CA . ASN C 1 84 ? 49.768 -1.644 23.805 1.00 19.07 84 ASN C CA 1
ATOM 2325 C C . ASN C 1 84 ? 51.093 -2.363 24.062 1.00 19.23 84 ASN C C 1
ATOM 2326 O O . ASN C 1 84 ? 52.160 -1.759 23.969 1.00 20.86 84 ASN C O 1
ATOM 2331 N N . THR C 1 85 ? 51.011 -3.653 24.381 1.00 22.87 85 THR C N 1
ATOM 2332 C CA . THR C 1 85 ? 52.205 -4.447 24.634 1.00 22.64 85 THR C CA 1
ATOM 2333 C C . THR C 1 85 ? 53.004 -4.675 23.358 1.00 23.19 85 THR C C 1
ATOM 2334 O O . THR C 1 85 ? 54.214 -4.396 23.306 1.00 26.62 85 THR C O 1
ATOM 2338 N N . LYS C 1 86 ? 52.315 -5.156 22.327 1.00 21.16 86 LYS C N 1
ATOM 2339 C CA . LYS C 1 86 ? 52.936 -5.469 21.054 1.00 22.14 86 LYS C CA 1
ATOM 2340 C C . LYS C 1 86 ? 53.409 -4.262 20.275 1.00 24.29 86 LYS C C 1
ATOM 2341 O O . LYS C 1 86 ? 54.531 -4.264 19.773 1.00 27.60 86 LYS C O 1
ATOM 2347 N N . LEU C 1 87 ? 52.566 -3.235 20.189 1.00 24.21 87 LEU C N 1
ATOM 2348 C CA . LEU C 1 87 ? 52.900 -2.050 19.404 1.00 23.93 87 LEU C CA 1
ATOM 2349 C C . LEU C 1 87 ? 53.425 -0.849 20.174 1.00 23.76 87 LEU C C 1
ATOM 2350 O O . LEU C 1 87 ? 53.973 0.069 19.569 1.00 22.07 87 LEU C O 1
ATOM 2355 N N . GLY C 1 88 ? 53.258 -0.849 21.494 1.00 23.20 88 GLY C N 1
ATOM 2356 C CA . GLY C 1 88 ? 53.743 0.249 22.321 1.00 24.52 88 GLY C CA 1
ATOM 2357 C C . GLY C 1 88 ? 52.907 1.511 22.227 1.00 23.69 88 GLY C C 1
ATOM 2358 O O . GLY C 1 88 ? 53.314 2.572 22.700 1.00 24.12 88 GLY C O 1
ATOM 2359 N N . ILE C 1 89 ? 51.721 1.381 21.638 1.00 23.41 89 ILE C N 1
ATOM 2360 C CA . ILE C 1 89 ? 50.803 2.507 21.455 1.00 21.39 89 ILE C CA 1
ATOM 2361 C C . ILE C 1 89 ? 49.936 2.756 22.673 1.00 22.34 89 ILE C C 1
ATOM 2362 O O . ILE C 1 89 ? 49.305 1.839 23.188 1.00 21.77 89 ILE C O 1
ATOM 2367 N N . PRO C 1 90 ? 49.883 4.012 23.141 1.00 21.93 90 PRO C N 1
ATOM 2368 C CA . PRO C 1 90 ? 49.060 4.312 24.313 1.00 22.56 90 PRO C CA 1
ATOM 2369 C C . PRO C 1 90 ? 47.598 3.914 24.107 1.00 19.64 90 PRO C C 1
ATOM 2370 O O . PRO C 1 90 ? 47.034 4.102 23.028 1.00 19.21 90 PRO C O 1
ATOM 2374 N N . LYS C 1 91 ? 46.981 3.374 25.152 1.00 19.33 91 LYS C N 1
ATOM 2375 C CA . LYS C 1 91 ? 45.591 2.936 25.044 1.00 17.49 91 LYS C CA 1
ATOM 2376 C C . LYS C 1 91 ? 44.611 4.053 24.759 1.00 18.80 91 LYS C C 1
ATOM 2377 O O . LYS C 1 91 ? 43.567 3.811 24.154 1.00 15.87 91 LYS C O 1
ATOM 2383 N N . ASN C 1 92 ? 44.927 5.275 25.174 1.00 14.02 92 ASN C N 1
ATOM 2384 C CA . ASN C 1 92 ? 44.022 6.385 24.919 1.00 15.82 92 ASN C CA 1
ATOM 2385 C C . ASN C 1 92 ? 44.203 6.989 23.531 1.00 14.37 92 ASN C C 1
ATOM 2386 O O . ASN C 1 92 ? 43.609 8.027 23.223 1.00 16.23 92 ASN C O 1
ATOM 2391 N N . ARG C 1 93 ? 45.026 6.334 22.710 1.00 13.91 93 ARG C N 1
ATOM 2392 C CA . ARG C 1 93 ? 45.281 6.755 21.328 1.00 14.90 93 ARG C CA 1
ATOM 2393 C C . ARG C 1 93 ? 44.899 5.644 20.331 1.00 14.91 93 ARG C C 1
ATOM 2394 O O . ARG C 1 93 ? 45.465 5.537 19.231 1.00 14.08 93 ARG C O 1
ATOM 2402 N N . MET C 1 94 ? 43.914 4.835 20.721 1.00 14.73 94 MET C N 1
ATOM 2403 C CA . MET C 1 94 ? 43.416 3.764 19.853 1.00 13.23 94 MET C CA 1
ATOM 2404 C C . MET C 1 94 ? 41.913 3.629 19.980 1.00 15.24 94 MET C C 1
ATOM 2405 O O . MET C 1 94 ? 41.335 3.863 21.047 1.00 13.90 94 MET C O 1
ATOM 2410 N N . TYR C 1 95 ? 41.284 3.282 18.863 1.00 12.42 95 TYR C N 1
ATOM 2411 C CA . TYR C 1 95 ? 39.860 3.044 18.798 1.00 15.08 95 TYR C CA 1
ATOM 2412 C C . TYR C 1 95 ? 39.659 1.707 18.123 1.00 12.67 95 TYR C C 1
ATOM 2413 O O . TYR C 1 95 ? 40.388 1.354 17.197 1.00 14.69 95 TYR C O 1
ATOM 2422 N N . ILE C 1 96 ? 38.658 0.978 18.596 1.00 13.25 96 ILE C N 1
ATOM 2423 C CA . ILE C 1 96 ? 38.277 -0.286 17.981 1.00 12.24 96 ILE C CA 1
ATOM 2424 C C . ILE C 1 96 ? 36.768 -0.322 17.845 1.00 13.11 96 ILE C C 1
ATOM 2425 O O . ILE C 1 96 ? 36.046 -0.167 18.844 1.00 12.93 96 ILE C O 1
ATOM 2430 N N . HIS C 1 97 ? 36.290 -0.495 16.606 1.00 11.29 97 HIS C N 1
ATOM 2431 C CA . HIS C 1 97 ? 34.861 -0.597 16.334 1.00 12.47 97 HIS C CA 1
ATOM 2432 C C . HIS C 1 97 ? 34.503 -2.092 16.294 1.00 11.52 97 HIS C C 1
ATOM 2433 O O . HIS C 1 97 ? 35.093 -2.856 15.523 1.00 12.70 97 HIS C O 1
ATOM 2440 N N . PHE C 1 98 ? 33.588 -2.498 17.170 1.00 13.81 98 PHE C N 1
ATOM 2441 C CA . PHE C 1 98 ? 33.145 -3.884 17.266 1.00 12.71 98 PHE C CA 1
ATOM 2442 C C . PHE C 1 98 ? 31.901 -4.070 16.415 1.00 12.86 98 PHE C C 1
ATOM 2443 O O . PHE C 1 98 ? 30.908 -3.399 16.619 1.00 16.81 98 PHE C O 1
ATOM 2451 N N . VAL C 1 99 ? 31.949 -5.016 15.488 1.00 13.94 99 VAL C N 1
ATOM 2452 C CA . VAL C 1 99 ? 30.806 -5.213 14.602 1.00 16.21 99 VAL C CA 1
ATOM 2453 C C . VAL C 1 99 ? 30.354 -6.664 14.545 1.00 16.03 99 VAL C C 1
ATOM 2454 O O . VAL C 1 99 ? 31.126 -7.520 14.138 1.00 15.31 99 VAL C O 1
ATOM 2458 N N . ASN C 1 100 ? 29.112 -6.946 14.930 1.00 14.95 100 ASN C N 1
ATOM 2459 C CA . ASN C 1 100 ? 28.639 -8.327 14.815 1.00 17.09 100 ASN C CA 1
ATOM 2460 C C . ASN C 1 100 ? 28.000 -8.485 13.433 1.00 16.41 100 ASN C C 1
ATOM 2461 O O . ASN C 1 100 ? 27.129 -7.700 13.046 1.00 20.82 100 ASN C O 1
ATOM 2466 N N . LEU C 1 101 ? 28.479 -9.475 12.686 1.00 19.54 101 LEU C N 1
ATOM 2467 C CA . LEU C 1 101 ? 28.021 -9.736 11.318 1.00 18.89 101 LEU C CA 1
ATOM 2468 C C . LEU C 1 101 ? 26.946 -10.811 11.222 1.00 23.39 101 LEU C C 1
ATOM 2469 O O . LEU C 1 101 ? 26.904 -11.749 12.024 1.00 20.92 101 LEU C O 1
ATOM 2474 N N . ASN C 1 102 ? 26.095 -10.672 10.212 1.00 21.93 102 ASN C N 1
ATOM 2475 C CA . ASN C 1 102 ? 25.048 -11.645 9.945 1.00 26.98 102 ASN C CA 1
ATOM 2476 C C . ASN C 1 102 ? 25.692 -12.512 8.870 1.00 26.61 102 ASN C C 1
ATOM 2477 O O . ASN C 1 102 ? 26.327 -11.992 7.950 1.00 23.89 102 ASN C O 1
ATOM 2482 N N . GLY C 1 103 ? 25.546 -13.825 8.992 1.00 26.04 103 GLY C N 1
ATOM 2483 C CA . GLY C 1 103 ? 26.124 -14.711 7.996 1.00 29.93 103 GLY C CA 1
ATOM 2484 C C . GLY C 1 103 ? 25.562 -14.462 6.605 1.00 24.71 103 GLY C C 1
ATOM 2485 O O . GLY C 1 103 ? 26.236 -14.746 5.622 1.00 28.93 103 GLY C O 1
ATOM 2486 N N . ASP C 1 104 ? 24.336 -13.937 6.522 1.00 30.97 104 ASP C N 1
ATOM 2487 C CA . ASP C 1 104 ? 23.685 -13.647 5.237 1.00 31.00 104 ASP C CA 1
ATOM 2488 C C . ASP C 1 104 ? 24.398 -12.563 4.438 1.00 32.65 104 ASP C C 1
ATOM 2489 O O . ASP C 1 104 ? 24.253 -12.482 3.220 1.00 30.11 104 ASP C O 1
ATOM 2494 N N . ASP C 1 105 ? 25.165 -11.723 5.118 1.00 31.01 105 ASP C N 1
ATOM 2495 C CA . ASP C 1 105 ? 25.886 -10.675 4.412 1.00 32.56 105 ASP C CA 1
ATOM 2496 C C . ASP C 1 105 ? 27.403 -10.819 4.500 1.00 29.42 105 ASP C C 1
ATOM 2497 O O . ASP C 1 105 ? 28.140 -9.838 4.490 1.00 29.84 105 ASP C O 1
ATOM 2502 N N . VAL C 1 106 ? 27.860 -12.064 4.565 1.00 27.25 106 VAL C N 1
ATOM 2503 C CA . VAL C 1 106 ? 29.285 -12.374 4.608 1.00 24.03 106 VAL C CA 1
ATOM 2504 C C . VAL C 1 106 ? 29.607 -13.437 3.572 1.00 29.42 106 VAL C C 1
ATOM 2505 O O . VAL C 1 106 ? 29.111 -14.569 3.652 1.00 30.05 106 VAL C O 1
ATOM 2509 N N . GLY C 1 107 ? 30.445 -13.069 2.611 1.00 27.30 107 GLY C N 1
ATOM 2510 C CA . GLY C 1 107 ? 30.830 -13.992 1.565 1.00 30.22 107 GLY C CA 1
ATOM 2511 C C . GLY C 1 107 ? 32.132 -14.700 1.862 1.00 28.01 107 GLY C C 1
ATOM 2512 O O . GLY C 1 107 ? 33.115 -14.088 2.279 1.00 29.20 107 GLY C O 1
ATOM 2513 N N . TRP C 1 108 ? 32.135 -16.011 1.644 1.00 27.32 108 TRP C N 1
ATOM 2514 C CA . TRP C 1 108 ? 33.314 -16.839 1.862 1.00 26.53 108 TRP C CA 1
ATOM 2515 C C . TRP C 1 108 ? 33.166 -18.049 0.951 1.00 34.02 108 TRP C C 1
ATOM 2516 O O . TRP C 1 108 ? 32.048 -18.528 0.728 1.00 33.98 108 TRP C O 1
ATOM 2527 N N . ASN C 1 109 ? 34.288 -18.545 0.443 1.00 36.62 109 ASN C N 1
ATOM 2528 C CA . ASN C 1 109 ? 34.262 -19.683 -0.461 1.00 41.22 109 ASN C CA 1
ATOM 2529 C C . ASN C 1 109 ? 33.585 -19.279 -1.773 1.00 43.05 109 ASN C C 1
ATOM 2530 O O . ASN C 1 109 ? 34.260 -19.021 -2.764 1.00 48.05 109 ASN C O 1
ATOM 2535 N N . GLY C 1 110 ? 32.257 -19.211 -1.781 1.00 42.77 110 GLY C N 1
ATOM 2536 C CA . GLY C 1 110 ? 31.562 -18.838 -3.001 1.00 42.02 110 GLY C CA 1
ATOM 2537 C C . GLY C 1 110 ? 30.122 -18.480 -2.729 1.00 42.73 110 GLY C C 1
ATOM 2538 O O . GLY C 1 110 ? 29.369 -18.129 -3.640 1.00 41.75 110 GLY C O 1
ATOM 2539 N N . THR C 1 111 ? 29.741 -18.577 -1.460 1.00 43.41 111 THR C N 1
ATOM 2540 C CA . THR C 1 111 ? 28.384 -18.266 -1.027 1.00 41.76 111 THR C CA 1
ATOM 2541 C C . THR C 1 111 ? 28.529 -17.508 0.285 1.00 42.50 111 THR C C 1
ATOM 2542 O O . THR C 1 111 ? 29.599 -16.970 0.573 1.00 44.02 111 THR C O 1
ATOM 2546 N N . THR C 1 112 ? 27.459 -17.474 1.072 1.00 42.46 112 THR C N 1
ATOM 2547 C CA . THR C 1 112 ? 27.475 -16.800 2.361 1.00 42.95 112 THR C CA 1
ATOM 2548 C C . THR C 1 112 ? 27.438 -17.835 3.486 1.00 45.17 112 THR C C 1
ATOM 2549 O O . THR C 1 112 ? 27.695 -19.022 3.255 1.00 42.26 112 THR C O 1
ATOM 2553 N N . PHE C 1 113 ? 27.128 -17.387 4.700 1.00 44.98 113 PHE C N 1
ATOM 2554 C CA . PHE C 1 113 ? 27.055 -18.280 5.853 1.00 47.47 113 PHE C CA 1
ATOM 2555 C C . PHE C 1 113 ? 25.615 -18.489 6.312 1.00 50.51 113 PHE C C 1
ATOM 2556 O O . PHE C 1 113 ? 25.135 -19.641 6.254 1.00 53.77 113 PHE C O 1
ATOM 2565 N N . PRO D 1 1 ? -10.058 52.945 42.913 1.00 29.56 1 PRO D N 1
ATOM 2566 C CA . PRO D 1 1 ? -8.799 52.342 42.435 1.00 26.38 1 PRO D CA 1
ATOM 2567 C C . PRO D 1 1 ? -8.051 51.650 43.562 1.00 27.07 1 PRO D C 1
ATOM 2568 O O . PRO D 1 1 ? -8.346 51.852 44.741 1.00 23.68 1 PRO D O 1
ATOM 2572 N N . ILE D 1 2 ? -7.057 50.851 43.192 1.00 23.91 2 ILE D N 1
ATOM 2573 C CA . ILE D 1 2 ? -6.268 50.142 44.188 1.00 27.00 2 ILE D CA 1
ATOM 2574 C C . ILE D 1 2 ? -4.798 50.242 43.862 1.00 24.89 2 ILE D C 1
ATOM 2575 O O . ILE D 1 2 ? -4.381 50.027 42.726 1.00 27.10 2 ILE D O 1
ATOM 2580 N N . PHE D 1 3 ? -4.008 50.609 44.860 1.00 27.32 3 PHE D N 1
ATOM 2581 C CA . PHE D 1 3 ? -2.573 50.663 44.675 1.00 28.83 3 PHE D CA 1
ATOM 2582 C C . PHE D 1 3 ? -2.043 49.758 45.764 1.00 30.31 3 PHE D C 1
ATOM 2583 O O . PHE D 1 3 ? -2.260 50.010 46.945 1.00 27.14 3 PHE D O 1
ATOM 2591 N N . THR D 1 4 ? -1.397 48.674 45.366 1.00 29.10 4 THR D N 1
ATOM 2592 C CA . THR D 1 4 ? -0.853 47.742 46.335 1.00 31.53 4 THR D CA 1
ATOM 2593 C C . THR D 1 4 ? 0.635 47.650 46.058 1.00 26.20 4 THR D C 1
ATOM 2594 O O . THR D 1 4 ? 1.046 47.505 44.909 1.00 28.51 4 THR D O 1
ATOM 2598 N N . LEU D 1 5 ? 1.440 47.743 47.111 1.00 28.13 5 LEU D N 1
ATOM 2599 C CA . LEU D 1 5 ? 2.883 47.703 46.954 1.00 25.90 5 LEU D CA 1
ATOM 2600 C C . LEU D 1 5 ? 3.562 46.715 47.896 1.00 26.81 5 LEU D C 1
ATOM 2601 O O . LEU D 1 5 ? 3.181 46.583 49.059 1.00 26.05 5 LEU D O 1
ATOM 2606 N N . ASN D 1 6 ? 4.570 46.024 47.374 1.00 24.72 6 ASN D N 1
ATOM 2607 C CA . ASN D 1 6 ? 5.339 45.055 48.146 1.00 26.20 6 ASN D CA 1
ATOM 2608 C C . ASN D 1 6 ? 6.773 45.559 48.170 1.00 24.76 6 ASN D C 1
ATOM 2609 O O . ASN D 1 6 ? 7.330 45.899 47.128 1.00 24.48 6 ASN D O 1
ATOM 2614 N N . THR D 1 7 ? 7.363 45.618 49.358 1.00 25.39 7 THR D N 1
ATOM 2615 C CA . THR D 1 7 ? 8.731 46.116 49.496 1.00 28.37 7 THR D CA 1
ATOM 2616 C C . THR D 1 7 ? 9.522 45.439 50.615 1.00 28.56 7 THR D C 1
ATOM 2617 O O . THR D 1 7 ? 8.949 44.959 51.603 1.00 27.64 7 THR D O 1
ATOM 2621 N N . ASN D 1 8 ? 10.847 45.432 50.463 1.00 28.89 8 ASN D N 1
ATOM 2622 C CA . ASN D 1 8 ? 11.735 44.842 51.462 1.00 30.11 8 ASN D CA 1
ATOM 2623 C C . ASN D 1 8 ? 12.137 45.814 52.575 1.00 33.45 8 ASN D C 1
ATOM 2624 O O . ASN D 1 8 ? 12.874 45.439 53.493 1.00 32.44 8 ASN D O 1
ATOM 2629 N N . ILE D 1 9 ? 11.672 47.060 52.512 1.00 34.11 9 ILE D N 1
ATOM 2630 C CA . ILE D 1 9 ? 12.027 47.990 53.575 1.00 35.45 9 ILE D CA 1
ATOM 2631 C C . ILE D 1 9 ? 11.154 47.699 54.785 1.00 35.58 9 ILE D C 1
ATOM 2632 O O . ILE D 1 9 ? 10.048 47.175 54.650 1.00 37.20 9 ILE D O 1
ATOM 2637 N N . LYS D 1 10 ? 11.673 48.011 55.970 1.00 35.93 10 LYS D N 1
ATOM 2638 C CA . LYS D 1 10 ? 10.959 47.773 57.219 1.00 34.76 10 LYS D CA 1
ATOM 2639 C C . LYS D 1 10 ? 9.789 48.723 57.395 1.00 36.84 10 LYS D C 1
ATOM 2640 O O . LYS D 1 10 ? 9.818 49.859 56.918 1.00 38.09 10 LYS D O 1
ATOM 2643 N N . ALA D 1 11 ? 8.764 48.256 58.094 1.00 36.11 11 ALA D N 1
ATOM 2644 C CA . ALA D 1 11 ? 7.583 49.062 58.336 1.00 39.70 11 ALA D CA 1
ATOM 2645 C C . ALA D 1 11 ? 7.929 50.324 59.124 1.00 41.65 11 ALA D C 1
ATOM 2646 O O . ALA D 1 11 ? 7.321 51.373 58.929 1.00 42.83 11 ALA D O 1
ATOM 2648 N N . THR D 1 12 ? 8.908 50.214 60.016 1.00 43.16 12 THR D N 1
ATOM 2649 C CA . THR D 1 12 ? 9.315 51.345 60.844 1.00 42.99 12 THR D CA 1
ATOM 2650 C C . THR D 1 12 ? 10.037 52.413 60.041 1.00 43.23 12 THR D C 1
ATOM 2651 O O . THR D 1 12 ? 10.305 53.504 60.548 1.00 43.43 12 THR D O 1
ATOM 2655 N N . ASP D 1 13 ? 10.359 52.103 58.789 1.00 41.12 13 ASP D N 1
ATOM 2656 C CA . ASP D 1 13 ? 11.047 53.060 57.933 1.00 42.90 13 ASP D CA 1
ATOM 2657 C C . ASP D 1 13 ? 10.095 53.801 57.007 1.00 42.60 13 ASP D C 1
ATOM 2658 O O . ASP D 1 13 ? 10.522 54.639 56.213 1.00 45.24 13 ASP D O 1
ATOM 2663 N N . VAL D 1 14 ? 8.806 53.494 57.120 1.00 43.51 14 VAL D N 1
ATOM 2664 C CA . VAL D 1 14 ? 7.779 54.118 56.285 1.00 43.58 14 VAL D CA 1
ATOM 2665 C C . VAL D 1 14 ? 7.116 55.301 56.991 1.00 44.35 14 VAL D C 1
ATOM 2666 O O . VAL D 1 14 ? 6.586 55.165 58.094 1.00 43.84 14 VAL D O 1
ATOM 2670 N N . PRO D 1 15 ? 7.140 56.485 56.356 1.00 43.58 15 PRO D N 1
ATOM 2671 C CA . PRO D 1 15 ? 6.521 57.658 56.977 1.00 45.09 15 PRO D CA 1
ATOM 2672 C C . PRO D 1 15 ? 5.065 57.384 57.353 1.00 45.83 15 PRO D C 1
ATOM 2673 O O . PRO D 1 15 ? 4.364 56.644 56.662 1.00 44.98 15 PRO D O 1
ATOM 2677 N N . SER D 1 16 ? 4.612 57.972 58.455 1.00 45.03 16 SER D N 1
ATOM 2678 C CA . SER D 1 16 ? 3.241 57.759 58.900 1.00 46.82 16 SER D CA 1
ATOM 2679 C C . SER D 1 16 ? 2.208 58.423 57.984 1.00 45.23 16 SER D C 1
ATOM 2680 O O . SER D 1 16 ? 1.009 58.228 58.158 1.00 47.52 16 SER D O 1
ATOM 2683 N N . ASP D 1 17 ? 2.674 59.203 57.010 1.00 44.33 17 ASP D N 1
ATOM 2684 C CA . ASP D 1 17 ? 1.773 59.874 56.075 1.00 43.52 17 ASP D CA 1
ATOM 2685 C C . ASP D 1 17 ? 1.891 59.299 54.659 1.00 40.83 17 ASP D C 1
ATOM 2686 O O . ASP D 1 17 ? 1.469 59.923 53.683 1.00 41.04 17 ASP D O 1
ATOM 2691 N N . PHE D 1 18 ? 2.475 58.111 54.552 1.00 37.16 18 PHE D N 1
ATOM 2692 C CA . PHE D 1 18 ? 2.631 57.450 53.257 1.00 34.31 18 PHE D CA 1
ATOM 2693 C C . PHE D 1 18 ? 1.270 57.100 52.642 1.00 32.32 18 PHE D C 1
ATOM 2694 O O . PHE D 1 18 ? 1.029 57.358 51.454 1.00 33.25 18 PHE D O 1
ATOM 2702 N N . LEU D 1 19 ? 0.387 56.515 53.448 1.00 30.26 19 LEU D N 1
ATOM 2703 C CA . LEU D 1 19 ? -0.929 56.104 52.972 1.00 33.11 19 LEU D CA 1
ATOM 2704 C C . LEU D 1 19 ? -1.782 57.279 52.525 1.00 33.59 19 LEU D C 1
ATOM 2705 O O . LEU D 1 19 ? -2.284 57.298 51.398 1.00 35.45 19 LEU D O 1
ATOM 2710 N N . SER D 1 20 ? -1.928 58.269 53.398 1.00 35.62 20 SER D N 1
ATOM 2711 C CA . SER D 1 20 ? -2.730 59.437 53.072 1.00 33.95 20 SER D CA 1
ATOM 2712 C C . SER D 1 20 ? -2.203 60.176 51.842 1.00 33.76 20 SER D C 1
ATOM 2713 O O . SER D 1 20 ? -2.978 60.525 50.948 1.00 35.64 20 SER D O 1
ATOM 2716 N N . SER D 1 21 ? -0.896 60.421 51.792 1.00 32.26 21 SER D N 1
ATOM 2717 C CA . SER D 1 21 ? -0.306 61.119 50.650 1.00 33.59 21 SER D CA 1
ATOM 2718 C C . SER D 1 21 ? -0.448 60.312 49.359 1.00 32.22 21 SER D C 1
ATOM 2719 O O . SER D 1 21 ? -0.741 60.864 48.292 1.00 33.61 21 SER D O 1
ATOM 2722 N N . THR D 1 22 ? -0.230 59.003 49.446 1.00 31.65 22 THR D N 1
ATOM 2723 C CA . THR D 1 22 ? -0.342 58.154 48.265 1.00 28.34 22 THR D CA 1
ATOM 2724 C C . THR D 1 22 ? -1.790 58.067 47.747 1.00 29.46 22 THR D C 1
ATOM 2725 O O . THR D 1 22 ? -2.021 58.140 46.533 1.00 24.90 22 THR D O 1
ATOM 2729 N N . SER D 1 23 ? -2.750 57.910 48.659 1.00 23.09 23 SER D N 1
ATOM 2730 C CA . SER D 1 23 ? -4.165 57.861 48.289 1.00 32.10 23 SER D CA 1
ATOM 2731 C C . SER D 1 23 ? -4.524 59.107 47.490 1.00 32.85 23 SER D C 1
ATOM 2732 O O . SER D 1 23 ? -5.037 59.026 46.379 1.00 31.89 23 SER D O 1
ATOM 2735 N N . ALA D 1 24 ? -4.256 60.266 48.080 1.00 34.67 24 ALA D N 1
ATOM 2736 C CA . ALA D 1 24 ? -4.551 61.533 47.434 1.00 33.55 24 ALA D CA 1
ATOM 2737 C C . ALA D 1 24 ? -3.885 61.649 46.062 1.00 34.19 24 ALA D C 1
ATOM 2738 O O . ALA D 1 24 ? -4.478 62.177 45.130 1.00 35.50 24 ALA D O 1
ATOM 2740 N N . LEU D 1 25 ? -2.660 61.149 45.931 1.00 31.47 25 LEU D N 1
ATOM 2741 C CA . LEU D 1 25 ? -1.961 61.226 44.649 1.00 32.87 25 LEU D CA 1
ATOM 2742 C C . LEU D 1 25 ? -2.657 60.361 43.606 1.00 32.57 25 LEU D C 1
ATOM 2743 O O . LEU D 1 25 ? -2.831 60.766 42.451 1.00 34.54 25 LEU D O 1
ATOM 2748 N N . VAL D 1 26 ? -3.053 59.166 44.026 1.00 31.73 26 VAL D N 1
ATOM 2749 C CA . VAL D 1 26 ? -3.728 58.221 43.137 1.00 31.01 26 VAL D CA 1
ATOM 2750 C C . VAL D 1 26 ? -5.072 58.768 42.665 1.00 31.66 26 VAL D C 1
ATOM 2751 O O . VAL D 1 26 ? -5.390 58.717 41.475 1.00 31.22 26 VAL D O 1
ATOM 2755 N N . GLY D 1 27 ? -5.860 59.283 43.600 1.00 31.20 27 GLY D N 1
ATOM 2756 C CA . GLY D 1 27 ? -7.144 59.854 43.226 1.00 31.49 27 GLY D CA 1
ATOM 2757 C C . GLY D 1 27 ? -6.986 60.975 42.204 1.00 31.90 27 GLY D C 1
ATOM 2758 O O . GLY D 1 27 ? -7.773 61.092 41.255 1.00 32.69 27 GLY D O 1
ATOM 2759 N N . ASN D 1 28 ? -5.947 61.786 42.379 1.00 31.36 28 ASN D N 1
ATOM 2760 C CA . ASN D 1 28 ? -5.691 62.924 41.495 1.00 33.04 28 ASN D CA 1
ATOM 2761 C C . ASN D 1 28 ? -5.200 62.564 40.094 1.00 32.12 28 ASN D C 1
ATOM 2762 O O . ASN D 1 28 ? -5.682 63.113 39.106 1.00 36.36 28 ASN D O 1
ATOM 2767 N N . ILE D 1 29 ? -4.253 61.639 39.993 1.00 30.99 29 ILE D N 1
ATOM 2768 C CA . ILE D 1 29 ? -3.744 61.285 38.677 1.00 31.54 29 ILE D CA 1
ATOM 2769 C C . ILE D 1 29 ? -4.774 60.522 37.854 1.00 29.15 29 ILE D C 1
ATOM 2770 O O . ILE D 1 29 ? -4.689 60.481 36.619 1.00 30.44 29 ILE D O 1
ATOM 2775 N N . LEU D 1 30 ? -5.747 59.930 38.539 1.00 29.44 30 LEU D N 1
ATOM 2776 C CA . LEU D 1 30 ? -6.795 59.149 37.883 1.00 31.06 30 LEU D CA 1
ATOM 2777 C C . LEU D 1 30 ? -8.150 59.849 37.916 1.00 31.07 30 LEU D C 1
ATOM 2778 O O . LEU D 1 30 ? -9.135 59.320 37.403 1.00 31.30 30 LEU D O 1
ATOM 2783 N N . SER D 1 31 ? -8.191 61.032 38.527 1.00 32.45 31 SER D N 1
ATOM 2784 C CA . SER D 1 31 ? -9.429 61.800 38.637 1.00 32.76 31 SER D CA 1
ATOM 2785 C C . SER D 1 31 ? -10.523 60.958 39.287 1.00 33.04 31 SER D C 1
ATOM 2786 O O . SER D 1 31 ? -11.655 60.884 38.796 1.00 29.81 31 SER D O 1
ATOM 2789 N N . LYS D 1 32 ? -10.176 60.315 40.397 1.00 32.70 32 LYS D N 1
ATOM 2790 C CA . LYS D 1 32 ? -11.126 59.471 41.115 1.00 32.79 32 LYS D CA 1
ATOM 2791 C C . LYS D 1 32 ? -11.312 60.005 42.522 1.00 32.43 32 LYS D C 1
ATOM 2792 O O . LYS D 1 32 ? -10.346 60.409 43.173 1.00 31.80 32 LYS D O 1
ATOM 2798 N N . PRO D 1 33 ? -12.563 60.021 43.014 1.00 34.04 33 PRO D N 1
ATOM 2799 C CA . PRO D 1 33 ? -12.791 60.525 44.371 1.00 32.67 33 PRO D CA 1
ATOM 2800 C C . PRO D 1 33 ? -11.966 59.694 45.337 1.00 31.98 33 PRO D C 1
ATOM 2801 O O . PRO D 1 33 ? -11.906 58.475 45.202 1.00 29.60 33 PRO D O 1
ATOM 2805 N N . GLY D 1 34 ? -11.335 60.360 46.300 1.00 30.95 34 GLY D N 1
ATOM 2806 C CA . GLY D 1 34 ? -10.531 59.660 47.282 1.00 32.82 34 GLY D CA 1
ATOM 2807 C C . GLY D 1 34 ? -11.300 58.554 47.977 1.00 33.33 34 GLY D C 1
ATOM 2808 O O . GLY D 1 34 ? -10.700 57.617 48.511 1.00 34.19 34 GLY D O 1
ATOM 2809 N N . SER D 1 35 ? -12.627 58.649 47.978 1.00 32.41 35 SER D N 1
ATOM 2810 C CA . SER D 1 35 ? -13.448 57.625 48.621 1.00 32.93 35 SER D CA 1
ATOM 2811 C C . SER D 1 35 ? -13.288 56.243 47.970 1.00 33.48 35 SER D C 1
ATOM 2812 O O . SER D 1 35 ? -13.389 55.221 48.647 1.00 31.38 35 SER D O 1
ATOM 2815 N N . TYR D 1 36 ? -13.039 56.216 46.663 1.00 33.06 36 TYR D N 1
ATOM 2816 C CA . TYR D 1 36 ? -12.863 54.960 45.935 1.00 34.12 36 TYR D CA 1
ATOM 2817 C C . TYR D 1 36 ? -11.405 54.477 45.905 1.00 33.84 36 TYR D C 1
ATOM 2818 O O . TYR D 1 36 ? -11.112 53.412 45.361 1.00 33.40 36 TYR D O 1
ATOM 2827 N N . VAL D 1 37 ? -10.500 55.257 46.487 1.00 31.39 37 VAL D N 1
ATOM 2828 C CA . VAL D 1 37 ? -9.083 54.905 46.503 1.00 30.54 37 VAL D CA 1
ATOM 2829 C C . VAL D 1 37 ? -8.632 54.043 47.680 1.00 31.60 37 VAL D C 1
ATOM 2830 O O . VAL D 1 37 ? -8.864 54.376 48.842 1.00 32.53 37 VAL D O 1
ATOM 2834 N N . ALA D 1 38 ? -7.987 52.923 47.355 1.00 30.30 38 ALA D N 1
ATOM 2835 C CA . ALA D 1 38 ? -7.449 52.008 48.357 1.00 31.18 38 ALA D CA 1
ATOM 2836 C C . ALA D 1 38 ? -5.944 51.921 48.123 1.00 29.91 38 ALA D C 1
ATOM 2837 O O . ALA D 1 38 ? -5.479 51.850 46.977 1.00 29.73 38 ALA D O 1
ATOM 2839 N N . VAL D 1 39 ? -5.183 51.969 49.213 1.00 27.25 39 VAL D N 1
ATOM 2840 C CA . VAL D 1 39 ? -3.737 51.891 49.139 1.00 28.45 39 VAL D CA 1
ATOM 2841 C C . VAL D 1 39 ? -3.279 50.854 50.148 1.00 31.21 39 VAL D C 1
ATOM 2842 O O . VAL D 1 39 ? -3.799 50.785 51.264 1.00 33.21 39 VAL D O 1
ATOM 2846 N N . HIS D 1 40 ? -2.315 50.035 49.750 1.00 29.16 40 HIS D N 1
ATOM 2847 C CA . HIS D 1 40 ? -1.811 48.995 50.631 1.00 29.37 40 HIS D CA 1
ATOM 2848 C C . HIS D 1 40 ? -0.322 48.808 50.405 1.00 25.30 40 HIS D C 1
ATOM 2849 O O . HIS D 1 40 ? 0.154 48.788 49.269 1.00 26.53 40 HIS D O 1
ATOM 2856 N N . ILE D 1 41 ? 0.426 48.719 51.495 1.00 29.89 41 ILE D N 1
ATOM 2857 C CA . ILE D 1 41 ? 1.857 48.501 51.385 1.00 28.05 41 ILE D CA 1
ATOM 2858 C C . ILE D 1 41 ? 2.192 47.295 52.254 1.00 27.25 41 ILE D C 1
ATOM 2859 O O . ILE D 1 41 ? 1.775 47.211 53.406 1.00 26.07 41 ILE D O 1
ATOM 2864 N N . ASN D 1 42 ? 2.921 46.358 51.661 1.00 26.47 42 ASN D N 1
ATOM 2865 C CA . ASN D 1 42 ? 3.339 45.107 52.298 1.00 28.27 42 ASN D CA 1
ATOM 2866 C C . ASN D 1 42 ? 4.848 45.252 52.500 1.00 26.89 42 ASN D C 1
ATOM 2867 O O . ASN D 1 42 ? 5.627 45.144 51.548 1.00 28.62 42 ASN D O 1
ATOM 2872 N N . THR D 1 43 ? 5.251 45.502 53.740 1.00 29.65 43 THR D N 1
ATOM 2873 C CA . THR D 1 43 ? 6.658 45.720 54.066 1.00 30.45 43 THR D CA 1
ATOM 2874 C C . THR D 1 43 ? 7.316 44.505 54.708 1.00 30.59 43 THR D C 1
ATOM 2875 O O . THR D 1 43 ? 6.685 43.468 54.883 1.00 28.64 43 THR D O 1
ATOM 2879 N N . ASP D 1 44 ? 8.587 44.662 55.068 1.00 30.28 44 ASP D N 1
ATOM 2880 C CA . ASP D 1 44 ? 9.355 43.605 55.727 1.00 31.10 44 ASP D CA 1
ATOM 2881 C C . ASP D 1 44 ? 9.328 42.311 54.928 1.00 28.17 44 ASP D C 1
ATOM 2882 O O . ASP D 1 44 ? 9.430 41.214 55.487 1.00 29.76 44 ASP D O 1
ATOM 2887 N N . GLN D 1 45 ? 9.207 42.448 53.616 1.00 27.64 45 GLN D N 1
ATOM 2888 C CA . GLN D 1 45 ? 9.140 41.295 52.744 1.00 26.32 45 GLN D CA 1
ATOM 2889 C C . GLN D 1 45 ? 10.486 40.849 52.224 1.00 26.44 45 GLN D C 1
ATOM 2890 O O . GLN D 1 45 ? 11.406 41.655 52.053 1.00 29.30 45 GLN D O 1
ATOM 2896 N N . GLN D 1 46 ? 10.598 39.546 52.008 1.00 24.41 46 GLN D N 1
ATOM 2897 C CA . GLN D 1 46 ? 11.794 38.969 51.439 1.00 26.41 46 GLN D CA 1
ATOM 2898 C C . GLN D 1 46 ? 11.626 39.244 49.956 1.00 27.63 46 GLN D C 1
ATOM 2899 O O . GLN D 1 46 ? 10.803 38.618 49.279 1.00 27.25 46 GLN D O 1
ATOM 2905 N N . LEU D 1 47 ? 12.394 40.204 49.459 1.00 23.97 47 LEU D N 1
ATOM 2906 C CA . LEU D 1 47 ? 12.321 40.606 48.063 1.00 26.68 47 LEU D CA 1
ATOM 2907 C C . LEU D 1 47 ? 13.682 41.006 47.542 1.00 28.51 47 LEU D C 1
ATOM 2908 O O . LEU D 1 47 ? 14.453 41.652 48.242 1.00 29.42 47 LEU D O 1
ATOM 2913 N N . SER D 1 48 ? 13.988 40.614 46.310 1.00 27.28 48 SER D N 1
ATOM 2914 C CA . SER D 1 48 ? 15.248 40.994 45.706 1.00 27.36 48 SER D CA 1
ATOM 2915 C C . SER D 1 48 ? 14.940 41.600 44.355 1.00 26.76 48 SER D C 1
ATOM 2916 O O . SER D 1 48 ? 13.943 41.250 43.714 1.00 25.69 48 SER D O 1
ATOM 2919 N N . PHE D 1 49 ? 15.793 42.522 43.934 1.00 23.73 49 PHE D N 1
ATOM 2920 C CA . PHE D 1 49 ? 15.661 43.181 42.647 1.00 28.84 49 PHE D CA 1
ATOM 2921 C C . PHE D 1 49 ? 17.080 43.280 42.109 1.00 30.10 49 PHE D C 1
ATOM 2922 O O . PHE D 1 49 ? 17.993 43.696 42.831 1.00 31.99 49 PHE D O 1
ATOM 2930 N N . GLY D 1 50 ? 17.266 42.882 40.856 1.00 30.61 50 GLY D N 1
ATOM 2931 C CA . GLY D 1 50 ? 18.583 42.939 40.249 1.00 31.30 50 GLY D CA 1
ATOM 2932 C C . GLY D 1 50 ? 19.562 41.980 40.900 1.00 33.97 50 GLY D C 1
ATOM 2933 O O . GLY D 1 50 ? 20.765 42.085 40.684 1.00 37.00 50 GLY D O 1
ATOM 2934 N N . GLY D 1 51 ? 19.049 41.044 41.697 1.00 34.32 51 GLY D N 1
ATOM 2935 C CA . GLY D 1 51 ? 19.911 40.081 42.370 1.00 31.39 51 GLY D CA 1
ATOM 2936 C C . GLY D 1 51 ? 20.387 40.573 43.729 1.00 33.46 51 GLY D C 1
ATOM 2937 O O . GLY D 1 51 ? 21.183 39.917 44.417 1.00 34.25 51 GLY D O 1
ATOM 2938 N N . SER D 1 52 ? 19.873 41.726 44.124 1.00 30.13 52 SER D N 1
ATOM 2939 C CA . SER D 1 52 ? 20.238 42.355 45.381 1.00 30.26 52 SER D CA 1
ATOM 2940 C C . SER D 1 52 ? 19.023 42.581 46.265 1.00 29.65 52 SER D C 1
ATOM 2941 O O . SER D 1 52 ? 17.920 42.837 45.770 1.00 29.18 52 SER D O 1
ATOM 2944 N N . THR D 1 53 ? 19.233 42.496 47.574 1.00 29.41 53 THR D N 1
ATOM 2945 C CA . THR D 1 53 ? 18.166 42.708 48.529 1.00 29.36 53 THR D CA 1
ATOM 2946 C C . THR D 1 53 ? 18.140 44.146 49.021 1.00 30.54 53 THR D C 1
ATOM 2947 O O . THR D 1 53 ? 17.512 44.443 50.030 1.00 32.12 53 THR D O 1
ATOM 2951 N N . ASN D 1 54 ? 18.828 45.034 48.308 1.00 31.42 54 ASN D N 1
ATOM 2952 C CA . ASN D 1 54 ? 18.826 46.444 48.681 1.00 32.57 54 ASN D CA 1
ATOM 2953 C C . ASN D 1 54 ? 17.406 46.960 48.457 1.00 34.02 54 ASN D C 1
ATOM 2954 O O . ASN D 1 54 ? 16.660 46.403 47.640 1.00 33.58 54 ASN D O 1
ATOM 2959 N N . PRO D 1 55 ? 17.011 48.021 49.185 1.00 33.75 55 PRO D N 1
ATOM 2960 C CA . PRO D 1 55 ? 15.676 48.624 49.081 1.00 33.89 55 PRO D CA 1
ATOM 2961 C C . PRO D 1 55 ? 15.084 48.590 47.685 1.00 34.35 55 PRO D C 1
ATOM 2962 O O . PRO D 1 55 ? 15.675 49.098 46.726 1.00 32.35 55 PRO D O 1
ATOM 2966 N N . ALA D 1 56 ? 13.911 47.970 47.580 1.00 32.79 56 ALA D N 1
ATOM 2967 C CA . ALA D 1 56 ? 13.221 47.860 46.311 1.00 30.85 56 ALA D CA 1
ATOM 2968 C C . ALA D 1 56 ? 11.747 47.613 46.580 1.00 27.69 56 ALA D C 1
ATOM 2969 O O . ALA D 1 56 ? 11.330 47.457 47.733 1.00 30.37 56 ALA D O 1
ATOM 2971 N N . ALA D 1 57 ? 10.967 47.573 45.504 1.00 29.11 57 ALA D N 1
ATOM 2972 C CA . ALA D 1 57 ? 9.535 47.330 45.620 1.00 29.05 57 ALA D CA 1
ATOM 2973 C C . ALA D 1 57 ? 8.893 47.097 44.266 1.00 27.12 57 ALA D C 1
ATOM 2974 O O . ALA D 1 57 ? 9.474 47.394 43.220 1.00 28.49 57 ALA D O 1
ATOM 2976 N N . PHE D 1 58 ? 7.701 46.512 44.287 1.00 28.37 58 PHE D N 1
ATOM 2977 C CA . PHE D 1 58 ? 6.954 46.292 43.061 1.00 28.63 58 PHE D CA 1
ATOM 2978 C C . PHE D 1 58 ? 5.499 46.358 43.458 1.00 23.90 58 PHE D C 1
ATOM 2979 O O . PHE D 1 58 ? 5.128 46.024 44.575 1.00 24.35 58 PHE D O 1
ATOM 2987 N N . GLY D 1 59 ? 4.665 46.841 42.555 1.00 26.33 59 GLY D N 1
ATOM 2988 C CA . GLY D 1 59 ? 3.276 46.933 42.909 1.00 26.10 59 GLY D CA 1
ATOM 2989 C C . GLY D 1 59 ? 2.381 47.036 41.724 1.00 24.80 59 GLY D C 1
ATOM 2990 O O . GLY D 1 59 ? 2.831 47.005 40.571 1.00 26.53 59 GLY D O 1
ATOM 2991 N N . THR D 1 60 ? 1.102 47.203 42.030 1.00 26.46 60 THR D N 1
ATOM 2992 C CA . THR D 1 60 ? 0.084 47.293 41.012 1.00 24.34 60 THR D CA 1
ATOM 2993 C C . THR D 1 60 ? -0.857 48.464 41.262 1.00 18.46 60 THR D C 1
ATOM 2994 O O . THR D 1 60 ? -1.250 48.723 42.396 1.00 22.74 60 THR D O 1
ATOM 2998 N N . LEU D 1 61 ? -1.194 49.153 40.182 1.00 21.59 61 LEU D N 1
ATOM 2999 C CA . LEU D 1 61 ? -2.143 50.253 40.207 1.00 21.49 61 LEU D CA 1
ATOM 3000 C C . LEU D 1 61 ? -3.332 49.731 39.420 1.00 18.59 61 LEU D C 1
ATOM 3001 O O . LEU D 1 61 ? -3.241 49.576 38.206 1.00 23.94 61 LEU D O 1
ATOM 3006 N N . MET D 1 62 ? -4.423 49.430 40.114 1.00 21.69 62 MET D N 1
ATOM 3007 C CA . MET D 1 62 ? -5.626 48.933 39.459 1.00 25.50 62 MET D CA 1
ATOM 3008 C C . MET D 1 62 ? -6.684 50.018 39.424 1.00 25.36 62 MET D C 1
ATOM 3009 O O . MET D 1 62 ? -6.998 50.606 40.452 1.00 26.58 62 MET D O 1
ATOM 3014 N N . SER D 1 63 ? -7.250 50.266 38.251 1.00 21.72 63 SER D N 1
ATOM 3015 C CA . SER D 1 63 ? -8.302 51.272 38.151 1.00 21.98 63 SER D CA 1
ATOM 3016 C C . SER D 1 63 ? -9.270 50.988 37.010 1.00 21.91 63 SER D C 1
ATOM 3017 O O . SER D 1 63 ? -8.886 50.402 35.993 1.00 25.00 63 SER D O 1
ATOM 3020 N N . ILE D 1 64 ? -10.529 51.384 37.186 1.00 21.00 64 ILE D N 1
ATOM 3021 C CA . ILE D 1 64 ? -11.536 51.232 36.135 1.00 22.84 64 ILE D CA 1
ATOM 3022 C C . ILE D 1 64 ? -11.457 52.525 35.327 1.00 24.16 64 ILE D C 1
ATOM 3023 O O . ILE D 1 64 ? -12.096 53.508 35.682 1.00 26.69 64 ILE D O 1
ATOM 3028 N N . GLY D 1 65 ? -10.671 52.534 34.253 1.00 30.33 65 GLY D N 1
ATOM 3029 C CA . GLY D 1 65 ? -10.539 53.748 33.453 1.00 31.20 65 GLY D CA 1
ATOM 3030 C C . GLY D 1 65 ? -9.359 54.640 33.845 1.00 35.27 65 GLY D C 1
ATOM 3031 O O . GLY D 1 65 ? -8.917 54.644 35.003 1.00 34.88 65 GLY D O 1
ATOM 3032 N N . GLY D 1 66 ? -8.840 55.398 32.877 1.00 35.95 66 GLY D N 1
ATOM 3033 C CA . GLY D 1 66 ? -7.718 56.290 33.146 1.00 34.03 66 GLY D CA 1
ATOM 3034 C C . GLY D 1 66 ? -6.368 55.646 32.881 1.00 34.86 66 GLY D C 1
ATOM 3035 O O . GLY D 1 66 ? -5.331 56.322 32.811 1.00 30.58 66 GLY D O 1
ATOM 3036 N N . ILE D 1 67 ? -6.384 54.326 32.730 1.00 34.38 67 ILE D N 1
ATOM 3037 C CA . ILE D 1 67 ? -5.166 53.571 32.472 1.00 35.79 67 ILE D CA 1
ATOM 3038 C C . ILE D 1 67 ? -5.151 53.109 31.021 1.00 36.08 67 ILE D C 1
ATOM 3039 O O . ILE D 1 67 ? -6.070 52.419 30.563 1.00 35.28 67 ILE D O 1
ATOM 3044 N N . GLU D 1 68 ? -4.114 53.522 30.294 1.00 36.37 68 GLU D N 1
ATOM 3045 C CA . GLU D 1 68 ? -3.975 53.187 28.882 1.00 36.61 68 GLU D CA 1
ATOM 3046 C C . GLU D 1 68 ? -2.550 53.472 28.428 1.00 36.38 68 GLU D C 1
ATOM 3047 O O . GLU D 1 68 ? -1.843 54.263 29.048 1.00 36.33 68 GLU D O 1
ATOM 3053 N N . PRO D 1 69 ? -2.101 52.810 27.347 1.00 37.57 69 PRO D N 1
ATOM 3054 C CA . PRO D 1 69 ? -0.747 53.009 26.824 1.00 39.33 69 PRO D CA 1
ATOM 3055 C C . PRO D 1 69 ? -0.330 54.468 26.673 1.00 39.12 69 PRO D C 1
ATOM 3056 O O . PRO D 1 69 ? 0.821 54.819 26.930 1.00 37.76 69 PRO D O 1
ATOM 3060 N N . SER D 1 70 ? -1.263 55.322 26.266 1.00 38.98 70 SER D N 1
ATOM 3061 C CA . SER D 1 70 ? -0.933 56.729 26.081 1.00 37.10 70 SER D CA 1
ATOM 3062 C C . SER D 1 70 ? -1.024 57.542 27.364 1.00 37.29 70 SER D C 1
ATOM 3063 O O . SER D 1 70 ? -0.761 58.735 27.344 1.00 32.11 70 SER D O 1
ATOM 3066 N N . ARG D 1 71 ? -1.369 56.898 28.479 1.00 34.37 71 ARG D N 1
ATOM 3067 C CA . ARG D 1 71 ? -1.493 57.608 29.753 1.00 36.11 71 ARG D CA 1
ATOM 3068 C C . ARG D 1 71 ? -0.566 57.142 30.882 1.00 35.28 71 ARG D C 1
ATOM 3069 O O . ARG D 1 71 ? -0.312 57.890 31.825 1.00 36.56 71 ARG D O 1
ATOM 3077 N N . ASN D 1 72 ? -0.058 55.918 30.791 1.00 37.63 72 ASN D N 1
ATOM 3078 C CA . ASN D 1 72 ? 0.781 55.378 31.859 1.00 33.49 72 ASN D CA 1
ATOM 3079 C C . ASN D 1 72 ? 2.162 55.990 32.059 1.00 33.40 72 ASN D C 1
ATOM 3080 O O . ASN D 1 72 ? 2.691 55.949 33.161 1.00 29.47 72 ASN D O 1
ATOM 3085 N N . ARG D 1 73 ? 2.758 56.537 31.005 1.00 33.85 73 ARG D N 1
ATOM 3086 C CA . ARG D 1 73 ? 4.086 57.114 31.150 1.00 34.58 73 ARG D CA 1
ATOM 3087 C C . ARG D 1 73 ? 4.091 58.264 32.152 1.00 37.53 73 ARG D C 1
ATOM 3088 O O . ARG D 1 73 ? 5.101 58.503 32.815 1.00 38.38 73 ARG D O 1
ATOM 3096 N N . ASP D 1 74 ? 2.972 58.977 32.274 1.00 37.68 74 ASP D N 1
ATOM 3097 C CA . ASP D 1 74 ? 2.903 60.068 33.242 1.00 35.42 74 ASP D CA 1
ATOM 3098 C C . ASP D 1 74 ? 2.471 59.484 34.582 1.00 35.05 74 ASP D C 1
ATOM 3099 O O . ASP D 1 74 ? 2.805 60.012 35.642 1.00 33.19 74 ASP D O 1
ATOM 3104 N N . HIS D 1 75 ? 1.719 58.389 34.547 1.00 35.48 75 HIS D N 1
ATOM 3105 C CA . HIS D 1 75 ? 1.308 57.760 35.798 1.00 32.45 75 HIS D CA 1
ATOM 3106 C C . HIS D 1 75 ? 2.569 57.234 36.496 1.00 33.62 75 HIS D C 1
ATOM 3107 O O . HIS D 1 75 ? 2.697 57.296 37.716 1.00 31.25 75 HIS D O 1
ATOM 3114 N N . SER D 1 76 ? 3.498 56.703 35.712 1.00 33.21 76 SER D N 1
ATOM 3115 C CA . SER D 1 76 ? 4.731 56.174 36.284 1.00 33.61 76 SER D CA 1
ATOM 3116 C C . SER D 1 76 ? 5.621 57.313 36.777 1.00 34.18 76 SER D C 1
ATOM 3117 O O . SER D 1 76 ? 6.153 57.263 37.885 1.00 33.73 76 SER D O 1
ATOM 3120 N N . ALA D 1 77 ? 5.777 58.344 35.953 1.00 34.03 77 ALA D N 1
ATOM 3121 C CA . ALA D 1 77 ? 6.607 59.483 36.333 1.00 32.69 77 ALA D CA 1
ATOM 3122 C C . ALA D 1 77 ? 6.193 60.022 37.700 1.00 32.56 77 ALA D C 1
ATOM 3123 O O . ALA D 1 77 ? 7.029 60.203 38.585 1.00 34.45 77 ALA D O 1
ATOM 3125 N N . LYS D 1 78 ? 4.897 60.260 37.874 1.00 34.14 78 LYS D N 1
ATOM 3126 C CA . LYS D 1 78 ? 4.378 60.791 39.130 1.00 34.99 78 LYS D CA 1
ATOM 3127 C C . LYS D 1 78 ? 4.396 59.802 40.289 1.00 34.66 78 LYS D C 1
ATOM 3128 O O . LYS D 1 78 ? 4.612 60.189 41.438 1.00 33.15 78 LYS D O 1
ATOM 3134 N N . LEU D 1 79 ? 4.164 58.525 40.007 1.00 33.78 79 LEU D N 1
ATOM 3135 C CA . LEU D 1 79 ? 4.181 57.538 41.075 1.00 30.96 79 LEU D CA 1
ATOM 3136 C C . LEU D 1 79 ? 5.596 57.275 41.564 1.00 29.03 79 LEU D C 1
ATOM 3137 O O . LEU D 1 79 ? 5.835 57.210 42.763 1.00 25.47 79 LEU D O 1
ATOM 3142 N N . PHE D 1 80 ? 6.530 57.117 40.633 1.00 30.86 80 PHE D N 1
ATOM 3143 C CA . PHE D 1 80 ? 7.917 56.863 41.011 1.00 29.80 80 PHE D CA 1
ATOM 3144 C C . PHE D 1 80 ? 8.491 58.037 41.810 1.00 33.36 80 PHE D C 1
ATOM 3145 O O . PHE D 1 80 ? 9.130 57.844 42.850 1.00 29.50 80 PHE D O 1
ATOM 3153 N N . ASP D 1 81 ? 8.242 59.252 41.334 1.00 34.87 81 ASP D N 1
ATOM 3154 C CA . ASP D 1 81 ? 8.719 60.451 42.023 1.00 35.98 81 ASP D CA 1
ATOM 3155 C C . ASP D 1 81 ? 8.247 60.397 43.490 1.00 33.25 81 ASP D C 1
ATOM 3156 O O . ASP D 1 81 ? 9.032 60.604 44.414 1.00 34.56 81 ASP D O 1
ATOM 3161 N N . HIS D 1 82 ? 6.964 60.103 43.694 1.00 33.36 82 HIS D N 1
ATOM 3162 C CA . HIS D 1 82 ? 6.384 60.004 45.041 1.00 29.41 82 HIS D CA 1
ATOM 3163 C C . HIS D 1 82 ? 7.040 58.942 45.920 1.00 33.20 82 HIS D C 1
ATOM 3164 O O . HIS D 1 82 ? 7.506 59.219 47.026 1.00 34.74 82 HIS D O 1
ATOM 3171 N N . LEU D 1 83 ? 7.041 57.710 45.435 1.00 33.81 83 LEU D N 1
ATOM 3172 C CA . LEU D 1 83 ? 7.623 56.610 46.189 1.00 33.86 83 LEU D CA 1
ATOM 3173 C C . LEU D 1 83 ? 9.104 56.843 46.480 1.00 33.78 83 LEU D C 1
ATOM 3174 O O . LEU D 1 83 ? 9.555 56.645 47.604 1.00 34.94 83 LEU D O 1
ATOM 3179 N N . ASN D 1 84 ? 9.846 57.270 45.460 1.00 36.52 84 ASN D N 1
ATOM 3180 C CA . ASN D 1 84 ? 11.276 57.536 45.595 1.00 35.98 84 ASN D CA 1
ATOM 3181 C C . ASN D 1 84 ? 11.588 58.542 46.692 1.00 37.75 84 ASN D C 1
ATOM 3182 O O . ASN D 1 84 ? 12.550 58.369 47.431 1.00 38.33 84 ASN D O 1
ATOM 3187 N N . THR D 1 85 ? 10.781 59.592 46.809 1.00 38.69 85 THR D N 1
ATOM 3188 C CA . THR D 1 85 ? 11.026 60.594 47.839 1.00 39.62 85 THR D CA 1
ATOM 3189 C C . THR D 1 85 ? 10.420 60.182 49.177 1.00 40.59 85 THR D C 1
ATOM 3190 O O . THR D 1 85 ? 10.923 60.559 50.237 1.00 43.37 85 THR D O 1
ATOM 3194 N N . LYS D 1 86 ? 9.352 59.394 49.128 1.00 39.70 86 LYS D N 1
ATOM 3195 C CA . LYS D 1 86 ? 8.670 58.942 50.343 1.00 40.00 86 LYS D CA 1
ATOM 3196 C C . LYS D 1 86 ? 9.316 57.746 51.048 1.00 41.04 86 LYS D C 1
ATOM 3197 O O . LYS D 1 86 ? 9.232 57.622 52.278 1.00 38.08 86 LYS D O 1
ATOM 3203 N N . LEU D 1 87 ? 9.945 56.869 50.269 1.00 40.11 87 LEU D N 1
ATOM 3204 C CA . LEU D 1 87 ? 10.587 55.666 50.801 1.00 39.31 87 LEU D CA 1
ATOM 3205 C C . LEU D 1 87 ? 12.080 55.626 50.493 1.00 38.55 87 LEU D C 1
ATOM 3206 O O . LEU D 1 87 ? 12.787 54.712 50.930 1.00 38.68 87 LEU D O 1
ATOM 3211 N N . GLY D 1 88 ? 12.554 56.596 49.715 1.00 37.84 88 GLY D N 1
ATOM 3212 C CA . GLY D 1 88 ? 13.965 56.627 49.366 1.00 36.97 88 GLY D CA 1
ATOM 3213 C C . GLY D 1 88 ? 14.421 55.512 48.435 1.00 35.98 88 GLY D C 1
ATOM 3214 O O . GLY D 1 88 ? 15.610 55.385 48.147 1.00 36.82 88 GLY D O 1
ATOM 3215 N N . ILE D 1 89 ? 13.489 54.698 47.952 1.00 33.85 89 ILE D N 1
ATOM 3216 C CA . ILE D 1 89 ? 13.849 53.611 47.050 1.00 32.92 89 ILE D CA 1
ATOM 3217 C C . ILE D 1 89 ? 14.197 54.128 45.654 1.00 34.31 89 ILE D C 1
ATOM 3218 O O . ILE D 1 89 ? 13.460 54.923 45.070 1.00 34.16 89 ILE D O 1
ATOM 3223 N N . PRO D 1 90 ? 15.335 53.689 45.106 1.00 33.26 90 PRO D N 1
ATOM 3224 C CA . PRO D 1 90 ? 15.723 54.134 43.767 1.00 35.48 90 PRO D CA 1
ATOM 3225 C C . PRO D 1 90 ? 14.626 53.797 42.752 1.00 38.97 90 PRO D C 1
ATOM 3226 O O . PRO D 1 90 ? 13.993 52.738 42.829 1.00 37.43 90 PRO D O 1
ATOM 3230 N N . LYS D 1 91 ? 14.400 54.710 41.815 1.00 38.04 91 LYS D N 1
ATOM 3231 C CA . LYS D 1 91 ? 13.381 54.518 40.800 1.00 36.64 91 LYS D CA 1
ATOM 3232 C C . LYS D 1 91 ? 13.750 53.386 39.856 1.00 35.46 91 LYS D C 1
ATOM 3233 O O . LYS D 1 91 ? 12.882 52.842 39.166 1.00 35.41 91 LYS D O 1
ATOM 3239 N N . ASN D 1 92 ? 15.033 53.032 39.823 1.00 33.91 92 ASN D N 1
ATOM 3240 C CA . ASN D 1 92 ? 15.487 51.954 38.953 1.00 32.21 92 ASN D CA 1
ATOM 3241 C C . ASN D 1 92 ? 15.329 50.604 39.659 1.00 30.06 92 ASN D C 1
ATOM 3242 O O . ASN D 1 92 ? 15.653 49.561 39.097 1.00 29.09 92 ASN D O 1
ATOM 3247 N N . ARG D 1 93 ? 14.829 50.644 40.896 1.00 28.09 93 ARG D N 1
ATOM 3248 C CA . ARG D 1 93 ? 14.599 49.427 41.669 1.00 30.44 93 ARG D CA 1
ATOM 3249 C C . ARG D 1 93 ? 13.129 49.270 42.036 1.00 28.14 93 ARG D C 1
ATOM 3250 O O . ARG D 1 93 ? 12.790 48.801 43.125 1.00 28.82 93 ARG D O 1
ATOM 3258 N N . MET D 1 94 ? 12.253 49.676 41.122 1.00 31.10 94 MET D N 1
ATOM 3259 C CA . MET D 1 94 ? 10.812 49.565 41.342 1.00 27.40 94 MET D CA 1
ATOM 3260 C C . MET D 1 94 ? 10.062 49.269 40.067 1.00 27.39 94 MET D C 1
ATOM 3261 O O . MET D 1 94 ? 10.410 49.755 38.993 1.00 27.13 94 MET D O 1
ATOM 3266 N N . TYR D 1 95 ? 9.027 48.447 40.198 1.00 27.11 95 TYR D N 1
ATOM 3267 C CA . TYR D 1 95 ? 8.180 48.087 39.082 1.00 26.63 95 TYR D CA 1
ATOM 3268 C C . TYR D 1 95 ? 6.748 48.387 39.469 1.00 26.05 95 TYR D C 1
ATOM 3269 O O . TYR D 1 95 ? 6.361 48.182 40.611 1.00 27.17 95 TYR D O 1
ATOM 3278 N N . ILE D 1 96 ? 5.972 48.894 38.516 1.00 27.68 96 ILE D N 1
ATOM 3279 C CA . ILE D 1 96 ? 4.558 49.151 38.764 1.00 28.67 96 ILE D CA 1
ATOM 3280 C C . ILE D 1 96 ? 3.810 48.541 37.605 1.00 25.90 96 ILE D C 1
ATOM 3281 O O . ILE D 1 96 ? 4.108 48.813 36.443 1.00 28.79 96 ILE D O 1
ATOM 3286 N N . HIS D 1 97 ? 2.849 47.688 37.934 1.00 26.21 97 HIS D N 1
ATOM 3287 C CA . HIS D 1 97 ? 2.034 47.022 36.941 1.00 26.42 97 HIS D CA 1
ATOM 3288 C C . HIS D 1 97 ? 0.738 47.824 36.861 1.00 21.71 97 HIS D C 1
ATOM 3289 O O . HIS D 1 97 ? 0.029 47.945 37.858 1.00 26.20 97 HIS D O 1
ATOM 3296 N N . PHE D 1 98 ? 0.458 48.382 35.694 1.00 25.99 98 PHE D N 1
ATOM 3297 C CA . PHE D 1 98 ? -0.757 49.167 35.505 1.00 28.05 98 PHE D CA 1
ATOM 3298 C C . PHE D 1 98 ? -1.860 48.295 34.944 1.00 28.75 98 PHE D C 1
ATOM 3299 O O . PHE D 1 98 ? -1.783 47.849 33.799 1.00 31.41 98 PHE D O 1
ATOM 3307 N N . VAL D 1 99 ? -2.893 48.075 35.752 1.00 31.39 99 VAL D N 1
ATOM 3308 C CA . VAL D 1 99 ? -4.025 47.254 35.344 1.00 31.93 99 VAL D CA 1
ATOM 3309 C C . VAL D 1 99 ? -5.296 48.069 35.166 1.00 30.72 99 VAL D C 1
ATOM 3310 O O . VAL D 1 99 ? -5.810 48.644 36.127 1.00 30.08 99 VAL D O 1
ATOM 3314 N N . ASN D 1 100 ? -5.797 48.127 33.939 1.00 33.27 100 ASN D N 1
ATOM 3315 C CA . ASN D 1 100 ? -7.036 48.849 33.676 1.00 35.08 100 ASN D CA 1
ATOM 3316 C C . ASN D 1 100 ? -8.157 47.823 33.632 1.00 36.07 100 ASN D C 1
ATOM 3317 O O . ASN D 1 100 ? -8.019 46.753 33.032 1.00 36.56 100 ASN D O 1
ATOM 3322 N N . LEU D 1 101 ? -9.277 48.150 34.258 1.00 34.06 101 LEU D N 1
ATOM 3323 C CA . LEU D 1 101 ? -10.390 47.216 34.299 1.00 31.72 101 LEU D CA 1
ATOM 3324 C C . LEU D 1 101 ? -11.707 47.845 33.935 1.00 28.10 101 LEU D C 1
ATOM 3325 O O . LEU D 1 101 ? -11.834 49.060 33.901 1.00 30.05 101 LEU D O 1
ATOM 3330 N N . ASN D 1 102 ? -12.683 46.996 33.628 1.00 29.13 102 ASN D N 1
ATOM 3331 C CA . ASN D 1 102 ? -14.016 47.489 33.349 1.00 29.85 102 ASN D CA 1
ATOM 3332 C C . ASN D 1 102 ? -14.786 47.075 34.615 1.00 26.41 102 ASN D C 1
ATOM 3333 O O . ASN D 1 102 ? -14.333 46.215 35.361 1.00 31.87 102 ASN D O 1
ATOM 3338 N N . GLY D 1 103 ? -15.929 47.684 34.867 1.00 33.33 103 GLY D N 1
ATOM 3339 C CA . GLY D 1 103 ? -16.646 47.374 36.090 1.00 26.81 103 GLY D CA 1
ATOM 3340 C C . GLY D 1 103 ? -17.158 45.967 36.292 1.00 25.70 103 GLY D C 1
ATOM 3341 O O . GLY D 1 103 ? -17.436 45.576 37.420 1.00 22.69 103 GLY D O 1
ATOM 3342 N N . ASP D 1 104 ? -17.280 45.206 35.214 1.00 20.97 104 ASP D N 1
ATOM 3343 C CA . ASP D 1 104 ? -17.801 43.850 35.300 1.00 20.26 104 ASP D CA 1
ATOM 3344 C C . ASP D 1 104 ? -16.970 42.922 36.174 1.00 20.55 104 ASP D C 1
ATOM 3345 O O . ASP D 1 104 ? -17.480 41.920 36.670 1.00 21.80 104 ASP D O 1
ATOM 3350 N N . ASP D 1 105 ? -15.696 43.241 36.344 1.00 19.29 105 ASP D N 1
ATOM 3351 C CA . ASP D 1 105 ? -14.824 42.359 37.121 1.00 22.16 105 ASP D CA 1
ATOM 3352 C C . ASP D 1 105 ? -14.423 42.853 38.488 1.00 24.08 105 ASP D C 1
ATOM 3353 O O . ASP D 1 105 ? -13.456 42.340 39.061 1.00 23.14 105 ASP D O 1
ATOM 3358 N N . VAL D 1 106 ? -15.122 43.860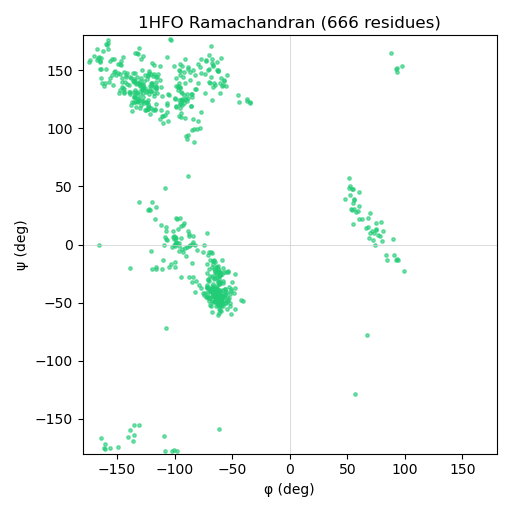 38.994 1.00 18.72 106 VAL D N 1
ATOM 3359 C CA . VAL D 1 106 ? -14.817 44.388 40.315 1.00 18.44 106 VAL D CA 1
ATOM 3360 C C . VAL D 1 106 ? -16.043 44.324 41.181 1.00 20.07 106 VAL D C 1
ATOM 3361 O O . VAL D 1 106 ? -17.073 44.914 40.856 1.00 21.83 106 VAL D O 1
ATOM 3365 N N . GLY D 1 107 ? -15.935 43.609 42.295 1.00 18.58 107 GLY D N 1
ATOM 3366 C CA . GLY D 1 107 ? -17.036 43.524 43.225 1.00 19.73 107 GLY D CA 1
ATOM 3367 C C . GLY D 1 107 ? -16.823 44.581 44.303 1.00 24.27 107 GLY D C 1
ATOM 3368 O O . GLY D 1 107 ? -15.684 44.886 44.677 1.00 22.46 107 GLY D O 1
ATOM 3369 N N . TRP D 1 108 ? -17.923 45.149 44.788 1.00 25.11 108 TRP D N 1
ATOM 3370 C CA . TRP D 1 108 ? -17.919 46.176 45.831 1.00 28.48 108 TRP D CA 1
ATOM 3371 C C . TRP D 1 108 ? -19.359 46.214 46.331 1.00 31.17 108 TRP D C 1
ATOM 3372 O O . TRP D 1 108 ? -20.290 46.026 45.539 1.00 31.45 108 TRP D O 1
ATOM 3383 N N . ASN D 1 109 ? -19.573 46.418 47.628 1.00 30.69 109 ASN D N 1
ATOM 3384 C CA . ASN D 1 109 ? -20.951 46.459 48.129 1.00 31.03 109 ASN D CA 1
ATOM 3385 C C . ASN D 1 109 ? -21.800 45.212 47.781 1.00 28.88 109 ASN D C 1
ATOM 3386 O O . ASN D 1 109 ? -23.029 45.257 47.839 1.00 31.14 109 A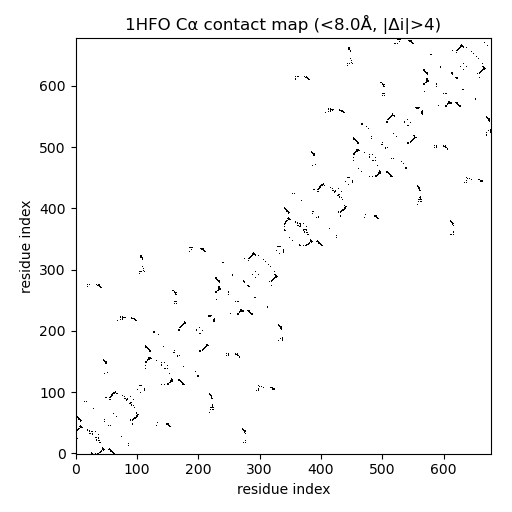SN D O 1
ATOM 3391 N N . GLY D 1 110 ? -21.165 44.106 47.406 1.00 24.21 110 GLY D N 1
ATOM 3392 C CA . GLY D 1 110 ? -21.911 42.903 47.080 1.00 24.01 110 GLY D CA 1
ATOM 3393 C C . GLY D 1 110 ? -22.498 42.879 45.673 1.00 21.52 110 GLY D C 1
ATOM 3394 O O . GLY D 1 110 ? -23.320 42.016 45.348 1.00 20.32 110 GLY D O 1
ATOM 3395 N N . THR D 1 111 ? -22.068 43.826 44.852 1.00 21.86 111 THR D N 1
ATOM 3396 C CA . THR D 1 111 ? -22.510 43.907 43.459 1.00 23.42 111 THR D CA 1
ATOM 3397 C C . THR D 1 111 ? -21.252 44.174 42.637 1.00 26.46 111 THR D C 1
ATOM 3398 O O . THR D 1 111 ? -20.145 43.942 43.131 1.00 23.21 111 THR D O 1
ATOM 3402 N N . THR D 1 112 ? -21.393 44.616 41.388 1.00 22.57 112 THR D N 1
ATOM 3403 C CA . THR D 1 112 ? -20.217 44.943 40.579 1.00 25.00 112 THR D CA 1
ATOM 3404 C C . THR D 1 112 ? -20.476 46.298 39.933 1.00 25.30 112 THR D C 1
ATOM 3405 O O . THR D 1 112 ? -21.617 46.788 39.926 1.00 24.08 112 THR D O 1
ATOM 3409 N N . PHE D 1 113 ? -19.420 46.919 39.423 1.00 26.39 113 PHE D N 1
ATOM 3410 C CA . PHE D 1 113 ? -19.558 48.193 38.742 1.00 30.76 113 PHE D CA 1
ATOM 3411 C C . PHE D 1 113 ? -19.976 47.867 37.308 1.00 32.55 113 PHE D C 1
ATOM 3412 O O . PHE D 1 113 ? -20.061 48.798 36.482 1.00 37.65 113 PHE D O 1
ATOM 3421 N N . PRO E 1 1 ? 11.286 41.105 34.711 1.00 26.61 1 PRO E N 1
ATOM 3422 C CA . PRO E 1 1 ? 10.319 40.094 35.179 1.00 21.55 1 PRO E CA 1
ATOM 3423 C C . PRO E 1 1 ? 10.104 40.147 36.678 1.00 23.04 1 PRO E C 1
ATOM 3424 O O . PRO E 1 1 ? 10.943 40.641 37.428 1.00 22.79 1 PRO E O 1
ATOM 3428 N N . ILE E 1 2 ? 8.971 39.616 37.112 1.00 18.62 2 ILE E N 1
ATOM 3429 C CA . ILE E 1 2 ? 8.656 39.581 38.532 1.00 18.69 2 ILE E CA 1
ATOM 3430 C C . ILE E 1 2 ? 8.130 38.194 38.860 1.00 20.32 2 ILE E C 1
ATOM 3431 O O . ILE E 1 2 ? 7.306 37.649 38.135 1.00 18.94 2 ILE E O 1
ATOM 3436 N N . PHE E 1 3 ? 8.641 37.613 39.936 1.00 17.52 3 PHE E N 1
ATOM 3437 C CA . PHE E 1 3 ? 8.158 36.322 40.392 1.00 16.68 3 PHE E CA 1
ATOM 3438 C C . PHE E 1 3 ? 7.751 36.550 41.839 1.00 18.76 3 PHE E C 1
ATOM 3439 O O . PHE E 1 3 ? 8.557 36.964 42.674 1.00 20.15 3 PHE E O 1
ATOM 3447 N N . THR E 1 4 ? 6.498 36.269 42.147 1.00 17.42 4 THR E N 1
ATOM 3448 C CA . THR E 1 4 ? 6.001 36.498 43.485 1.00 19.12 4 THR E CA 1
ATOM 3449 C C . THR E 1 4 ? 5.318 35.227 43.962 1.00 22.62 4 THR E C 1
ATOM 3450 O O . THR E 1 4 ? 4.540 34.650 43.218 1.00 18.59 4 THR E O 1
ATOM 3454 N N . LEU E 1 5 ? 5.613 34.787 45.188 1.00 17.05 5 LEU E N 1
ATOM 3455 C CA . LEU E 1 5 ? 5.028 33.539 45.694 1.00 17.26 5 LEU E CA 1
ATOM 3456 C C . LEU E 1 5 ? 4.486 33.725 47.108 1.00 15.39 5 LEU E C 1
ATOM 3457 O O . LEU E 1 5 ? 5.110 34.383 47.921 1.00 18.90 5 LEU E O 1
ATOM 3462 N N . ASN E 1 6 ? 3.320 33.153 47.363 1.00 16.75 6 ASN E N 1
ATOM 3463 C CA . ASN E 1 6 ? 2.670 33.210 48.671 1.00 16.64 6 ASN E CA 1
ATOM 3464 C C . ASN E 1 6 ? 2.633 31.781 49.193 1.00 17.59 6 ASN E C 1
ATOM 3465 O O . ASN E 1 6 ? 2.207 30.873 48.484 1.00 18.89 6 ASN E O 1
ATOM 3470 N N . THR E 1 7 ? 3.060 31.568 50.432 1.00 17.29 7 THR E N 1
ATOM 3471 C CA . THR E 1 7 ? 3.097 30.201 50.946 1.00 17.52 7 THR E CA 1
ATOM 3472 C C . THR E 1 7 ? 2.822 30.100 52.430 1.00 15.69 7 THR E C 1
ATOM 3473 O O . THR E 1 7 ? 3.025 31.061 53.169 1.00 16.27 7 THR E O 1
ATOM 3477 N N . ASN E 1 8 ? 2.344 28.927 52.842 1.00 17.07 8 ASN E N 1
ATOM 3478 C CA . ASN E 1 8 ? 2.071 28.684 54.251 1.00 17.84 8 ASN E CA 1
ATOM 3479 C C . ASN E 1 8 ? 3.268 28.090 54.992 1.00 20.45 8 ASN E C 1
ATOM 3480 O O . ASN E 1 8 ? 3.182 27.866 56.207 1.00 20.48 8 ASN E O 1
ATOM 3485 N N . ILE E 1 9 ? 4.364 27.821 54.286 1.00 20.19 9 ILE E N 1
ATOM 3486 C CA . ILE E 1 9 ? 5.534 27.289 54.979 1.00 22.32 9 ILE E CA 1
ATOM 3487 C C . ILE E 1 9 ? 6.193 28.455 55.702 1.00 21.83 9 ILE E C 1
ATOM 3488 O O . ILE E 1 9 ? 5.970 29.621 55.365 1.00 22.07 9 ILE E O 1
ATOM 3493 N N . LYS E 1 10 ? 7.001 28.130 56.708 1.00 22.33 10 LYS E N 1
ATOM 3494 C CA . LYS E 1 10 ? 7.663 29.136 57.523 1.00 22.36 10 LYS E CA 1
ATOM 3495 C C . LYS E 1 10 ? 8.929 29.698 56.913 1.00 21.36 10 LYS E C 1
ATOM 3496 O O . LYS E 1 10 ? 9.665 28.997 56.215 1.00 24.26 10 LYS E O 1
ATOM 3502 N N . ALA E 1 11 ? 9.167 30.975 57.181 1.00 22.31 11 ALA E N 1
ATOM 3503 C CA . ALA E 1 11 ? 10.352 31.670 56.702 1.00 19.38 11 ALA E CA 1
ATOM 3504 C C . ALA E 1 11 ? 11.597 30.948 57.217 1.00 21.27 11 ALA E C 1
ATOM 3505 O O . ALA E 1 11 ? 12.621 30.919 56.546 1.00 24.96 11 ALA E O 1
ATOM 3507 N N . THR E 1 12 ? 11.500 30.365 58.409 1.00 24.67 12 THR E N 1
ATOM 3508 C CA . THR E 1 12 ? 12.655 29.666 58.974 1.00 25.95 12 THR E CA 1
ATOM 3509 C C . THR E 1 12 ? 13.027 28.424 58.194 1.00 26.64 12 THR E C 1
ATOM 3510 O O . THR E 1 12 ? 14.118 27.873 58.374 1.00 27.13 12 THR E O 1
ATOM 3514 N N . ASP E 1 13 ? 12.122 27.983 57.323 1.00 27.42 13 ASP E N 1
ATOM 3515 C CA . ASP E 1 13 ? 12.362 26.799 56.509 1.00 24.03 13 ASP E CA 1
ATOM 3516 C C . ASP E 1 13 ? 12.623 27.093 55.037 1.00 24.86 13 ASP E C 1
ATOM 3517 O O . ASP E 1 13 ? 12.624 26.185 54.211 1.00 28.22 13 ASP E O 1
ATOM 3522 N N . VAL E 1 14 ? 12.837 28.362 54.713 1.00 25.62 14 VAL E N 1
ATOM 3523 C CA . VAL E 1 14 ? 13.165 28.765 53.346 1.00 24.27 14 VAL E CA 1
ATOM 3524 C C . VAL E 1 14 ? 14.679 28.942 53.389 1.00 27.00 14 VAL E C 1
ATOM 3525 O O . VAL E 1 14 ? 15.183 29.674 54.240 1.00 27.92 14 VAL E O 1
ATOM 3529 N N . PRO E 1 15 ? 15.419 28.273 52.490 1.00 24.82 15 PRO E N 1
ATOM 3530 C CA . PRO E 1 15 ? 16.883 28.362 52.443 1.00 24.86 15 PRO E CA 1
ATOM 3531 C C . PRO E 1 15 ? 17.388 29.773 52.112 1.00 27.26 15 PRO E C 1
ATOM 3532 O O . PRO E 1 15 ? 16.721 30.535 51.420 1.00 29.75 15 PRO E O 1
ATOM 3536 N N . SER E 1 16 ? 18.573 30.116 52.611 1.00 27.45 16 SER E N 1
ATOM 3537 C CA . SER E 1 16 ? 19.137 31.443 52.406 1.00 27.50 16 SER E CA 1
ATOM 3538 C C . SER E 1 16 ? 19.457 31.813 50.959 1.00 27.08 16 SER E C 1
ATOM 3539 O O . SER E 1 16 ? 19.582 32.992 50.638 1.00 27.95 16 SER E O 1
ATOM 3542 N N . ASP E 1 17 ? 19.586 30.817 50.089 1.00 27.67 17 ASP E N 1
ATOM 3543 C CA . ASP E 1 17 ? 19.892 31.071 48.689 1.00 28.25 17 ASP E CA 1
ATOM 3544 C C . ASP E 1 17 ? 18.619 31.072 47.838 1.00 25.65 17 ASP E C 1
ATOM 3545 O O . ASP E 1 17 ? 18.689 31.018 46.615 1.00 26.38 17 ASP E O 1
ATOM 3550 N N . PHE E 1 18 ? 17.456 31.124 48.472 1.00 25.72 18 PHE E N 1
ATOM 3551 C CA . PHE E 1 18 ? 16.219 31.101 47.693 1.00 23.52 18 PHE E CA 1
ATOM 3552 C C . PHE E 1 18 ? 16.056 32.294 46.748 1.00 25.04 18 PHE E C 1
ATOM 3553 O O . PHE E 1 18 ? 15.791 32.119 45.556 1.00 22.42 18 PHE E O 1
ATOM 3561 N N . LEU E 1 19 ? 16.205 33.505 47.270 1.00 26.81 19 LEU E N 1
ATOM 3562 C CA . LEU E 1 19 ? 16.042 34.675 46.426 1.00 26.74 19 LEU E CA 1
ATOM 3563 C C . LEU E 1 19 ? 17.055 34.692 45.299 1.00 29.17 19 LEU E C 1
ATOM 3564 O O . LEU E 1 19 ? 16.699 34.818 44.117 1.00 26.79 19 LEU E O 1
ATOM 3569 N N . SER E 1 20 ? 18.323 34.533 45.659 1.00 26.19 20 SER E N 1
ATOM 3570 C CA . SER E 1 20 ? 19.380 34.553 44.666 1.00 25.39 20 SER E CA 1
ATOM 3571 C C . SER E 1 20 ? 19.260 33.470 43.597 1.00 22.87 20 SER E C 1
ATOM 3572 O O . SER E 1 20 ? 19.413 33.760 42.415 1.00 21.98 20 SER E O 1
ATOM 3575 N N . SER E 1 21 ? 18.995 32.226 43.996 1.00 22.60 21 SER E N 1
ATOM 3576 C CA . SER E 1 21 ? 18.875 31.155 43.012 1.00 23.46 21 SER E CA 1
ATOM 3577 C C . SER E 1 21 ? 17.600 31.286 42.182 1.00 21.43 21 SER E C 1
ATOM 3578 O O . SER E 1 21 ? 17.568 30.891 41.027 1.00 21.91 21 SER E O 1
ATOM 3581 N N . THR E 1 22 ? 16.552 31.841 42.769 1.00 19.53 22 THR E N 1
ATOM 3582 C CA . THR E 1 22 ? 15.309 31.992 42.022 1.00 20.54 22 THR E CA 1
ATOM 3583 C C . THR E 1 22 ? 15.500 33.122 41.030 1.00 21.73 22 THR E C 1
ATOM 3584 O O . THR E 1 22 ? 15.100 33.019 39.860 1.00 23.70 22 THR E O 1
ATOM 3588 N N . SER E 1 23 ? 16.110 34.203 41.504 1.00 23.86 23 SER E N 1
ATOM 3589 C CA . SER E 1 23 ? 16.365 35.358 40.654 1.00 24.80 23 SER E CA 1
ATOM 3590 C C . SER E 1 23 ? 17.139 34.920 39.405 1.00 25.47 23 SER E C 1
ATOM 3591 O O . SER E 1 23 ? 16.771 35.258 38.279 1.00 24.49 23 SER E O 1
ATOM 3594 N N . ALA E 1 24 ? 18.206 34.148 39.604 1.00 23.69 24 ALA E N 1
ATOM 3595 C CA . ALA E 1 24 ? 19.004 33.665 38.485 1.00 25.60 24 ALA E CA 1
ATOM 3596 C C . ALA E 1 24 ? 18.219 32.755 37.540 1.00 25.67 24 ALA E C 1
ATOM 3597 O O . ALA E 1 24 ? 18.371 32.829 36.314 1.00 23.85 24 ALA E O 1
ATOM 3599 N N . LEU E 1 25 ? 17.378 31.893 38.099 1.00 23.54 25 LEU E N 1
ATOM 3600 C CA . LEU E 1 25 ? 16.608 30.990 37.267 1.00 22.42 25 LEU E CA 1
ATOM 3601 C C . LEU E 1 25 ? 15.596 31.747 36.405 1.00 20.99 25 LEU E C 1
ATOM 3602 O O . LEU E 1 25 ? 15.503 31.530 35.196 1.00 24.48 25 LEU E O 1
ATOM 3607 N N . VAL E 1 26 ? 14.839 32.631 37.032 1.00 22.42 26 VAL E N 1
ATOM 3608 C CA . VAL E 1 26 ? 13.837 33.393 36.298 1.00 21.48 26 VAL E CA 1
ATOM 3609 C C . VAL E 1 26 ? 14.489 34.137 35.132 1.00 24.27 26 VAL E C 1
ATOM 3610 O O . VAL E 1 26 ? 13.954 34.169 34.024 1.00 23.01 26 VAL E O 1
ATOM 3614 N N . GLY E 1 27 ? 15.654 34.725 35.378 1.00 23.55 27 GLY E N 1
ATOM 3615 C CA . GLY E 1 27 ? 16.334 35.429 34.310 1.00 26.70 27 GLY E CA 1
ATOM 3616 C C . GLY E 1 27 ? 16.709 34.473 33.189 1.00 27.89 27 GLY E C 1
ATOM 3617 O O . GLY E 1 27 ? 16.560 34.779 32.006 1.00 27.56 27 GLY E O 1
ATOM 3618 N N . ASN E 1 28 ? 17.181 33.290 33.564 1.00 28.32 28 ASN E N 1
ATOM 3619 C CA . ASN E 1 28 ? 17.591 32.297 32.583 1.00 28.91 28 ASN E CA 1
ATOM 3620 C C . ASN E 1 28 ? 16.437 31.782 31.716 1.00 29.88 28 ASN E C 1
ATOM 3621 O O . ASN E 1 28 ? 16.551 31.739 30.495 1.00 32.65 28 ASN E O 1
ATOM 3626 N N . ILE E 1 29 ? 15.327 31.401 32.340 1.00 27.80 29 ILE E N 1
ATOM 3627 C CA . ILE E 1 29 ? 14.193 30.878 31.586 1.00 25.96 29 ILE E CA 1
ATOM 3628 C C . ILE E 1 29 ? 13.515 31.924 30.696 1.00 26.81 29 ILE E C 1
ATOM 3629 O O . ILE E 1 29 ? 12.934 31.583 29.666 1.00 26.50 29 ILE E O 1
ATOM 3634 N N . LEU E 1 30 ? 13.598 33.192 31.082 1.00 25.18 30 LEU E N 1
ATOM 3635 C CA . LEU E 1 30 ? 12.987 34.257 30.288 1.00 27.45 30 LEU E CA 1
ATOM 3636 C C . LEU E 1 30 ? 13.982 34.977 29.379 1.00 30.74 30 LEU E C 1
ATOM 3637 O O . LEU E 1 30 ? 13.611 35.901 28.657 1.00 33.12 30 LEU E O 1
ATOM 3642 N N . SER E 1 31 ? 15.238 34.549 29.401 1.00 33.78 31 SER E N 1
ATOM 3643 C CA . SER E 1 31 ? 16.264 35.194 28.589 1.00 35.39 31 SER E CA 1
ATOM 3644 C C . SER E 1 31 ? 16.248 36.693 28.830 1.00 33.92 31 SER E C 1
ATOM 3645 O O . SER E 1 31 ? 16.215 37.486 27.887 1.00 38.18 31 SER E O 1
ATOM 3648 N N . LYS E 1 32 ? 16.234 37.073 30.103 1.00 31.32 32 LYS E N 1
ATOM 3649 C CA . LYS E 1 32 ? 16.241 38.472 30.491 1.00 33.23 32 LYS E CA 1
ATOM 3650 C C . LYS E 1 32 ? 17.394 38.698 31.453 1.00 34.12 32 LYS E C 1
ATOM 3651 O O . LYS E 1 32 ? 17.748 37.811 32.233 1.00 34.06 32 LYS E O 1
ATOM 3657 N N . PRO E 1 33 ? 18.014 39.884 31.398 1.00 35.19 33 PRO E N 1
ATOM 3658 C CA . PRO E 1 33 ? 19.132 40.202 32.289 1.00 34.98 33 PRO E CA 1
ATOM 3659 C C . PRO E 1 33 ? 18.708 40.260 33.758 1.00 34.24 33 PRO E C 1
ATOM 3660 O O . PRO E 1 33 ? 17.662 40.819 34.097 1.00 33.27 33 PRO E O 1
ATOM 3664 N N . GLY E 1 34 ? 19.533 39.686 34.627 1.00 32.85 34 GLY E N 1
ATOM 3665 C CA . GLY E 1 34 ? 19.219 39.675 36.041 1.00 33.96 34 GLY E CA 1
ATOM 3666 C C . GLY E 1 34 ? 18.926 41.042 36.629 1.00 32.99 34 GLY E C 1
ATOM 3667 O O . GLY E 1 34 ? 18.256 41.156 37.661 1.00 34.16 34 GLY E O 1
ATOM 3668 N N . SER E 1 35 ? 19.429 42.089 35.986 1.00 34.68 35 SER E N 1
ATOM 3669 C CA . SER E 1 35 ? 19.210 43.448 36.474 1.00 34.95 35 SER E CA 1
ATOM 3670 C C . SER E 1 35 ? 17.733 43.833 36.485 1.00 33.73 35 SER E C 1
ATOM 3671 O O . SER E 1 35 ? 17.323 44.742 37.205 1.00 33.61 35 SER E O 1
ATOM 3674 N N . TYR E 1 36 ? 16.936 43.127 35.693 1.00 33.46 36 TYR E N 1
ATOM 3675 C CA . TYR E 1 36 ? 15.511 43.403 35.606 1.00 31.42 36 TYR E CA 1
ATOM 3676 C C . TYR E 1 36 ? 14.634 42.425 36.389 1.00 28.91 36 TYR E C 1
ATOM 3677 O O . TYR E 1 36 ? 13.416 42.595 36.453 1.00 28.65 36 TYR E O 1
ATOM 3686 N N . VAL E 1 37 ? 15.259 41.427 37.005 1.00 24.78 37 VAL E N 1
ATOM 3687 C CA . VAL E 1 37 ? 14.534 40.404 37.761 1.00 23.30 37 VAL E CA 1
ATOM 3688 C C . VAL E 1 37 ? 14.198 40.761 39.210 1.00 22.43 37 VAL E C 1
ATOM 3689 O O . VAL E 1 37 ? 15.064 41.141 40.003 1.00 24.74 37 VAL E O 1
ATOM 3693 N N . ALA E 1 38 ? 12.922 40.626 39.549 1.00 21.97 38 ALA E N 1
ATOM 3694 C CA . ALA E 1 38 ? 12.457 40.890 40.897 1.00 22.50 38 ALA E CA 1
ATOM 3695 C C . ALA E 1 38 ? 11.838 39.598 41.386 1.00 25.46 38 ALA E C 1
ATOM 3696 O O . ALA E 1 38 ? 11.025 38.981 40.684 1.00 23.27 38 ALA E O 1
ATOM 3698 N N . VAL E 1 39 ? 12.224 39.201 42.595 1.00 24.32 39 VAL E N 1
ATOM 3699 C CA . VAL E 1 39 ? 11.732 37.975 43.197 1.00 22.91 39 VAL E CA 1
ATOM 3700 C C . VAL E 1 39 ? 11.194 38.309 44.561 1.00 23.26 39 VAL E C 1
ATOM 3701 O O . VAL E 1 39 ? 11.806 39.062 45.314 1.00 24.42 39 VAL E O 1
ATOM 3705 N N . HIS E 1 40 ? 10.047 37.736 44.890 1.00 22.53 40 HIS E N 1
ATOM 3706 C CA . HIS E 1 40 ? 9.423 38.018 46.167 1.00 22.04 40 HIS E CA 1
ATOM 3707 C C . HIS E 1 40 ? 8.748 36.785 46.730 1.00 21.37 40 HIS E C 1
ATOM 3708 O O . HIS E 1 40 ? 8.043 36.089 46.005 1.00 23.31 40 HIS E O 1
ATOM 3715 N N . ILE E 1 41 ? 8.970 36.502 48.013 1.00 19.50 41 ILE E N 1
ATOM 3716 C CA . ILE E 1 41 ? 8.281 35.377 48.631 1.00 17.72 41 ILE E CA 1
ATOM 3717 C C . ILE E 1 41 ? 7.655 35.847 49.927 1.00 20.11 41 ILE E C 1
ATOM 3718 O O . ILE E 1 41 ? 8.300 36.503 50.745 1.00 21.51 41 ILE E O 1
ATOM 3723 N N . ASN E 1 42 ? 6.374 35.545 50.072 1.00 17.99 42 ASN E N 1
ATOM 3724 C CA . ASN E 1 42 ? 5.575 35.916 51.235 1.00 18.37 42 ASN E CA 1
ATOM 3725 C C . ASN E 1 42 ? 5.274 34.622 51.981 1.00 17.38 42 ASN E C 1
ATOM 3726 O O . ASN E 1 42 ? 4.526 33.776 51.500 1.00 19.62 42 ASN E O 1
ATOM 3731 N N . THR E 1 43 ? 5.871 34.461 53.161 1.00 20.52 43 THR E N 1
ATOM 3732 C CA . THR E 1 43 ? 5.695 33.235 53.937 1.00 18.73 43 THR E CA 1
ATOM 3733 C C . THR E 1 43 ? 4.827 33.356 55.200 1.00 18.26 43 THR E C 1
ATOM 3734 O O . THR E 1 43 ? 4.295 34.418 55.508 1.00 20.62 43 THR E O 1
ATOM 3738 N N . ASP E 1 44 ? 4.704 32.247 55.926 1.00 20.10 44 ASP E N 1
ATOM 3739 C CA . ASP E 1 44 ? 3.944 32.214 57.176 1.00 20.51 44 ASP E CA 1
ATOM 3740 C C . ASP E 1 44 ? 2.519 32.710 56.966 1.00 23.85 44 ASP E C 1
ATOM 3741 O O . ASP E 1 44 ? 1.931 33.336 57.839 1.00 22.13 44 ASP E O 1
ATOM 3746 N N . GLN E 1 45 ? 1.962 32.400 55.801 1.00 23.04 45 GLN E N 1
ATOM 3747 C CA . GLN E 1 45 ? 0.615 32.830 55.456 1.00 22.71 45 GLN E CA 1
ATOM 3748 C C . GLN E 1 45 ? -0.470 31.808 55.736 1.00 23.66 45 GLN E C 1
ATOM 3749 O O . GLN E 1 45 ? -0.245 30.592 55.669 1.00 24.28 45 GLN E O 1
ATOM 3755 N N . GLN E 1 46 ? -1.667 32.301 56.053 1.00 21.74 46 GLN E N 1
ATOM 3756 C CA . GLN E 1 46 ? -2.776 31.396 56.254 1.00 23.60 46 GLN E CA 1
ATOM 3757 C C . GLN E 1 46 ? -3.144 31.041 54.835 1.00 26.35 46 GLN E C 1
ATOM 3758 O O . GLN E 1 46 ? -3.592 31.900 54.071 1.00 26.96 46 GLN E O 1
ATOM 3764 N N . LEU E 1 47 ? -2.949 29.781 54.488 1.00 25.18 47 LEU E N 1
ATOM 3765 C CA . LEU E 1 47 ? -3.211 29.316 53.138 1.00 24.91 47 LEU E CA 1
ATOM 3766 C C . LEU E 1 47 ? -3.659 27.872 53.133 1.00 25.58 47 LEU E C 1
ATOM 3767 O O . LEU E 1 47 ? -3.034 26.999 53.741 1.00 24.93 47 LEU E O 1
ATOM 3772 N N . SER E 1 48 ? -4.750 27.623 52.436 1.00 23.48 48 SER E N 1
ATOM 3773 C CA . SER E 1 48 ? -5.300 26.295 52.320 1.00 24.28 48 SER E CA 1
ATOM 3774 C C . SER E 1 48 ? -5.322 25.921 50.845 1.00 25.23 48 SER E C 1
ATOM 3775 O O . SER E 1 48 ? -5.628 26.759 50.001 1.00 27.11 48 SER E O 1
ATOM 3778 N N . PHE E 1 49 ? -4.973 24.676 50.537 1.00 19.40 49 PHE E N 1
ATOM 3779 C CA . PHE E 1 49 ? -4.967 24.197 49.161 1.00 17.60 49 PHE E CA 1
ATOM 3780 C C . PHE E 1 49 ? -5.653 22.850 49.174 1.00 22.70 49 PHE E C 1
ATOM 3781 O O . PHE E 1 49 ? -5.193 21.919 49.839 1.00 22.41 49 PHE E O 1
ATOM 3789 N N . GLY E 1 50 ? -6.768 22.744 48.459 1.00 19.21 50 GLY E N 1
ATOM 3790 C CA . GLY E 1 50 ? -7.482 21.485 48.431 1.00 22.08 50 GLY E CA 1
ATOM 3791 C C . GLY E 1 50 ? -8.143 21.185 49.770 1.00 23.30 50 GLY E C 1
ATOM 3792 O O . GLY E 1 50 ? -8.346 20.018 50.112 1.00 31.15 50 GLY E O 1
ATOM 3793 N N . GLY E 1 51 ? -8.465 22.229 50.526 1.00 25.67 51 GLY E N 1
ATOM 3794 C CA . GLY E 1 51 ? -9.123 22.067 51.815 1.00 29.22 51 GLY E CA 1
ATOM 3795 C C . GLY E 1 51 ? -8.228 21.572 52.934 1.00 30.32 51 GLY E C 1
ATOM 3796 O O . GLY E 1 51 ? -8.709 21.080 53.958 1.00 32.87 51 GLY E O 1
ATOM 3797 N N . SER E 1 52 ? -6.924 21.710 52.728 1.00 28.92 52 SER E N 1
ATOM 3798 C CA . SER E 1 52 ? -5.913 21.280 53.690 1.00 26.00 52 SER E CA 1
ATOM 3799 C C . SER E 1 52 ? -4.846 22.355 53.840 1.00 25.57 52 SER E C 1
ATOM 3800 O O . SER E 1 52 ? -4.447 22.981 52.851 1.00 23.72 52 SER E O 1
ATOM 3803 N N . THR E 1 53 ? -4.383 22.582 55.071 1.00 25.72 53 THR E N 1
ATOM 3804 C CA . THR E 1 53 ? -3.351 23.584 55.310 1.00 21.71 53 THR E CA 1
ATOM 3805 C C . THR E 1 53 ? -1.930 23.027 55.292 1.00 19.30 53 THR E C 1
ATOM 3806 O O . THR E 1 53 ? -0.989 23.682 55.775 1.00 21.73 53 THR E O 1
ATOM 3810 N N . ASN E 1 54 ? -1.775 21.827 54.737 1.00 22.68 54 ASN E N 1
ATOM 3811 C CA . ASN E 1 54 ? -0.449 21.235 54.592 1.00 21.11 54 ASN E CA 1
ATOM 3812 C C . ASN E 1 54 ? 0.265 22.115 53.566 1.00 22.65 54 ASN E C 1
ATOM 3813 O O . ASN E 1 54 ? -0.394 22.810 52.776 1.00 21.60 54 ASN E O 1
ATOM 3818 N N . PRO E 1 55 ? 1.612 22.124 53.582 1.00 19.98 55 PRO E N 1
ATOM 3819 C CA . PRO E 1 55 ? 2.459 22.912 52.677 1.00 17.48 55 PRO E CA 1
ATOM 3820 C C . PRO E 1 55 ? 1.918 23.076 51.255 1.00 18.38 55 PRO E C 1
ATOM 3821 O O . PRO E 1 55 ? 1.680 22.101 50.546 1.00 19.11 55 PRO E O 1
ATOM 3825 N N . ALA E 1 56 ? 1.734 24.335 50.863 1.00 19.50 56 ALA E N 1
ATOM 3826 C CA . ALA E 1 56 ? 1.215 24.695 49.541 1.00 16.78 56 ALA E CA 1
ATOM 3827 C C . ALA E 1 56 ? 1.654 26.125 49.230 1.00 16.20 56 ALA E C 1
ATOM 3828 O O . ALA E 1 56 ? 2.136 26.830 50.119 1.00 17.29 56 ALA E O 1
ATOM 3830 N N . ALA E 1 57 ? 1.481 26.554 47.975 1.00 14.68 57 ALA E N 1
ATOM 3831 C CA . ALA E 1 57 ? 1.868 27.920 47.597 1.00 15.92 57 ALA E CA 1
ATOM 3832 C C . ALA E 1 57 ? 1.222 28.291 46.279 1.00 16.10 57 ALA E C 1
ATOM 3833 O O . ALA E 1 57 ? 0.794 27.428 45.529 1.00 17.74 57 ALA E O 1
ATOM 3835 N N . PHE E 1 58 ? 1.139 29.586 46.008 1.00 18.58 58 PHE E N 1
ATOM 3836 C CA . PHE E 1 58 ? 0.633 30.009 44.714 1.00 14.94 58 PHE E CA 1
ATOM 3837 C C . PHE E 1 58 ? 1.305 31.345 44.441 1.00 14.65 58 PHE E C 1
ATOM 3838 O O . PHE E 1 58 ? 1.631 32.103 45.357 1.00 15.19 58 PHE E O 1
ATOM 3846 N N . GLY E 1 59 ? 1.530 31.638 43.168 1.00 12.71 59 GLY E N 1
ATOM 3847 C CA . GLY E 1 59 ? 2.200 32.878 42.869 1.00 15.73 59 GLY E CA 1
ATOM 3848 C C . GLY E 1 59 ? 2.029 33.236 41.427 1.00 15.04 59 GLY E C 1
ATOM 3849 O O . GLY E 1 59 ? 1.220 32.636 40.728 1.00 16.93 59 GLY E O 1
ATOM 3850 N N . THR E 1 60 ? 2.829 34.198 40.987 1.00 14.38 60 THR E N 1
ATOM 3851 C CA . THR E 1 60 ? 2.736 34.689 39.623 1.00 15.85 60 THR E CA 1
ATOM 3852 C C . THR E 1 60 ? 4.096 34.989 39.055 1.00 15.27 60 THR E C 1
ATOM 3853 O O . THR E 1 60 ? 4.987 35.422 39.780 1.00 18.52 60 THR E O 1
ATOM 3857 N N . LEU E 1 61 ? 4.274 34.726 37.768 1.00 15.91 61 LEU E N 1
ATOM 3858 C CA . LEU E 1 61 ? 5.518 35.075 37.100 1.00 19.04 61 LEU E CA 1
ATOM 3859 C C . LEU E 1 61 ? 5.043 35.976 35.959 1.00 18.79 61 LEU E C 1
ATOM 3860 O O . LEU E 1 61 ? 4.262 35.547 35.123 1.00 17.93 61 LEU E O 1
ATOM 3865 N N . MET E 1 62 ? 5.453 37.240 35.968 1.00 17.68 62 MET E N 1
ATOM 3866 C CA . MET E 1 62 ? 5.062 38.157 34.898 1.00 20.20 62 MET E CA 1
ATOM 3867 C C . MET E 1 62 ? 6.290 38.662 34.177 1.00 19.50 62 MET E C 1
ATOM 3868 O O . MET E 1 62 ? 7.341 38.856 34.782 1.00 19.88 62 MET E O 1
ATOM 3873 N N . SER E 1 63 ? 6.169 38.859 32.874 1.00 17.98 63 SER E N 1
ATOM 3874 C CA . SER E 1 63 ? 7.319 39.304 32.095 1.00 21.97 63 SER E CA 1
ATOM 3875 C C . SER E 1 63 ? 6.887 40.006 30.826 1.00 23.06 63 SER E C 1
ATOM 3876 O O . SER E 1 63 ? 5.892 39.621 30.215 1.00 23.26 63 SER E O 1
ATOM 3879 N N . ILE E 1 64 ? 7.629 41.051 30.448 1.00 22.80 64 ILE E N 1
ATOM 3880 C CA . ILE E 1 64 ? 7.332 41.762 29.214 1.00 24.40 64 ILE E CA 1
ATOM 3881 C C . ILE E 1 64 ? 8.021 40.900 28.181 1.00 25.04 64 ILE E C 1
ATOM 3882 O O . ILE E 1 64 ? 9.209 41.083 27.880 1.00 27.70 64 ILE E O 1
ATOM 3887 N N . GLY E 1 65 ? 7.281 39.913 27.691 1.00 25.96 65 GLY E N 1
ATOM 3888 C CA . GLY E 1 65 ? 7.824 38.984 26.719 1.00 25.78 65 GLY E CA 1
ATOM 3889 C C . GLY E 1 65 ? 8.316 37.666 27.305 1.00 25.76 65 GLY E C 1
ATOM 3890 O O . GLY E 1 65 ? 8.701 37.581 28.472 1.00 25.85 65 GLY E O 1
ATOM 3891 N N . GLY E 1 66 ? 8.299 36.629 26.484 1.00 24.07 66 GLY E N 1
ATOM 3892 C CA . GLY E 1 66 ? 8.776 35.330 26.930 1.00 24.42 66 GLY E CA 1
ATOM 3893 C C . GLY E 1 66 ? 7.704 34.406 27.473 1.00 21.53 66 GLY E C 1
ATOM 3894 O O . GLY E 1 66 ? 7.933 33.203 27.638 1.00 24.21 66 GLY E O 1
ATOM 3895 N N . ILE E 1 67 ? 6.533 34.958 27.744 1.00 21.44 67 ILE E N 1
ATOM 3896 C CA . ILE E 1 67 ? 5.434 34.162 28.263 1.00 19.87 67 ILE E CA 1
ATOM 3897 C C . ILE E 1 67 ? 4.307 34.023 27.243 1.00 21.65 67 ILE E C 1
ATOM 3898 O O . ILE E 1 67 ? 3.815 35.007 26.686 1.00 21.60 67 ILE E O 1
ATOM 3903 N N . GLU E 1 68 ? 3.907 32.783 26.992 1.00 19.10 68 GLU E N 1
ATOM 3904 C CA . GLU E 1 68 ? 2.837 32.471 26.045 1.00 22.08 68 GLU E CA 1
ATOM 3905 C C . GLU E 1 68 ? 2.580 30.967 26.150 1.00 20.49 68 GLU E C 1
ATOM 3906 O O . GLU E 1 68 ? 3.467 30.218 26.577 1.00 20.97 68 GLU E O 1
ATOM 3912 N N . PRO E 1 69 ? 1.379 30.504 25.770 1.00 21.63 69 PRO E N 1
ATOM 3913 C CA . PRO E 1 69 ? 1.071 29.076 25.852 1.00 20.64 69 PRO E CA 1
ATOM 3914 C C . PRO E 1 69 ? 2.180 28.107 25.429 1.00 22.35 69 PRO E C 1
ATOM 3915 O O . PRO E 1 69 ? 2.476 27.154 26.155 1.00 21.15 69 PRO E O 1
ATOM 3919 N N . SER E 1 70 ? 2.788 28.334 24.266 1.00 20.86 70 SER E N 1
ATOM 3920 C CA . SER E 1 70 ? 3.831 27.443 23.772 1.00 23.90 70 SER E CA 1
ATOM 3921 C C . SER E 1 70 ? 5.128 27.429 24.577 1.00 24.85 70 SER E C 1
ATOM 3922 O O . SER E 1 70 ? 6.001 26.605 24.321 1.00 27.75 70 SER E O 1
ATOM 3925 N N . ARG E 1 71 ? 5.260 28.319 25.556 1.00 20.81 71 ARG E N 1
ATOM 3926 C CA . ARG E 1 71 ? 6.481 28.367 26.347 1.00 21.12 71 ARG E CA 1
ATOM 3927 C C . ARG E 1 71 ? 6.243 28.040 27.824 1.00 22.92 71 ARG E C 1
ATOM 3928 O O . ARG E 1 71 ? 7.173 27.679 28.544 1.00 23.43 71 ARG E O 1
ATOM 3936 N N . ASN E 1 72 ? 5.004 28.188 28.268 1.00 21.72 72 ASN E N 1
ATOM 3937 C CA . ASN E 1 72 ? 4.681 27.972 29.681 1.00 19.01 72 ASN E CA 1
ATOM 3938 C C . ASN E 1 72 ? 4.889 26.588 30.287 1.00 19.40 72 ASN E C 1
ATOM 3939 O O . ASN E 1 72 ? 5.170 26.491 31.474 1.00 18.74 72 ASN E O 1
ATOM 3944 N N . ARG E 1 73 ? 4.744 25.520 29.508 1.00 19.45 73 ARG E N 1
ATOM 3945 C CA . ARG E 1 73 ? 4.942 24.188 30.075 1.00 21.55 73 ARG E CA 1
ATOM 3946 C C . ARG E 1 73 ? 6.403 24.007 30.468 1.00 21.85 73 ARG E C 1
ATOM 3947 O O . ARG E 1 73 ? 6.713 23.411 31.502 1.00 20.48 73 ARG E O 1
ATOM 3955 N N . ASP E 1 74 ? 7.310 24.517 29.646 1.00 22.37 74 ASP E N 1
ATOM 3956 C CA . ASP E 1 74 ? 8.725 24.412 29.979 1.00 24.53 74 ASP E CA 1
ATOM 3957 C C . ASP E 1 74 ? 9.067 25.350 31.151 1.00 23.02 74 ASP E C 1
ATOM 3958 O O . ASP E 1 74 ? 9.883 25.007 32.006 1.00 21.43 74 ASP E O 1
ATOM 3963 N N . HIS E 1 75 ? 8.446 26.532 31.198 1.00 17.98 75 HIS E N 1
ATOM 3964 C CA . HIS E 1 75 ? 8.710 27.451 32.296 1.00 18.21 75 HIS E CA 1
ATOM 3965 C C . HIS E 1 75 ? 8.251 26.760 33.574 1.00 17.42 75 HIS E C 1
ATOM 3966 O O . HIS E 1 75 ? 8.921 26.808 34.600 1.00 19.79 75 HIS E O 1
ATOM 3973 N N . SER E 1 76 ? 7.086 26.117 33.496 1.00 17.67 76 SER E N 1
ATOM 3974 C CA . SER E 1 76 ? 6.503 25.455 34.669 1.00 16.91 76 SER E CA 1
ATOM 3975 C C . SER E 1 76 ? 7.353 24.301 35.165 1.00 20.07 76 SER E C 1
ATOM 3976 O O . SER E 1 76 ? 7.552 24.133 36.373 1.00 20.09 76 SER E O 1
ATOM 3979 N N . ALA E 1 77 ? 7.846 23.505 34.228 1.00 20.74 77 ALA E N 1
ATOM 3980 C CA . ALA E 1 77 ? 8.675 22.358 34.596 1.00 17.95 77 ALA E CA 1
ATOM 3981 C C . ALA E 1 77 ? 9.902 22.817 35.383 1.00 20.59 77 ALA E C 1
ATOM 3982 O O . ALA E 1 77 ? 10.212 22.275 36.447 1.00 22.96 77 ALA E O 1
ATOM 3984 N N . LYS E 1 78 ? 10.594 23.827 34.868 1.00 18.96 78 LYS E N 1
ATOM 3985 C CA . LYS E 1 78 ? 11.789 24.331 35.514 1.00 18.54 78 LYS E CA 1
ATOM 3986 C C . LYS E 1 78 ? 11.477 25.018 36.827 1.00 18.99 78 LYS E C 1
ATOM 3987 O O . LYS E 1 78 ? 12.155 24.811 37.825 1.00 18.11 78 LYS E O 1
ATOM 3993 N N . LEU E 1 79 ? 10.455 25.864 36.830 1.00 17.43 79 LEU E N 1
ATOM 3994 C CA . LEU E 1 79 ? 10.099 26.567 38.045 1.00 16.81 79 LEU E CA 1
ATOM 3995 C C . LEU E 1 79 ? 9.606 25.637 39.149 1.00 18.68 79 LEU E C 1
ATOM 3996 O O . LEU E 1 79 ? 9.995 25.804 40.307 1.00 20.99 79 LEU E O 1
ATOM 4001 N N . PHE E 1 80 ? 8.771 24.659 38.811 1.00 18.11 80 PHE E N 1
ATOM 4002 C CA . PHE E 1 80 ? 8.266 23.761 39.841 1.00 18.85 80 PHE E CA 1
ATOM 4003 C C . PHE E 1 80 ? 9.384 22.887 40.374 1.00 20.28 80 PHE E C 1
ATOM 4004 O O . PHE E 1 80 ? 9.435 22.598 41.565 1.00 20.47 80 PHE E O 1
ATOM 4012 N 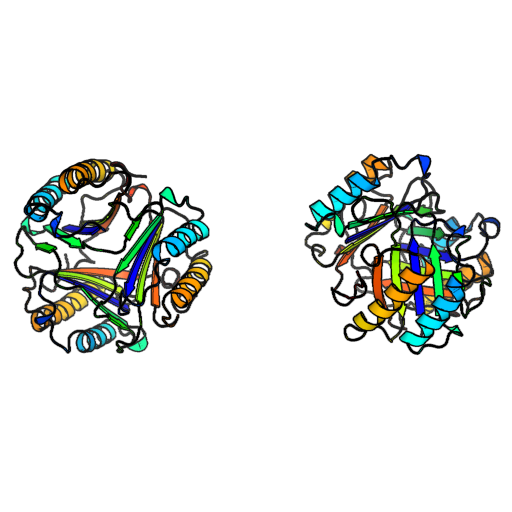N . ASP E 1 81 ? 10.270 22.466 39.485 1.00 19.60 81 ASP E N 1
ATOM 4013 C CA . ASP E 1 81 ? 11.408 21.649 39.879 1.00 23.50 81 ASP E CA 1
ATOM 4014 C C . ASP E 1 81 ? 12.207 22.403 40.947 1.00 22.00 81 ASP E C 1
ATOM 4015 O O . ASP E 1 81 ? 12.554 21.863 42.020 1.00 19.43 81 ASP E O 1
ATOM 4020 N N . HIS E 1 82 ? 12.474 23.672 40.658 1.00 21.34 82 HIS E N 1
ATOM 4021 C CA . HIS E 1 82 ? 13.213 24.544 41.542 1.00 21.50 82 HIS E CA 1
ATOM 4022 C C . HIS E 1 82 ? 12.512 24.811 42.880 1.00 21.18 82 HIS E C 1
ATOM 4023 O O . HIS E 1 82 ? 13.116 24.712 43.954 1.00 20.41 82 HIS E O 1
ATOM 4030 N N . LEU E 1 83 ? 11.235 25.173 42.823 1.00 21.75 83 LEU E N 1
ATOM 4031 C CA . LEU E 1 83 ? 10.496 25.439 44.052 1.00 20.17 83 LEU E CA 1
ATOM 4032 C C . LEU E 1 83 ? 10.389 24.217 44.945 1.00 19.35 83 LEU E C 1
ATOM 4033 O O . LEU E 1 83 ? 10.464 24.336 46.167 1.00 17.48 83 LEU E O 1
ATOM 4038 N N . ASN E 1 84 ? 10.176 23.053 44.348 1.00 19.73 84 ASN E N 1
ATOM 4039 C CA . ASN E 1 84 ? 10.045 21.814 45.116 1.00 23.25 84 ASN E CA 1
ATOM 4040 C C . ASN E 1 84 ? 11.382 21.508 45.789 1.00 25.59 84 ASN E C 1
ATOM 4041 O O . ASN E 1 84 ? 11.429 21.153 46.968 1.00 25.09 84 ASN E O 1
ATOM 4046 N N . THR E 1 85 ? 12.469 21.674 45.049 1.00 23.08 85 THR E N 1
ATOM 4047 C CA . THR E 1 85 ? 13.789 21.417 45.608 1.00 21.39 85 THR E CA 1
ATOM 4048 C C . THR E 1 85 ? 14.163 22.366 46.744 1.00 23.79 85 THR E C 1
ATOM 4049 O O . THR E 1 85 ? 14.662 21.930 47.786 1.00 23.02 85 THR E O 1
ATOM 4053 N N . LYS E 1 86 ? 13.900 23.659 46.568 1.00 17.71 86 LYS E N 1
ATOM 4054 C CA . LYS E 1 86 ? 14.273 24.633 47.586 1.00 20.01 86 LYS E CA 1
ATOM 4055 C C . LYS E 1 86 ? 13.322 24.687 48.778 1.00 20.30 86 LYS E C 1
ATOM 4056 O O . LYS E 1 86 ? 13.763 24.867 49.905 1.00 23.17 86 LYS E O 1
ATOM 4062 N N . LEU E 1 87 ? 12.030 24.489 48.524 1.00 20.54 87 LEU E N 1
ATOM 4063 C CA . LEU E 1 87 ? 11.011 24.592 49.569 1.00 17.68 87 LEU E CA 1
ATOM 4064 C C . LEU E 1 87 ? 10.404 23.306 50.110 1.00 18.02 87 LEU E C 1
ATOM 4065 O O . LEU E 1 87 ? 9.815 23.315 51.186 1.00 19.62 87 LEU E O 1
ATOM 4070 N N . GLY E 1 88 ? 10.525 22.208 49.369 1.00 18.21 88 GLY E N 1
ATOM 4071 C CA . GLY E 1 88 ? 9.950 20.951 49.825 1.00 19.17 88 GLY E CA 1
ATOM 4072 C C . GLY E 1 88 ? 8.457 20.823 49.621 1.00 19.19 88 GLY E C 1
ATOM 4073 O O . GLY E 1 88 ? 7.833 19.867 50.095 1.00 18.38 88 GLY E O 1
ATOM 4074 N N . ILE E 1 89 ? 7.856 21.786 48.922 1.00 18.70 89 ILE E N 1
ATOM 4075 C CA . ILE E 1 89 ? 6.419 21.741 48.676 1.00 18.81 89 ILE E CA 1
ATOM 4076 C C . ILE E 1 89 ? 6.087 20.847 47.488 1.00 19.58 89 ILE E C 1
ATOM 4077 O O . ILE E 1 89 ? 6.719 20.931 46.434 1.00 20.02 89 ILE E O 1
ATOM 4082 N N . PRO E 1 90 ? 5.087 19.972 47.640 1.00 19.99 90 PRO E N 1
ATOM 4083 C CA . PRO E 1 90 ? 4.656 19.051 46.581 1.00 23.63 90 PRO E CA 1
ATOM 4084 C C . PRO E 1 90 ? 4.312 19.843 45.325 1.00 21.00 90 PRO E C 1
ATOM 4085 O O . PRO E 1 90 ? 3.652 20.873 45.421 1.00 23.86 90 PRO E O 1
ATOM 4089 N N . LYS E 1 91 ? 4.745 19.371 44.161 1.00 23.37 91 LYS E N 1
ATOM 4090 C CA . LYS E 1 91 ? 4.459 20.095 42.917 1.00 25.34 91 LYS E CA 1
ATOM 4091 C C . LYS E 1 91 ? 2.962 20.193 42.645 1.00 25.18 91 LYS E C 1
ATOM 4092 O O . LYS E 1 91 ? 2.510 21.105 41.922 1.00 17.64 91 LYS E O 1
ATOM 4098 N N . ASN E 1 92 ? 2.184 19.272 43.217 1.00 22.18 92 ASN E N 1
ATOM 4099 C CA . ASN E 1 92 ? 0.745 19.285 42.998 1.00 19.25 92 ASN E CA 1
ATOM 4100 C C . ASN E 1 92 ? -0.001 20.168 43.991 1.00 18.15 92 ASN E C 1
ATOM 4101 O O . ASN E 1 92 ? -1.229 20.194 44.005 1.00 19.25 92 ASN E O 1
ATOM 4106 N N . ARG E 1 93 ? 0.750 20.915 44.798 1.00 16.63 93 ARG E N 1
ATOM 4107 C CA . ARG E 1 93 ? 0.147 21.823 45.748 1.00 16.69 93 ARG E CA 1
ATOM 4108 C C . ARG E 1 93 ? 0.656 23.246 45.531 1.00 13.84 93 ARG E C 1
ATOM 4109 O O . ARG E 1 93 ? 0.734 24.044 46.451 1.00 15.49 93 ARG E O 1
ATOM 4117 N N . MET E 1 94 ? 0.997 23.550 44.282 1.00 14.88 94 MET E N 1
ATOM 4118 C CA . MET E 1 94 ? 1.443 24.902 43.948 1.00 15.59 94 MET E CA 1
ATOM 4119 C C . MET E 1 94 ? 0.822 25.330 42.615 1.00 16.86 94 MET E C 1
ATOM 4120 O O . MET E 1 94 ? 0.667 24.518 41.709 1.00 15.14 94 MET E O 1
ATOM 4125 N N . TYR E 1 95 ? 0.477 26.612 42.501 1.00 17.61 95 TYR E N 1
ATOM 4126 C CA . TYR E 1 95 ? -0.097 27.141 41.256 1.00 17.46 95 TYR E CA 1
ATOM 4127 C C . TYR E 1 95 ? 0.736 28.347 40.877 1.00 15.17 95 TYR E C 1
ATOM 4128 O O . TYR E 1 95 ? 1.082 29.149 41.740 1.00 15.47 95 TYR E O 1
ATOM 4137 N N . ILE E 1 96 ? 1.057 28.479 39.606 1.00 12.84 96 ILE E N 1
ATOM 4138 C CA . ILE E 1 96 ? 1.780 29.676 39.178 1.00 17.30 96 ILE E CA 1
ATOM 4139 C C . ILE E 1 96 ? 1.025 30.283 38.003 1.00 14.26 96 ILE E C 1
ATOM 4140 O O . ILE E 1 96 ? 0.777 29.615 37.002 1.00 15.22 96 ILE E O 1
ATOM 4145 N N . HIS E 1 97 ? 0.643 31.549 38.126 1.00 13.78 97 HIS E N 1
ATOM 4146 C CA . HIS E 1 97 ? -0.045 32.202 37.028 1.00 13.45 97 HIS E CA 1
ATOM 4147 C C . HIS E 1 97 ? 0.990 32.921 36.180 1.00 12.42 97 HIS E C 1
ATOM 4148 O O . HIS E 1 97 ? 1.701 33.814 36.670 1.00 13.54 97 HIS E O 1
ATOM 4155 N N . PHE E 1 98 ? 1.059 32.533 34.909 1.00 12.57 98 PHE E N 1
ATOM 4156 C CA . PHE E 1 98 ? 1.995 33.116 33.962 1.00 13.60 98 PHE E CA 1
ATOM 4157 C C . PHE E 1 98 ? 1.286 34.273 33.274 1.00 15.44 98 PHE E C 1
ATOM 4158 O O . PHE E 1 98 ? 0.203 34.114 32.735 1.00 17.11 98 PHE E O 1
ATOM 4166 N N . VAL E 1 99 ? 1.939 35.424 33.273 1.00 14.80 99 VAL E N 1
ATOM 4167 C CA . VAL E 1 99 ? 1.356 36.630 32.702 1.00 15.74 99 VAL E CA 1
ATOM 4168 C C . VAL E 1 99 ? 2.348 37.343 31.800 1.00 18.48 99 VAL E C 1
ATOM 4169 O O . VAL E 1 99 ? 3.454 37.695 32.238 1.00 18.04 99 VAL E O 1
ATOM 4173 N N . ASN E 1 100 ? 1.967 37.570 30.541 1.00 17.28 100 ASN E N 1
ATOM 4174 C CA . ASN E 1 100 ? 2.867 38.265 29.625 1.00 18.05 100 ASN E CA 1
ATOM 4175 C C . ASN E 1 100 ? 2.397 39.695 29.601 1.00 17.73 100 ASN E C 1
ATOM 4176 O O . ASN E 1 100 ? 1.253 39.976 29.253 1.00 19.45 100 ASN E O 1
ATOM 4181 N N . LEU E 1 101 ? 3.288 40.581 30.013 1.00 20.48 101 LEU E N 1
ATOM 4182 C CA . LEU E 1 101 ? 2.984 41.998 30.110 1.00 22.28 101 LEU E CA 1
ATOM 4183 C C . LEU E 1 101 ? 3.318 42.841 28.899 1.00 25.32 101 LEU E C 1
ATOM 4184 O O . LEU E 1 101 ? 4.311 42.606 28.227 1.00 25.74 101 LEU E O 1
ATOM 4189 N N . ASN E 1 102 ? 2.465 43.833 28.651 1.00 26.81 102 ASN E N 1
ATOM 4190 C CA . ASN E 1 102 ? 2.681 44.785 27.569 1.00 25.84 102 ASN E CA 1
ATOM 4191 C C . ASN E 1 102 ? 3.582 45.839 28.181 1.00 24.47 102 ASN E C 1
ATOM 4192 O O . ASN E 1 102 ? 3.302 46.345 29.265 1.00 23.26 102 ASN E O 1
ATOM 4197 N N . GLY E 1 103 ? 4.670 46.158 27.495 1.00 25.63 103 GLY E N 1
ATOM 4198 C CA . GLY E 1 103 ? 5.600 47.137 28.019 1.00 28.39 103 GLY E CA 1
ATOM 4199 C C . GLY E 1 103 ? 4.909 48.424 28.407 1.00 31.13 103 GLY E C 1
ATOM 4200 O O . GLY E 1 103 ? 5.188 48.997 29.457 1.00 31.14 103 GLY E O 1
ATOM 4201 N N . ASP E 1 104 ? 3.990 48.874 27.556 1.00 34.21 104 ASP E N 1
ATOM 4202 C CA . ASP E 1 104 ? 3.261 50.105 27.826 1.00 34.88 104 ASP E CA 1
ATOM 4203 C C . ASP E 1 104 ? 2.500 50.025 29.145 1.00 34.03 104 ASP E C 1
ATOM 4204 O O . ASP E 1 104 ? 2.025 51.041 29.647 1.00 33.48 104 ASP E O 1
ATOM 4209 N N . ASP E 1 105 ? 2.381 48.814 29.697 1.00 31.72 105 ASP E N 1
ATOM 4210 C CA . ASP E 1 105 ? 1.672 48.602 30.969 1.00 32.58 105 ASP E CA 1
ATOM 4211 C C . ASP E 1 105 ? 2.596 48.438 32.170 1.00 29.65 105 ASP E C 1
ATOM 4212 O O . ASP E 1 105 ? 2.141 48.133 33.275 1.00 31.03 105 ASP E O 1
ATOM 4217 N N . VAL E 1 106 ? 3.892 48.642 31.967 1.00 28.73 106 VAL E N 1
ATOM 4218 C CA . VAL E 1 106 ? 4.846 48.480 33.054 1.00 25.06 106 VAL E CA 1
ATOM 4219 C C . VAL E 1 106 ? 5.649 49.745 33.317 1.00 27.50 106 VAL E C 1
ATOM 4220 O O . VAL E 1 106 ? 6.232 50.317 32.407 1.00 28.71 106 VAL E O 1
ATOM 4224 N N . GLY E 1 107 ? 5.676 50.149 34.579 1.00 28.47 107 GLY E N 1
ATOM 4225 C CA . GLY E 1 107 ? 6.405 51.333 34.977 1.00 30.53 107 GLY E CA 1
ATOM 4226 C C . GLY E 1 107 ? 7.691 50.994 35.692 1.00 33.71 107 GLY E C 1
ATOM 4227 O O . GLY E 1 107 ? 7.706 50.212 36.651 1.00 34.83 107 GLY E O 1
ATOM 4228 N N . TRP E 1 108 ? 8.777 51.596 35.215 1.00 30.01 108 TRP E N 1
ATOM 4229 C CA . TRP E 1 108 ? 10.091 51.389 35.791 1.00 32.76 108 TRP E CA 1
ATOM 4230 C C . TRP E 1 108 ? 10.944 52.617 35.516 1.00 30.79 108 TRP E C 1
ATOM 4231 O O . TRP E 1 108 ? 10.920 53.169 34.408 1.00 32.77 108 TRP E O 1
ATOM 4242 N N . ASN E 1 109 ? 11.690 53.031 36.532 1.00 31.33 109 ASN E N 1
ATOM 4243 C CA . ASN E 1 109 ? 12.577 54.184 36.435 1.00 35.54 109 ASN E CA 1
ATOM 4244 C C . ASN E 1 109 ? 11.815 55.431 35.996 1.00 36.21 109 ASN E C 1
ATOM 4245 O O . ASN E 1 109 ? 12.315 56.213 35.194 1.00 36.82 109 ASN E O 1
ATOM 4250 N N . GLY E 1 110 ? 10.601 55.602 36.510 1.00 36.45 110 GLY E N 1
ATOM 4251 C CA . GLY E 1 110 ? 9.810 56.776 36.178 1.00 35.49 110 GLY E CA 1
ATOM 4252 C C . GLY E 1 110 ? 9.170 56.866 34.805 1.00 38.23 110 GLY E C 1
ATOM 4253 O O . GLY E 1 110 ? 8.500 57.861 34.507 1.00 41.38 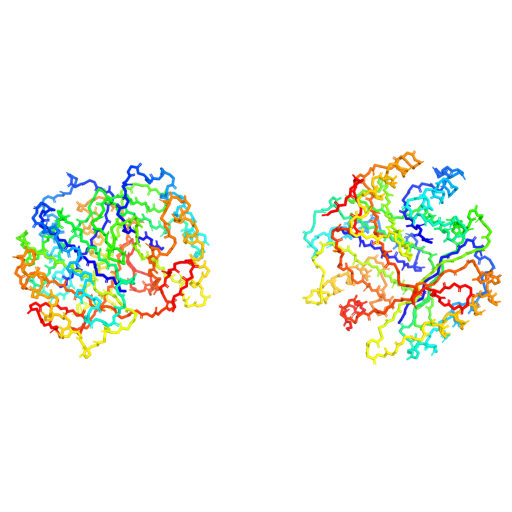110 GLY E O 1
ATOM 4254 N N . THR E 1 111 ? 9.376 55.866 33.955 1.00 33.12 111 THR E N 1
ATOM 4255 C CA . THR E 1 111 ? 8.775 55.872 32.625 1.00 35.38 111 THR E CA 1
ATOM 4256 C C . THR E 1 111 ? 8.093 54.519 32.380 1.00 34.74 111 THR E C 1
ATOM 4257 O O . THR E 1 111 ? 7.703 53.849 33.327 1.00 34.34 111 THR E O 1
ATOM 4261 N N . THR E 1 112 ? 7.933 54.133 31.118 1.00 35.35 112 THR E N 1
ATOM 4262 C CA . THR E 1 112 ? 7.309 52.861 30.781 1.00 34.07 112 THR E CA 1
ATOM 4263 C C . THR E 1 112 ? 7.972 52.279 29.558 1.00 37.06 112 THR E C 1
ATOM 4264 O O . THR E 1 112 ? 8.634 52.992 28.805 1.00 35.45 112 THR E O 1
ATOM 4268 N N . PHE E 1 113 ? 7.786 50.979 29.358 1.00 34.71 113 PHE E N 1
ATOM 4269 C CA . PHE E 1 113 ? 8.379 50.296 28.221 1.00 36.67 113 PHE E CA 1
ATOM 4270 C C . PHE E 1 113 ? 7.418 50.243 27.038 1.00 37.58 113 PHE E C 1
ATOM 4271 O O . PHE E 1 113 ? 7.455 49.237 26.298 1.00 35.55 113 PHE E O 1
ATOM 4280 N N . PRO F 1 1 ? -9.175 26.972 41.476 1.00 18.91 1 PRO F N 1
ATOM 4281 C CA . PRO F 1 1 ? -9.455 28.392 41.763 1.00 18.80 1 PRO F CA 1
ATOM 4282 C C . PRO F 1 1 ? -8.579 28.897 42.894 1.00 19.50 1 PRO F C 1
ATOM 4283 O O . PRO F 1 1 ? -8.095 28.108 43.722 1.00 21.52 1 PRO F O 1
ATOM 4287 N N . ILE F 1 2 ? -8.372 30.209 42.918 1.00 15.50 2 ILE F N 1
ATOM 4288 C CA . ILE F 1 2 ? -7.602 30.833 43.986 1.00 16.92 2 ILE F CA 1
ATOM 4289 C C . ILE F 1 2 ? -8.370 32.042 44.490 1.00 18.94 2 ILE F C 1
ATOM 4290 O O . ILE F 1 2 ? -8.847 32.858 43.710 1.00 15.68 2 ILE F O 1
ATOM 4295 N N . PHE F 1 3 ? -8.537 32.133 45.803 1.00 16.79 3 PHE F N 1
ATOM 4296 C CA . PHE F 1 3 ? -9.168 33.300 46.392 1.00 18.00 3 PHE F CA 1
ATOM 4297 C C . PHE F 1 3 ? -8.129 33.824 47.371 1.00 20.27 3 PHE F C 1
ATOM 4298 O O . PHE F 1 3 ? -7.771 33.116 48.320 1.00 22.17 3 PHE F O 1
ATOM 4306 N N . THR F 1 4 ? -7.637 35.035 47.130 1.00 20.41 4 THR F N 1
ATOM 4307 C CA . THR F 1 4 ? -6.618 35.676 47.984 1.00 21.19 4 THR F CA 1
ATOM 4308 C C . THR F 1 4 ? -7.107 37.042 48.476 1.00 25.25 4 THR F C 1
ATOM 4309 O O . THR F 1 4 ? -7.572 37.871 47.697 1.00 21.69 4 THR F O 1
ATOM 4313 N N . LEU F 1 5 ? -6.990 37.282 49.779 1.00 22.07 5 LEU F N 1
ATOM 4314 C CA . LEU F 1 5 ? -7.492 38.516 50.355 1.00 22.79 5 LEU F CA 1
ATOM 4315 C C . LEU F 1 5 ? -6.468 39.239 51.222 1.00 24.66 5 LEU F C 1
ATOM 4316 O O . LEU F 1 5 ? -5.754 38.595 51.983 1.00 26.80 5 LEU F O 1
ATOM 4321 N N . ASN F 1 6 ? -6.393 40.563 51.091 1.00 24.17 6 ASN F N 1
ATOM 4322 C CA . ASN F 1 6 ? -5.456 41.383 51.873 1.00 23.78 6 ASN F CA 1
ATOM 4323 C C . ASN F 1 6 ? -6.257 42.307 52.758 1.00 26.14 6 ASN F C 1
ATOM 4324 O O . ASN F 1 6 ? -7.213 42.936 52.305 1.00 26.97 6 ASN F O 1
ATOM 4329 N N . THR F 1 7 ? -5.869 42.420 54.019 1.00 25.44 7 THR F N 1
ATOM 4330 C CA . THR F 1 7 ? -6.641 43.268 54.909 1.00 25.14 7 THR F CA 1
ATOM 4331 C C . THR F 1 7 ? -5.826 43.850 56.057 1.00 27.34 7 THR F C 1
ATOM 4332 O O . THR F 1 7 ? -4.749 43.342 56.403 1.00 25.82 7 THR F O 1
ATOM 4336 N N . ASN F 1 8 ? -6.350 44.927 56.634 1.00 28.12 8 ASN F N 1
ATOM 4337 C CA . ASN F 1 8 ? -5.698 45.589 57.756 1.00 28.55 8 ASN F CA 1
ATOM 4338 C C . ASN F 1 8 ? -6.217 45.107 59.113 1.00 31.65 8 ASN F C 1
ATOM 4339 O O . ASN F 1 8 ? -5.815 45.639 60.155 1.00 32.80 8 ASN F O 1
ATOM 4344 N N . ILE F 1 9 ? -7.090 44.099 59.121 1.00 29.89 9 ILE F N 1
ATOM 4345 C CA . ILE F 1 9 ? -7.580 43.578 60.395 1.00 33.66 9 ILE F CA 1
ATOM 4346 C C . ILE F 1 9 ? -6.527 42.642 60.970 1.00 35.97 9 ILE F C 1
ATOM 4347 O O . ILE F 1 9 ? -5.735 42.067 60.228 1.00 35.41 9 ILE F O 1
ATOM 4352 N N . LYS F 1 10 ? -6.531 42.480 62.288 1.00 34.58 10 LYS F N 1
ATOM 4353 C CA . LYS F 1 10 ? -5.557 41.626 62.959 1.00 34.22 10 LYS F CA 1
ATOM 4354 C C . LYS F 1 10 ? -5.825 40.147 62.745 1.00 31.91 10 LYS F C 1
ATOM 4355 O O . LYS F 1 10 ? -6.971 39.715 62.640 1.00 33.59 10 LYS F O 1
ATOM 4357 N N . ALA F 1 11 ? -4.755 39.370 62.683 1.00 33.27 11 ALA F N 1
ATOM 4358 C CA . ALA F 1 11 ? -4.872 37.936 62.487 1.00 33.31 11 ALA F CA 1
ATOM 4359 C C . ALA F 1 11 ? -5.656 37.326 63.639 1.00 37.45 11 ALA F C 1
ATOM 4360 O O . ALA F 1 11 ? -6.291 36.288 63.485 1.00 36.16 11 ALA F O 1
ATOM 4362 N N . THR F 1 12 ? -5.609 37.985 64.795 1.00 43.02 12 THR F N 1
ATOM 4363 C CA . THR F 1 12 ? -6.298 37.505 65.987 1.00 47.28 12 THR F CA 1
ATOM 4364 C C . THR F 1 12 ? -7.817 37.603 65.876 1.00 49.07 12 THR F C 1
ATOM 4365 O O . THR F 1 12 ? -8.542 37.010 66.676 1.00 50.56 12 THR F O 1
ATOM 4369 N N . ASP F 1 13 ? -8.296 38.343 64.878 1.00 49.87 13 ASP F N 1
ATOM 4370 C CA . ASP F 1 13 ? -9.732 38.529 64.684 1.00 49.20 13 ASP F CA 1
ATOM 4371 C C . ASP F 1 13 ? -10.319 37.626 63.608 1.00 48.42 13 ASP F C 1
ATOM 4372 O O . ASP F 1 13 ? -11.531 37.403 63.562 1.00 51.23 13 ASP F O 1
ATOM 4377 N N . VAL F 1 14 ? -9.463 37.114 62.736 1.00 44.30 14 VAL F N 1
ATOM 4378 C CA . VAL F 1 14 ? -9.915 36.224 61.679 1.00 39.11 14 VAL F CA 1
ATOM 4379 C C . VAL F 1 14 ? -10.394 34.934 62.338 1.00 39.48 14 VAL F C 1
ATOM 4380 O O . VAL F 1 14 ? -9.655 34.314 63.099 1.00 41.01 14 VAL F O 1
ATOM 4384 N N . PRO F 1 15 ? -11.647 34.526 62.073 1.00 37.10 15 PRO F N 1
ATOM 4385 C CA . PRO F 1 15 ? -12.184 33.298 62.668 1.00 37.49 15 PRO F CA 1
ATOM 4386 C C . PRO F 1 15 ? -11.408 32.068 62.230 1.00 39.63 15 PRO F C 1
ATOM 4387 O O . PRO F 1 15 ? -10.859 32.025 61.130 1.00 38.61 15 PRO F O 1
ATOM 4391 N N . SER F 1 16 ? -11.369 31.060 63.095 1.00 40.20 16 SER F N 1
ATOM 4392 C CA . SER F 1 16 ? -10.632 29.840 62.799 1.00 40.53 16 SER F CA 1
ATOM 4393 C C . SER F 1 16 ? -11.220 29.044 61.642 1.00 39.63 16 SER F C 1
ATOM 4394 O O . SER F 1 16 ? -10.550 28.182 61.079 1.00 36.91 16 SER F O 1
ATOM 4397 N N . ASP F 1 17 ? -12.467 29.327 61.281 1.00 37.17 17 ASP F N 1
ATOM 4398 C CA . ASP F 1 17 ? -13.095 28.580 60.196 1.00 36.08 17 ASP F CA 1
ATOM 4399 C C . ASP F 1 17 ? -13.080 29.349 58.874 1.00 31.56 17 ASP F C 1
ATOM 4400 O O . ASP F 1 17 ? -13.685 28.925 57.894 1.00 32.50 17 ASP F O 1
ATOM 4405 N N . PHE F 1 18 ? -12.383 30.477 58.849 1.00 32.32 18 PHE F N 1
ATOM 4406 C CA . PHE F 1 18 ? -12.322 31.278 57.635 1.00 30.16 18 PHE F CA 1
ATOM 4407 C C . PHE F 1 18 ? -11.826 30.523 56.395 1.00 31.91 18 PHE F C 1
ATOM 4408 O O . PHE F 1 18 ? -12.469 30.582 55.345 1.00 29.54 18 PHE F O 1
ATOM 4416 N N . LEU F 1 19 ? -10.693 29.823 56.504 1.00 30.32 19 LEU F N 1
ATOM 4417 C CA . LEU F 1 19 ? -10.143 29.096 55.354 1.00 30.24 19 LEU F CA 1
ATOM 4418 C C . LEU F 1 19 ? -11.055 27.970 54.902 1.00 29.61 19 LEU F C 1
ATOM 4419 O O . LEU F 1 19 ? -11.366 27.824 53.719 1.00 30.60 19 LEU F O 1
ATOM 4424 N N . SER F 1 20 ? -11.487 27.171 55.862 1.00 28.58 20 SER F N 1
ATOM 4425 C CA . SER F 1 20 ? -12.360 26.048 55.586 1.00 27.96 20 SER F CA 1
ATOM 4426 C C . SER F 1 20 ? -13.677 26.480 54.941 1.00 28.22 20 SER F C 1
ATOM 4427 O O . SER F 1 20 ? -14.096 25.923 53.923 1.00 29.44 20 SER F O 1
ATOM 4430 N N . SER F 1 21 ? -14.335 27.459 55.544 1.00 28.25 21 SER F N 1
ATOM 4431 C CA . SER F 1 21 ? -15.613 27.926 55.014 1.00 33.19 21 SER F CA 1
ATOM 4432 C C . SER F 1 21 ? -15.471 28.625 53.658 1.00 30.52 21 SER F C 1
ATOM 4433 O O . SER F 1 21 ? -16.330 28.484 52.782 1.00 31.16 21 SER F O 1
ATOM 4436 N N . THR F 1 22 ? -14.397 29.375 53.473 1.00 31.41 22 THR F N 1
ATOM 4437 C CA . THR F 1 22 ? -14.228 30.059 52.199 1.00 27.52 22 THR F CA 1
ATOM 4438 C C . THR F 1 22 ? -13.881 29.103 51.056 1.00 29.65 22 THR F C 1
ATOM 4439 O O . THR F 1 22 ? -14.347 29.286 49.925 1.00 27.50 22 THR F O 1
ATOM 4443 N N . SER F 1 23 ? -13.080 28.077 51.336 1.00 25.58 23 SER F N 1
ATOM 4444 C CA . SER F 1 23 ? -12.710 27.108 50.303 1.00 26.36 23 SER F CA 1
ATOM 4445 C C . SER F 1 23 ? -13.966 26.417 49.791 1.00 26.55 23 SER F C 1
ATOM 4446 O O . SER F 1 23 ? -14.141 26.222 48.589 1.00 27.17 23 SER F O 1
ATOM 4449 N N . ALA F 1 24 ? -14.837 26.039 50.723 1.00 27.58 24 ALA F N 1
ATOM 4450 C CA . ALA F 1 24 ? -16.085 25.373 50.387 1.00 28.83 24 ALA F CA 1
ATOM 4451 C C . ALA F 1 24 ? -16.953 26.255 49.497 1.00 26.79 24 ALA F C 1
ATOM 4452 O O . ALA F 1 24 ? -17.401 25.826 48.434 1.00 31.93 24 ALA F O 1
ATOM 4454 N N . LEU F 1 25 ? -17.198 27.479 49.944 1.00 26.19 25 LEU F N 1
ATOM 4455 C CA . LEU F 1 25 ? -18.027 28.415 49.189 1.00 24.32 25 LEU F CA 1
ATOM 4456 C C . LEU F 1 25 ? -17.463 28.603 47.780 1.00 26.80 25 LEU F C 1
ATOM 4457 O O . LEU F 1 25 ? -18.188 28.482 46.780 1.00 27.00 25 LEU F O 1
ATOM 4462 N N . VAL F 1 26 ? -16.172 28.891 47.700 1.00 23.52 26 VAL F N 1
ATOM 4463 C CA . VAL F 1 26 ? -15.540 29.106 46.395 1.00 25.24 26 VAL F CA 1
ATOM 4464 C C . VAL F 1 26 ? -15.766 27.935 45.448 1.00 25.79 26 VAL F C 1
ATOM 4465 O O . VAL F 1 26 ? -16.109 28.137 44.289 1.00 26.33 26 VAL F O 1
ATOM 4469 N N . GLY F 1 27 ? -15.590 26.708 45.938 1.00 24.93 27 GLY F N 1
ATOM 4470 C CA . GLY F 1 27 ? -15.823 25.548 45.097 1.00 25.92 27 GLY F CA 1
ATOM 4471 C C . GLY F 1 27 ? -17.261 25.503 44.613 1.00 28.86 27 GLY F C 1
ATOM 4472 O O . GLY F 1 27 ? -17.531 25.187 43.462 1.00 28.33 27 GLY F O 1
ATOM 4473 N N . ASN F 1 28 ? -18.185 25.857 45.500 1.00 31.27 28 ASN F N 1
ATOM 4474 C CA . ASN F 1 28 ? -19.613 25.846 45.198 1.00 32.78 28 ASN F CA 1
ATOM 4475 C C . ASN F 1 28 ? -20.033 26.786 44.078 1.00 31.69 28 ASN F C 1
ATOM 4476 O O . ASN F 1 28 ? -20.644 26.361 43.094 1.00 33.48 28 ASN F O 1
ATOM 4481 N N . ILE F 1 29 ? -19.706 28.062 44.229 1.00 30.32 29 ILE F N 1
ATOM 4482 C CA . ILE F 1 29 ? -20.093 29.057 43.237 1.00 27.64 29 ILE F CA 1
ATOM 4483 C C . ILE F 1 29 ? -19.423 28.873 41.880 1.00 26.63 29 ILE F C 1
ATOM 4484 O O . ILE F 1 29 ? -19.995 29.227 40.861 1.00 26.23 29 ILE F O 1
ATOM 4489 N N . LEU F 1 30 ? -18.214 28.325 41.861 1.00 26.91 30 LEU F N 1
ATOM 4490 C CA . LEU F 1 30 ? -17.520 28.125 40.589 1.00 28.54 30 LEU F CA 1
ATOM 4491 C C . LEU F 1 30 ? -17.714 26.707 40.068 1.00 30.20 30 LEU F C 1
ATOM 4492 O O . LEU F 1 30 ? -17.225 26.352 38.993 1.00 32.76 30 LEU F O 1
ATOM 4497 N N . SER F 1 31 ? -18.429 25.889 40.836 1.00 32.22 31 SER F N 1
ATOM 4498 C CA . SER F 1 31 ? -18.658 24.507 40.444 1.00 32.72 31 SER F CA 1
ATOM 4499 C C . SER F 1 31 ? -17.330 23.811 40.114 1.00 31.09 31 SER F C 1
ATOM 4500 O O . SER F 1 31 ? -17.165 23.192 39.060 1.00 28.09 31 SER F O 1
ATOM 4503 N N . LYS F 1 32 ? -16.375 23.938 41.029 1.00 31.45 32 LYS F N 1
ATOM 4504 C CA . LYS F 1 32 ? -15.062 23.312 40.882 1.00 29.37 32 LYS F CA 1
ATOM 4505 C C . LYS F 1 32 ? -14.847 22.361 42.055 1.00 31.94 32 LYS F C 1
ATOM 4506 O O . LYS F 1 32 ? -15.341 22.608 43.156 1.00 31.75 32 LYS F O 1
ATOM 4512 N N . PRO F 1 33 ? -14.127 21.251 41.830 1.00 32.80 33 PRO F N 1
ATOM 4513 C CA . PRO F 1 33 ? -13.882 20.312 42.927 1.00 34.31 33 PRO F CA 1
ATOM 4514 C C . PRO F 1 33 ? -13.011 20.994 43.966 1.00 32.80 33 PRO F C 1
ATOM 4515 O O . PRO F 1 33 ? -12.079 21.724 43.616 1.00 30.70 33 PRO F O 1
ATOM 4519 N N . GLY F 1 34 ? -13.324 20.769 45.239 1.00 32.02 34 GLY F N 1
ATOM 4520 C CA . GLY F 1 34 ? -12.565 21.381 46.314 1.00 33.61 34 GLY F CA 1
ATOM 4521 C C . GLY F 1 34 ? -11.074 21.081 46.294 1.00 31.48 34 GLY F C 1
ATOM 4522 O O . GLY F 1 34 ? -10.281 21.840 46.849 1.00 34.02 34 GLY F O 1
ATOM 4523 N N . SER F 1 35 ? -10.692 19.981 45.659 1.00 31.08 35 SER F N 1
ATOM 4524 C CA . SER F 1 35 ? -9.289 19.588 45.575 1.00 33.57 35 SER F CA 1
ATOM 4525 C C . SER F 1 35 ? -8.428 20.616 44.832 1.00 31.58 35 SER F C 1
ATOM 4526 O O . SER F 1 35 ? -7.213 20.678 45.038 1.00 31.44 35 SER F O 1
ATOM 4529 N N . TYR F 1 36 ? -9.060 21.417 43.973 1.00 28.63 36 TYR F N 1
ATOM 4530 C CA . TYR F 1 36 ? -8.351 22.426 43.192 1.00 26.22 36 TYR F CA 1
ATOM 4531 C C . TYR F 1 36 ? -8.437 23.845 43.740 1.00 26.62 36 TYR F C 1
ATOM 4532 O O . TYR F 1 36 ? -7.863 24.771 43.163 1.00 21.43 36 TYR F O 1
ATOM 4541 N N . VAL F 1 37 ? -9.125 24.012 44.864 1.00 20.86 37 VAL F N 1
ATOM 4542 C CA . VAL F 1 37 ? -9.310 25.320 45.463 1.00 21.67 37 VAL F CA 1
ATOM 4543 C C . VAL F 1 37 ? -8.230 25.748 46.451 1.00 22.82 37 VAL F C 1
ATOM 4544 O O . VAL F 1 37 ? -7.883 25.013 47.371 1.00 21.36 37 VAL F O 1
ATOM 4548 N N . ALA F 1 38 ? -7.702 26.946 46.251 1.00 19.72 38 ALA F N 1
ATOM 4549 C CA . ALA F 1 38 ? -6.704 27.500 47.154 1.00 21.42 38 ALA F CA 1
ATOM 4550 C C . ALA F 1 38 ? -7.310 28.769 47.762 1.00 21.43 38 ALA F C 1
ATOM 4551 O O . ALA F 1 38 ? -7.926 29.575 47.050 1.00 19.49 38 ALA F O 1
ATOM 4553 N N . VAL F 1 39 ? -7.154 28.938 49.078 1.00 21.84 39 VAL F N 1
ATOM 4554 C CA . VAL F 1 39 ? -7.685 30.096 49.791 1.00 20.65 39 VAL F CA 1
ATOM 4555 C C . VAL F 1 39 ? -6.552 30.731 50.604 1.00 22.47 39 VAL F C 1
ATOM 4556 O O . VAL F 1 39 ? -5.794 30.033 51.283 1.00 24.25 39 VAL F O 1
ATOM 4560 N N . HIS F 1 40 ? -6.436 32.053 50.528 1.00 21.48 40 HIS F N 1
ATOM 4561 C CA . HIS F 1 40 ? -5.372 32.781 51.215 1.00 22.05 40 HIS F CA 1
ATOM 4562 C C . HIS F 1 40 ? -5.832 34.108 51.814 1.00 26.31 40 HIS F C 1
ATOM 4563 O O . HIS F 1 40 ? -6.597 34.835 51.183 1.00 24.38 40 HIS F O 1
ATOM 4570 N N . ILE F 1 41 ? -5.378 34.417 53.034 1.00 22.85 41 ILE F N 1
ATOM 4571 C CA . ILE F 1 41 ? -5.701 35.695 53.662 1.00 23.25 41 ILE F CA 1
ATOM 4572 C C . ILE F 1 41 ? -4.449 36.296 54.349 1.00 23.35 41 ILE F C 1
ATOM 4573 O O . ILE F 1 41 ? -3.803 35.645 55.181 1.00 28.17 41 ILE F O 1
ATOM 4578 N N . ASN F 1 42 ? -4.082 37.509 53.949 1.00 21.19 42 ASN F N 1
ATOM 4579 C CA . ASN F 1 42 ? -2.923 38.227 54.488 1.00 22.96 42 ASN F CA 1
ATOM 4580 C C . ASN F 1 42 ? -3.445 39.344 55.400 1.00 27.07 42 ASN F C 1
ATOM 4581 O O . ASN F 1 42 ? -4.089 40.288 54.945 1.00 27.15 42 ASN F O 1
ATOM 4586 N N . THR F 1 43 ? -3.156 39.223 56.691 1.00 30.60 43 THR F N 1
ATOM 4587 C CA . THR F 1 43 ? -3.628 40.166 57.701 1.00 30.85 43 THR F CA 1
ATOM 4588 C C . THR F 1 43 ? -2.609 41.204 58.155 1.00 31.84 43 THR F C 1
ATOM 4589 O O . THR F 1 43 ? -1.490 41.261 57.648 1.00 33.47 43 THR F O 1
ATOM 4593 N N . ASP F 1 44 ? -3.026 42.024 59.122 1.00 32.64 44 ASP F N 1
ATOM 4594 C CA . ASP F 1 44 ? -2.181 43.061 59.710 1.00 31.23 44 ASP F CA 1
ATOM 4595 C C . ASP F 1 44 ? -1.462 43.908 58.675 1.00 32.47 44 ASP F C 1
ATOM 4596 O O . ASP F 1 44 ? -0.309 44.283 58.857 1.00 34.18 44 ASP F O 1
ATOM 4601 N N . GLN F 1 45 ? -2.146 44.232 57.590 1.00 29.86 45 GLN F N 1
ATOM 4602 C CA . GLN F 1 45 ? -1.520 45.019 56.540 1.00 31.48 45 GLN F CA 1
ATOM 4603 C C . GLN F 1 45 ? -1.768 46.513 56.674 1.00 28.92 45 GLN F C 1
ATOM 4604 O O . GLN F 1 45 ? -2.752 46.933 57.274 1.00 35.29 45 GLN F O 1
ATOM 4610 N N . GLN F 1 46 ? -0.850 47.306 56.130 1.00 31.49 46 GLN F N 1
ATOM 4611 C CA . GLN F 1 46 ? -0.992 48.755 56.118 1.00 31.39 46 GLN F CA 1
ATOM 4612 C C . GLN F 1 46 ? -1.936 48.987 54.938 1.00 32.86 46 GLN F C 1
ATOM 4613 O O . GLN F 1 46 ? -1.502 48.988 53.781 1.00 31.77 46 GLN F O 1
ATOM 4619 N N . LEU F 1 47 ? -3.216 49.178 55.235 1.00 32.55 47 LEU F N 1
ATOM 4620 C CA . LEU F 1 47 ? -4.224 49.374 54.195 1.00 32.51 47 LEU F CA 1
ATOM 4621 C C . LEU F 1 47 ? -5.215 50.508 54.460 1.00 30.81 47 LEU F C 1
ATOM 4622 O O . LEU F 1 47 ? -5.919 50.499 55.474 1.00 31.91 47 LEU F O 1
ATOM 4627 N N . SER F 1 48 ? -5.279 51.467 53.539 1.00 32.14 48 SER F N 1
ATOM 4628 C CA . SER F 1 48 ? -6.220 52.575 53.668 1.00 28.27 48 SER F CA 1
ATOM 4629 C C . SER F 1 48 ? -7.267 52.450 52.561 1.00 29.51 48 SER F C 1
ATOM 4630 O O . SER F 1 48 ? -6.957 52.085 51.428 1.00 27.00 48 SER F O 1
ATOM 4633 N N . PHE F 1 49 ? -8.506 52.759 52.911 1.00 30.30 49 PHE F N 1
ATOM 4634 C CA . PHE F 1 49 ? -9.619 52.700 51.975 1.00 30.12 49 PHE F CA 1
ATOM 4635 C C . PHE F 1 49 ? -10.361 54.034 52.136 1.00 33.23 49 PHE F C 1
ATOM 4636 O O . PHE F 1 49 ? -10.787 54.380 53.241 1.00 34.48 49 PHE F O 1
ATOM 4644 N N . GLY F 1 50 ? -10.496 54.785 51.045 1.00 34.91 50 GLY F N 1
ATOM 4645 C CA . GLY F 1 50 ? -11.168 56.072 51.127 1.00 37.37 50 GLY F CA 1
ATOM 4646 C C . GLY F 1 50 ? -10.431 56.988 52.091 1.00 40.65 50 GLY F C 1
ATOM 4647 O O . GLY F 1 50 ? -11.042 57.813 52.773 1.00 43.77 50 GLY F O 1
ATOM 4648 N N . GLY F 1 51 ? -9.111 56.840 52.148 1.00 42.59 51 GLY F N 1
ATOM 4649 C CA . GLY F 1 51 ? -8.297 57.656 53.038 1.00 42.99 51 GLY F CA 1
ATOM 4650 C C . GLY F 1 51 ? -8.427 57.293 54.511 1.00 43.06 51 GLY F C 1
ATOM 4651 O O . GLY F 1 51 ? -7.927 58.019 55.377 1.00 45.53 51 GLY F O 1
ATOM 4652 N N . SER F 1 52 ? -9.088 56.171 54.791 1.00 40.13 52 SER F N 1
ATOM 4653 C CA . SER F 1 52 ? -9.305 55.694 56.157 1.00 37.23 52 SER F CA 1
ATOM 4654 C C . SER F 1 52 ? -8.585 54.376 56.444 1.00 37.86 52 SER F C 1
ATOM 4655 O O . SER F 1 52 ? -8.449 53.527 55.558 1.00 33.10 52 SER F O 1
ATOM 4658 N N . THR F 1 53 ? -8.133 54.204 57.684 1.00 36.62 53 THR F N 1
ATOM 4659 C CA . THR F 1 53 ? -7.441 52.979 58.061 1.00 35.67 53 THR F CA 1
ATOM 4660 C C . THR F 1 53 ? -8.378 52.030 58.798 1.00 31.88 53 THR F C 1
ATOM 4661 O O . THR F 1 53 ? -7.951 51.006 59.317 1.00 31.26 53 THR F O 1
ATOM 4665 N N . ASN F 1 54 ? -9.651 52.395 58.861 1.00 31.58 54 ASN F N 1
ATOM 4666 C CA . ASN F 1 54 ? -10.659 51.545 59.492 1.00 30.41 54 ASN F CA 1
ATOM 4667 C C . ASN F 1 54 ? -10.648 50.231 58.723 1.00 32.92 54 ASN F C 1
ATOM 4668 O O . ASN F 1 54 ? -10.178 50.174 57.579 1.00 28.98 54 ASN F O 1
ATOM 4673 N N . PRO F 1 55 ? -11.169 49.157 59.328 1.00 32.59 55 PRO F N 1
ATOM 4674 C CA . PRO F 1 55 ? -11.181 47.867 58.641 1.00 30.95 55 PRO F CA 1
ATOM 4675 C C . PRO F 1 55 ? -11.622 47.915 57.183 1.00 30.69 55 PRO F C 1
ATOM 4676 O O . PRO F 1 55 ? -12.661 48.482 56.839 1.00 30.88 55 PRO F O 1
ATOM 4680 N N . ALA F 1 56 ? -10.799 47.325 56.325 1.00 27.24 56 ALA F N 1
ATOM 4681 C CA . ALA F 1 56 ? -11.076 47.293 54.903 1.00 22.16 56 ALA F CA 1
ATOM 4682 C C . ALA F 1 56 ? -10.289 46.129 54.333 1.00 23.29 56 ALA F C 1
ATOM 4683 O O . ALA F 1 56 ? -9.488 45.505 55.041 1.00 24.88 56 ALA F O 1
ATOM 4685 N N . ALA F 1 57 ? -10.506 45.835 53.056 1.00 19.27 57 ALA F N 1
ATOM 4686 C CA . ALA F 1 57 ? -9.813 44.718 52.439 1.00 20.98 57 ALA F CA 1
ATOM 4687 C C . ALA F 1 57 ? -9.964 44.755 50.933 1.00 27.03 57 ALA F C 1
ATOM 4688 O O . ALA F 1 57 ? -10.770 45.511 50.396 1.00 24.72 57 ALA F O 1
ATOM 4690 N N . PHE F 1 58 ? -9.173 43.932 50.259 1.00 26.96 58 PHE F N 1
ATOM 4691 C CA . PHE F 1 58 ? -9.241 43.833 48.812 1.00 23.18 58 PHE F CA 1
ATOM 4692 C C . PHE F 1 58 ? -8.578 42.519 48.470 1.00 25.23 58 PHE F C 1
ATOM 4693 O O . PHE F 1 58 ? -7.548 42.165 49.036 1.00 25.52 58 PHE F O 1
ATOM 4701 N N . GLY F 1 59 ? -9.197 41.780 47.568 1.00 23.38 59 GLY F N 1
ATOM 4702 C CA . GLY F 1 59 ? -8.656 40.501 47.180 1.00 20.33 59 GLY F CA 1
ATOM 4703 C C . GLY F 1 59 ? -8.986 40.182 45.741 1.00 20.95 59 GLY F C 1
ATOM 4704 O O . GLY F 1 59 ? -9.552 41.010 45.010 1.00 18.04 59 GLY F O 1
ATOM 4705 N N . THR F 1 60 ? -8.621 38.974 45.336 1.00 18.53 60 THR F N 1
ATOM 4706 C CA . THR F 1 60 ? -8.849 38.522 43.976 1.00 19.82 60 THR F CA 1
ATOM 4707 C C . THR F 1 60 ? -9.380 37.099 43.974 1.00 21.24 60 THR F C 1
ATOM 4708 O O . THR F 1 60 ? -8.961 36.264 44.784 1.00 22.32 60 THR F O 1
ATOM 4712 N N . LEU F 1 61 ? -10.333 36.828 43.086 1.00 17.21 61 LEU F N 1
ATOM 4713 C CA . LEU F 1 61 ? -10.849 35.485 42.904 1.00 15.21 61 LEU F CA 1
ATOM 4714 C C . LEU F 1 61 ? -10.475 35.123 41.466 1.00 19.80 61 LEU F C 1
ATOM 4715 O O . LEU F 1 61 ? -10.918 35.788 40.536 1.00 16.51 61 LEU F O 1
ATOM 4720 N N . MET F 1 62 ? -9.639 34.108 41.279 1.00 16.94 62 MET F N 1
ATOM 4721 C CA . MET F 1 62 ? -9.268 33.714 39.930 1.00 13.32 62 MET F CA 1
ATOM 4722 C C . MET F 1 62 ? -9.639 32.260 39.717 1.00 15.46 62 MET F C 1
ATOM 4723 O O . MET F 1 62 ? -9.639 31.471 40.658 1.00 16.20 62 MET F O 1
ATOM 4728 N N . SER F 1 63 ? -9.964 31.908 38.476 1.00 10.69 63 SER F N 1
ATOM 4729 C CA . SER F 1 63 ? -10.385 30.545 38.177 1.00 13.21 63 SER F CA 1
ATOM 4730 C C . SER F 1 63 ? -10.336 30.289 36.687 1.00 15.48 63 SER F C 1
ATOM 4731 O O . SER F 1 63 ? -10.476 31.218 35.908 1.00 15.01 63 SER F O 1
ATOM 4734 N N . ILE F 1 64 ? -10.113 29.032 36.310 1.00 16.39 64 ILE F N 1
ATOM 4735 C CA . ILE F 1 64 ? -10.105 28.660 34.905 1.00 14.51 64 ILE F CA 1
ATOM 4736 C C . ILE F 1 64 ? -11.573 28.322 34.635 1.00 19.61 64 ILE F C 1
ATOM 4737 O O . ILE F 1 64 ? -12.000 27.180 34.826 1.00 26.72 64 ILE F O 1
ATOM 4742 N N . GLY F 1 65 ? -12.351 29.310 34.209 1.00 23.58 65 GLY F N 1
ATOM 4743 C CA . GLY F 1 65 ? -13.767 29.069 33.986 1.00 20.93 65 GLY F CA 1
ATOM 4744 C C . GLY F 1 65 ? -14.608 29.415 35.214 1.00 20.85 65 GLY F C 1
ATOM 4745 O O . GLY F 1 65 ? -14.159 29.302 36.368 1.00 21.88 65 GLY F O 1
ATOM 4746 N N . GLY F 1 66 ? -15.840 29.848 34.957 1.00 21.73 66 GLY F N 1
ATOM 4747 C CA . GLY F 1 66 ? -16.762 30.207 36.022 1.00 23.59 66 GLY F CA 1
ATOM 4748 C C . GLY F 1 66 ? -16.754 31.677 36.414 1.00 23.82 66 GLY F C 1
ATOM 4749 O O . GLY F 1 66 ? -17.648 32.130 37.131 1.00 24.75 66 GLY F O 1
ATOM 4750 N N . ILE F 1 67 ? -15.761 32.427 35.942 1.00 19.16 67 ILE F N 1
ATOM 4751 C CA . ILE F 1 67 ? -15.632 33.849 36.283 1.00 25.11 67 ILE F CA 1
ATOM 4752 C C . ILE F 1 67 ? -15.945 34.805 35.139 1.00 28.14 67 ILE F C 1
ATOM 4753 O O . ILE F 1 67 ? -15.204 35.750 34.880 1.00 34.39 67 ILE F O 1
ATOM 4758 N N . GLU F 1 68 ? -17.063 34.588 34.478 1.00 29.37 68 GLU F N 1
ATOM 4759 C CA . GLU F 1 68 ? -17.442 35.451 33.377 1.00 27.29 68 GLU F CA 1
ATOM 4760 C C . GLU F 1 68 ? -18.306 36.627 33.837 1.00 24.31 68 GLU F C 1
ATOM 4761 O O . GLU F 1 68 ? -18.914 36.598 34.901 1.00 22.37 68 GLU F O 1
ATOM 4767 N N . PRO F 1 69 ? -18.364 37.692 33.037 1.00 22.11 69 PRO F N 1
ATOM 4768 C CA . PRO F 1 69 ? -19.165 38.865 33.383 1.00 21.97 69 PRO F CA 1
ATOM 4769 C C . PRO F 1 69 ? -20.582 38.526 33.813 1.00 23.84 69 PRO F C 1
ATOM 4770 O O . PRO F 1 69 ? -21.109 39.100 34.758 1.00 26.69 69 PRO F O 1
ATOM 4774 N N . SER F 1 70 ? -21.201 37.586 33.115 1.00 21.37 70 SER F N 1
ATOM 4775 C CA . SER F 1 70 ? -22.572 37.202 33.410 1.00 21.20 70 SER F CA 1
ATOM 4776 C C . SER F 1 70 ? -22.756 36.560 34.774 1.00 20.30 70 SER F C 1
ATOM 4777 O O . SER F 1 70 ? -23.884 36.420 35.246 1.00 21.92 70 SER F O 1
ATOM 4780 N N . ARG F 1 71 ? -21.656 36.142 35.392 1.00 21.03 71 ARG F N 1
ATOM 4781 C CA . ARG F 1 71 ? -21.748 35.471 36.680 1.00 21.49 71 ARG F CA 1
ATOM 4782 C C . ARG F 1 71 ? -21.202 36.264 37.861 1.00 20.64 71 ARG F C 1
ATOM 4783 O O . ARG F 1 71 ? -21.575 36.009 39.009 1.00 20.45 71 ARG F O 1
ATOM 4791 N N . ASN F 1 72 ? -20.342 37.245 37.597 1.00 18.16 72 ASN F N 1
ATOM 4792 C CA . ASN F 1 72 ? -19.708 37.968 38.692 1.00 19.09 72 ASN F CA 1
ATOM 4793 C C . ASN F 1 72 ? -20.594 38.684 39.703 1.00 19.45 72 ASN F C 1
ATOM 4794 O O . ASN F 1 72 ? -20.213 38.809 40.872 1.00 20.12 72 ASN F O 1
ATOM 4799 N N . ARG F 1 73 ? -21.759 39.182 39.300 1.00 18.02 73 ARG F N 1
ATOM 4800 C CA . ARG F 1 73 ? -22.593 39.828 40.308 1.00 18.18 73 ARG F CA 1
ATOM 4801 C C . ARG F 1 73 ? -23.096 38.794 41.307 1.00 22.17 73 ARG F C 1
ATOM 4802 O O . ARG F 1 73 ? -23.203 39.094 42.494 1.00 21.12 73 ARG F O 1
ATOM 4810 N N . ASP F 1 74 ? -23.435 37.594 40.841 1.00 19.08 74 ASP F N 1
ATOM 4811 C CA . ASP F 1 74 ? -23.876 36.554 41.762 1.00 19.27 74 ASP F CA 1
ATOM 4812 C C . ASP F 1 74 ? -22.681 36.204 42.667 1.00 23.50 74 ASP F C 1
ATOM 4813 O O . ASP F 1 74 ? -22.839 36.048 43.874 1.00 21.80 74 ASP F O 1
ATOM 4818 N N . HIS F 1 75 ? -21.487 36.099 42.085 1.00 22.81 75 HIS F N 1
ATOM 4819 C CA . HIS F 1 75 ? -20.303 35.766 42.890 1.00 21.54 75 HIS F CA 1
ATOM 4820 C C . HIS F 1 75 ? -20.034 36.844 43.931 1.00 21.89 75 HIS F C 1
ATOM 4821 O O . HIS F 1 75 ? -19.734 36.539 45.092 1.00 24.31 75 HIS F O 1
ATOM 4828 N N . SER F 1 76 ? -20.120 38.102 43.521 1.00 20.88 76 SER F N 1
ATOM 4829 C CA . SER F 1 76 ? -19.873 39.214 44.428 1.00 23.19 76 SER F CA 1
ATOM 4830 C C . SER F 1 76 ? -20.904 39.252 45.553 1.00 24.40 76 SER F C 1
ATOM 4831 O O . SER F 1 76 ? -20.568 39.548 46.710 1.00 23.69 76 SER F O 1
ATOM 4834 N N . ALA F 1 77 ? -22.154 38.960 45.216 1.00 23.07 77 ALA F N 1
ATOM 4835 C CA . ALA F 1 77 ? -23.214 38.964 46.217 1.00 24.17 77 ALA F CA 1
ATOM 4836 C C . ALA F 1 77 ? -22.885 37.960 47.312 1.00 25.69 77 ALA F C 1
ATOM 4837 O O . ALA F 1 77 ? -22.868 38.301 48.494 1.00 27.29 77 ALA F O 1
ATOM 4839 N N . LYS F 1 78 ? -22.612 36.722 46.914 1.00 26.61 78 LYS F N 1
ATOM 4840 C CA . LYS F 1 78 ? -22.303 35.668 47.873 1.00 29.83 78 LYS F CA 1
ATOM 4841 C C . LYS F 1 78 ? -21.008 35.892 48.647 1.00 30.17 78 LYS F C 1
ATOM 4842 O O . LYS F 1 78 ? -20.976 35.800 49.882 1.00 26.34 78 LYS F O 1
ATOM 4848 N N . LEU F 1 79 ? -19.936 36.197 47.933 1.00 28.00 79 LEU F N 1
ATOM 4849 C CA . LEU F 1 79 ? -18.661 36.422 48.602 1.00 29.03 79 LEU F CA 1
ATOM 4850 C C . LEU F 1 79 ? -18.690 37.557 49.614 1.00 28.45 79 LEU F C 1
ATOM 4851 O O . LEU F 1 79 ? -18.111 37.439 50.695 1.00 26.02 79 LEU F O 1
ATOM 4856 N N . PHE F 1 80 ? -19.346 38.662 49.279 1.00 24.82 80 PHE F N 1
ATOM 4857 C CA . PHE F 1 80 ? -19.385 39.782 50.207 1.00 28.94 80 PHE F CA 1
ATOM 4858 C C . PHE F 1 80 ? -20.180 39.504 51.477 1.00 31.92 80 PHE F C 1
ATOM 4859 O O . PHE F 1 80 ? -19.815 39.992 52.547 1.00 31.19 80 PHE F O 1
ATOM 4867 N N . ASP F 1 81 ? -21.260 38.736 51.374 1.00 32.88 81 ASP F N 1
ATOM 4868 C CA . ASP F 1 81 ? -22.039 38.431 52.570 1.00 35.66 81 ASP F CA 1
ATOM 4869 C C . ASP F 1 81 ? -21.133 37.635 53.499 1.00 36.29 81 ASP F C 1
ATOM 4870 O O . ASP F 1 81 ? -21.093 37.879 54.702 1.00 38.52 81 ASP F O 1
ATOM 4875 N N . HIS F 1 82 ? -20.415 36.685 52.910 1.00 34.77 82 HIS F N 1
ATOM 4876 C CA . HIS F 1 82 ? -19.483 35.823 53.627 1.00 34.67 82 HIS F CA 1
ATOM 4877 C C . HIS F 1 82 ? -18.369 36.648 54.280 1.00 36.40 82 HIS F C 1
ATOM 4878 O O . HIS F 1 82 ? -18.192 36.615 55.504 1.00 37.08 82 HIS F O 1
ATOM 4885 N N . LEU F 1 83 ? -17.621 37.393 53.476 1.00 34.65 83 LEU F N 1
ATOM 4886 C CA . LEU F 1 83 ? -16.544 38.221 54.006 1.00 30.81 83 LEU F CA 1
ATOM 4887 C C . LEU F 1 83 ? -17.030 39.207 55.072 1.00 33.75 83 LEU F C 1
ATOM 4888 O O . LEU F 1 83 ? -16.338 39.440 56.065 1.00 34.71 83 LEU F O 1
ATOM 4893 N N . ASN F 1 84 ? -18.214 39.785 54.879 1.00 31.68 84 ASN F N 1
ATOM 4894 C CA . ASN F 1 84 ? -18.738 40.725 55.862 1.00 32.50 84 ASN F CA 1
ATOM 4895 C C . ASN F 1 84 ? -18.993 40.031 57.190 1.00 32.71 84 ASN F C 1
ATOM 4896 O O . ASN F 1 84 ? -18.697 40.567 58.261 1.00 32.47 84 ASN F O 1
ATOM 4901 N N . THR F 1 85 ? -19.553 38.832 57.115 1.00 29.28 85 THR F N 1
ATOM 4902 C CA . THR F 1 85 ? -19.857 38.073 58.310 1.00 30.16 85 THR F CA 1
ATOM 4903 C C . THR F 1 85 ? -18.599 37.608 59.033 1.00 32.11 85 THR F C 1
ATOM 4904 O O . THR F 1 85 ? -18.441 37.845 60.233 1.00 32.28 85 THR F O 1
ATOM 4908 N N . LYS F 1 86 ? -17.712 36.949 58.295 1.00 31.70 86 LYS F N 1
ATOM 4909 C CA . LYS F 1 86 ? -16.473 36.421 58.851 1.00 28.29 86 LYS F CA 1
ATOM 4910 C C . LYS F 1 86 ? -15.584 37.521 59.393 1.00 30.43 86 LYS F C 1
ATOM 4911 O O . LYS F 1 86 ? -15.281 37.544 60.582 1.00 34.50 86 LYS F O 1
ATOM 4917 N N . LEU F 1 87 ? -15.173 38.446 58.537 1.00 30.85 87 LEU F N 1
ATOM 4918 C CA . LEU F 1 87 ? -14.304 39.520 58.992 1.00 33.82 87 LEU F CA 1
ATOM 4919 C C . LEU F 1 87 ? -14.995 40.757 59.616 1.00 36.02 87 LEU F C 1
ATOM 4920 O O . LEU F 1 87 ? -14.334 41.562 60.281 1.00 34.12 87 LEU F O 1
ATOM 4925 N N . GLY F 1 88 ? -16.307 40.915 59.410 1.00 35.94 88 GLY F N 1
ATOM 4926 C CA . GLY F 1 88 ? -17.020 42.051 59.981 1.00 35.04 88 GLY F CA 1
ATOM 4927 C C . GLY F 1 88 ? -16.680 43.376 59.320 1.00 35.27 88 GLY F C 1
ATOM 4928 O O . GLY F 1 88 ? -17.031 44.447 59.820 1.00 35.96 88 GLY F O 1
ATOM 4929 N N . ILE F 1 89 ? -15.993 43.304 58.184 1.00 30.33 89 ILE F N 1
ATOM 4930 C CA . ILE F 1 89 ? -15.618 44.496 57.445 1.00 32.68 89 ILE F CA 1
ATOM 4931 C C . ILE F 1 89 ? -16.874 44.905 56.684 1.00 33.62 89 ILE F C 1
ATOM 4932 O O . ILE F 1 89 ? -17.606 44.042 56.185 1.00 33.45 89 ILE F O 1
ATOM 4937 N N . PRO F 1 90 ? -17.160 46.215 56.622 1.00 33.42 90 PRO F N 1
ATOM 4938 C CA . PRO F 1 90 ? -18.355 46.667 55.900 1.00 33.81 90 PRO F CA 1
ATOM 4939 C C . PRO F 1 90 ? -18.164 46.474 54.390 1.00 34.24 90 PRO F C 1
ATOM 4940 O O . PRO F 1 90 ? -17.081 46.708 53.858 1.00 34.43 90 PRO F O 1
ATOM 4944 N N . LYS F 1 91 ? -19.220 46.040 53.710 1.00 35.20 91 LYS F N 1
ATOM 4945 C CA . LYS F 1 91 ? -19.166 45.785 52.269 1.00 30.62 91 LYS F CA 1
ATOM 4946 C C . LYS F 1 91 ? -18.711 46.955 51.404 1.00 33.59 91 LYS F C 1
ATOM 4947 O O . LYS F 1 91 ? -18.212 46.761 50.295 1.00 29.39 91 LYS F O 1
ATOM 4953 N N . ASN F 1 92 ? -18.868 48.171 51.896 1.00 27.35 92 ASN F N 1
ATOM 4954 C CA . ASN F 1 92 ? -18.442 49.320 51.112 1.00 28.66 92 ASN F CA 1
ATOM 4955 C C . ASN F 1 92 ? -16.950 49.587 51.295 1.00 26.98 92 ASN F C 1
ATOM 4956 O O . ASN F 1 92 ? -16.408 50.536 50.728 1.00 26.99 92 ASN F O 1
ATOM 4961 N N . ARG F 1 93 ? -16.278 48.745 52.076 1.00 29.91 93 ARG F N 1
ATOM 4962 C CA . ARG F 1 93 ? -14.850 48.927 52.305 1.00 27.07 93 ARG F CA 1
ATOM 4963 C C . ARG F 1 93 ? -14.030 47.755 51.783 1.00 28.56 93 ARG F C 1
ATOM 4964 O O . ARG F 1 93 ? -12.891 47.541 52.211 1.00 25.22 93 ARG F O 1
ATOM 4972 N N . MET F 1 94 ? -14.607 47.003 50.845 1.00 23.85 94 MET F N 1
ATOM 4973 C CA . MET F 1 94 ? -13.904 45.866 50.262 1.00 22.76 94 MET F CA 1
ATOM 4974 C C . MET F 1 94 ? -14.061 45.878 48.750 1.00 25.87 94 MET F C 1
ATOM 4975 O O . MET F 1 94 ? -15.091 46.314 48.239 1.00 22.41 94 MET F O 1
ATOM 4980 N N . TYR F 1 95 ? -13.025 45.398 48.063 1.00 23.54 95 TYR F N 1
ATOM 4981 C CA . TYR F 1 95 ? -12.987 45.272 46.609 1.00 20.74 95 TYR F CA 1
ATOM 4982 C C . TYR F 1 95 ? -12.547 43.862 46.280 1.00 20.38 95 TYR F C 1
ATOM 4983 O O . TYR F 1 95 ? -11.624 43.355 46.903 1.00 19.84 95 TYR F O 1
ATOM 4992 N N . ILE F 1 96 ? -13.207 43.225 45.312 1.00 18.79 96 ILE F N 1
ATOM 4993 C CA . ILE F 1 96 ? -12.800 41.892 44.889 1.00 17.39 96 ILE F CA 1
ATOM 4994 C C . ILE F 1 96 ? -12.636 41.935 43.378 1.00 19.58 96 ILE F C 1
ATOM 4995 O O . ILE F 1 96 ? -13.571 42.306 42.653 1.00 21.04 96 ILE F O 1
ATOM 5000 N N . HIS F 1 97 ? -11.447 41.568 42.910 1.00 16.07 97 HIS F N 1
ATOM 5001 C CA . HIS F 1 97 ? -11.160 41.528 41.478 1.00 17.16 97 HIS F CA 1
ATOM 5002 C C . HIS F 1 97 ? -11.429 40.102 40.985 1.00 18.72 97 HIS F C 1
ATOM 5003 O O . HIS F 1 97 ? -10.877 39.135 41.518 1.00 18.34 97 HIS F O 1
ATOM 5010 N N . PHE F 1 98 ? -12.279 39.979 39.963 1.00 15.97 98 PHE F N 1
ATOM 5011 C CA . PHE F 1 98 ? -12.643 38.674 39.416 1.00 15.74 98 PHE F CA 1
ATOM 5012 C C . PHE F 1 98 ? -11.801 38.461 38.173 1.00 16.77 98 PHE F C 1
ATOM 5013 O O . PHE F 1 98 ? -11.807 39.298 37.254 1.00 17.48 98 PHE F O 1
ATOM 5021 N N . VAL F 1 99 ? -11.080 37.344 38.131 1.00 14.03 99 VAL F N 1
ATOM 5022 C CA . VAL F 1 99 ? -10.193 37.060 37.012 1.00 13.55 99 VAL F CA 1
ATOM 5023 C C . VAL F 1 99 ? -10.454 35.688 36.382 1.00 17.28 99 VAL F C 1
ATOM 5024 O O . VAL F 1 99 ? -10.360 34.652 37.050 1.00 15.76 99 VAL F O 1
ATOM 5028 N N . ASN F 1 100 ? -10.770 35.675 35.088 1.00 16.73 100 ASN F N 1
ATOM 5029 C CA . ASN F 1 100 ? -10.995 34.411 34.386 1.00 16.76 100 ASN F CA 1
ATOM 5030 C C . ASN F 1 100 ? -9.653 34.009 33.790 1.00 17.40 100 ASN F C 1
ATOM 5031 O O . ASN F 1 100 ? -9.058 34.760 33.016 1.00 20.70 100 ASN F O 1
ATOM 5036 N N . LEU F 1 101 ? -9.158 32.831 34.156 1.00 14.44 101 LEU F N 1
ATOM 5037 C CA . LEU F 1 101 ? -7.870 32.373 33.651 1.00 16.73 101 LEU F CA 1
ATOM 5038 C C . LEU F 1 101 ? -7.963 31.372 32.513 1.00 14.43 101 LEU F C 1
ATOM 5039 O O . LEU F 1 101 ? -8.957 30.651 32.368 1.00 16.27 101 LEU F O 1
ATOM 5044 N N . ASN F 1 102 ? -6.913 31.359 31.696 1.00 15.41 102 ASN F N 1
ATOM 5045 C CA . ASN F 1 102 ? -6.795 30.393 30.625 1.00 15.39 102 ASN F CA 1
ATOM 5046 C C . ASN F 1 102 ? -5.925 29.290 31.195 1.00 16.33 102 ASN F C 1
ATOM 5047 O O . ASN F 1 102 ? -4.880 29.568 31.760 1.00 18.35 102 ASN F O 1
ATOM 5052 N N . GLY F 1 103 ? -6.354 28.044 31.009 1.00 14.98 103 GLY F N 1
ATOM 5053 C CA . GLY F 1 103 ? -5.603 26.906 31.509 1.00 18.14 103 GLY F CA 1
ATOM 5054 C C . GLY F 1 103 ? -4.147 26.864 31.092 1.00 14.99 103 GLY F C 1
ATOM 5055 O O . GLY F 1 103 ? -3.302 26.429 31.877 1.00 19.65 103 GLY F O 1
ATOM 5056 N N . ASP F 1 104 ? -3.835 27.288 29.865 1.00 16.37 104 ASP F N 1
ATOM 5057 C CA . ASP F 1 104 ? -2.449 27.265 29.417 1.00 16.65 104 ASP F CA 1
ATOM 5058 C C . ASP F 1 104 ? -1.576 28.347 30.029 1.00 17.54 104 ASP F C 1
ATOM 5059 O O . ASP F 1 104 ? -0.388 28.422 29.719 1.00 19.59 104 ASP F O 1
ATOM 5064 N N . ASP F 1 105 ? -2.172 29.194 30.882 1.00 15.75 105 ASP F N 1
ATOM 5065 C CA . ASP F 1 105 ? -1.438 30.244 31.583 1.00 13.48 105 ASP F CA 1
ATOM 5066 C C . ASP F 1 105 ? -1.287 29.863 33.066 1.00 15.55 105 ASP F C 1
ATOM 5067 O O . ASP F 1 105 ? -0.779 30.652 33.852 1.00 15.92 105 ASP F O 1
ATOM 5072 N N . VAL F 1 106 ? -1.730 28.665 33.448 1.00 15.44 106 VAL F N 1
ATOM 5073 C CA . VAL F 1 106 ? -1.643 28.257 34.853 1.00 12.04 106 VAL F CA 1
ATOM 5074 C C . VAL F 1 106 ? -0.743 27.037 35.024 1.00 13.82 106 VAL F C 1
ATOM 5075 O O . VAL F 1 106 ? -1.030 25.969 34.480 1.00 18.31 106 VAL F O 1
ATOM 5079 N N . GLY F 1 107 ? 0.349 27.232 35.740 1.00 13.40 107 GLY F N 1
ATOM 5080 C CA . GLY F 1 107 ? 1.260 26.128 36.013 1.00 14.75 107 GLY F CA 1
ATOM 5081 C C . GLY F 1 107 ? 0.785 25.406 37.260 1.00 17.59 107 GLY F C 1
ATOM 5082 O O . GLY F 1 107 ? 0.327 26.022 38.226 1.00 15.39 107 GLY F O 1
ATOM 5083 N N . TRP F 1 108 ? 0.902 24.081 37.235 1.00 17.32 108 TRP F N 1
ATOM 5084 C CA . TRP F 1 108 ? 0.496 23.236 38.356 1.00 18.22 108 TRP F CA 1
ATOM 5085 C C . TRP F 1 108 ? 1.166 21.891 38.110 1.00 18.71 108 TRP F C 1
ATOM 5086 O O . TRP F 1 108 ? 1.238 21.431 36.965 1.00 18.24 108 TRP F O 1
ATOM 5097 N N . ASN F 1 109 ? 1.679 21.290 39.179 1.00 21.36 109 ASN F N 1
ATOM 5098 C CA . ASN F 1 109 ? 2.313 19.976 39.069 1.00 22.38 109 ASN F CA 1
ATOM 5099 C C . ASN F 1 109 ? 3.413 19.889 37.992 1.00 23.46 109 ASN F C 1
ATOM 5100 O O . ASN F 1 109 ? 3.629 18.820 37.398 1.00 26.26 109 ASN F O 1
ATOM 5105 N N . GLY F 1 110 ? 4.100 21.003 37.733 1.00 18.97 110 GLY F N 1
ATOM 5106 C CA . GLY F 1 110 ? 5.188 21.013 36.764 1.00 20.99 110 GLY F CA 1
ATOM 5107 C C . GLY F 1 110 ? 4.801 21.105 35.304 1.00 20.11 110 GLY F C 1
ATOM 5108 O O . GLY F 1 110 ? 5.656 21.044 34.418 1.00 24.02 110 GLY F O 1
ATOM 5109 N N . THR F 1 111 ? 3.510 21.232 35.042 1.00 19.07 111 THR F N 1
ATOM 5110 C CA . THR F 1 111 ? 3.016 21.355 33.677 1.00 19.43 111 THR F CA 1
ATOM 5111 C C . THR F 1 111 ? 1.991 22.477 33.725 1.00 18.32 111 THR F C 1
ATOM 5112 O O . THR F 1 111 ? 2.069 23.326 34.589 1.00 18.15 111 THR F O 1
ATOM 5116 N N . THR F 1 112 ? 1.042 22.500 32.801 1.00 21.64 112 THR F N 1
ATOM 5117 C CA . THR F 1 112 ? 0.021 23.539 32.869 1.00 21.76 112 THR F CA 1
ATOM 5118 C C . THR F 1 112 ? -1.322 22.877 32.730 1.00 23.39 112 THR F C 1
ATOM 5119 O O . THR F 1 112 ? -1.409 21.688 32.408 1.00 23.20 112 THR F O 1
ATOM 5123 N N . PHE F 1 113 ? -2.379 23.630 32.992 1.00 22.83 113 PHE F N 1
ATOM 5124 C CA . PHE F 1 113 ? -3.697 23.063 32.825 1.00 25.91 113 PHE F CA 1
ATOM 5125 C C . PHE F 1 113 ? -4.047 23.336 31.364 1.00 27.89 113 PHE F C 1
ATOM 5126 O O . PHE F 1 113 ? -5.249 23.320 31.044 1.00 29.15 113 PHE F O 1
#

Sequence (678 aa):
PIFTLNTNIKATDVPSDFLSSTSALVGNILSKPGSYVAVHINTDQQLSFGGSTNPAAFGTLMSIGGIEPSRNRDHSAKLFDHLNTKLGIPKNRMYIHFVNLNGDDVGWNGTTFPIFTLNTNIKATDVPSDFLSSTSALVGNILSKPGSYVAVHINTDQQLSFGGSTNPAAFGTLMSIGGIEPSRNRDHSAKLFDHLNTKLGIPKNRMYIHFVNLNGDDVGWNGTTFPIFTLNTNIKATDVPSDFLSSTSALVGNILSKPGSYVAVHINTDQQLSFGGSTNPAAFGTLMSIGGIEPSRNRDHSAKLFDHLNTKLGIPKNRMYIHFVNLNGDDVGWNGTTFPIFTLNTNIKATDVPSDFLSSTSALVGNILSKPGSYVAVHINTDQQLSFGGSTNPAAFGTLMSIGGIEPSRNRDHSAKLFDHLNTKLGIPKNRMYIHFVNLNGDDVGWNGTTFPIFTLNTNIKATDVPSDFLSSTSALVGNILSKPGSYVAVHINTDQQLSFGGSTNPAAFGTLMSIGGIEPSRNRDHSAKLFDHLNTKLGIPKNRMYIHFVNLNGDDVGWNGTTFPIFTLNTNIKATDVPSDFLSSTSALVGNILSKPGSYVAVHINTDQQLSFGGSTNPAAFGTLMSIGGIEPSRNRDHSAKLFDHLNTKLGIPKNRMYIHFVNLNGDDVGWNGTTF

Nearest PDB structures (foldseek):
  1hfo-assembly1_C  TM=1.004E+00  e=1.233E-23  Trichinella spiralis
  1mfi-assembly1_C  TM=9.876E-01  e=1.914E-15  Mus musculus
  4evg-assembly1_C  TM=9.849E-01  e=4.459E-15  Homo sapiens
  1p1g-assembly1_A  TM=9.855E-01  e=4.459E-15  Homo sapiens
  6oyg-assembly1_C  TM=9.831E-01  e=5.784E-15  Homo sapiens